Protein AF-A0A927W2A0-F1 (afdb_monomer)

Sequence (436 aa):
MITTASMEITTKIGCKIDCKYCPQDLLLKNYHKEKEDRASIMTMELYKKCINKIPLDVKIVFSGMCEPWLNPNCSDMVLYAFEKGYKIDIFTTLVGMTKDDFKKIEHIPFGRFDIHIPDDSDNSNIAINDQYLDLLEYVINVIQTKSKTQKDFCCHGKSANSRLNNIVKDQFYFYNEMFDRAGNLEWKELDHYHIDKSVFCVASKRNFNQNILMPDGTVLLCCMDYGMKNVLGNLQQCNYEDLFTGEAFNNIQKLVSSNNSDVLCKHCHNGRIVNEEQDIYDVIIECYNLKDELGKTQYSCSQYEEKLLQTNKYINLLNKDLEEKNQNIDFLALEIENKEQELLSLTNSFNDRLEYHEKNRVELENNLREIKNNLQNITNSLIETENNLENMENELNRIKSSRSWRYMEYIWQLRDIIIPHNSKRRKLVKKLINRS

Secondary structure (DSSP, 8-state):
-----EEEE--BSS-TT--TT--HHHHHHHHTSS-TT---B--HHHHHHHHTTS-TTSEEEE-SSS-GGGSTTHHHHHHHHHHTT--EEEEE--TT--HHHHHHHTTS--SEEEEEPPBTT--S-----HHHHHHHHHHHHHHHH-TTSEEEEE-SSSSB-GGGTTTS-S----------TTTT---TTSPP----S-EEETTTBTT--EEEE-TTSEEES-TT-TT---EEEETTTS-TTHHHHSHHHHHHHHHHHSTT---GGGG-TTEEE--HHHHHHHHHHHHHHHHHHTTT----HHHHHHHHHHHHHHHHHHHHHHHHHHHHHHHHHHHHHHHHHHHHHHHHHHHHHHHHHHHHHHHHHHHHHHHHHHHHHHHHHHHHHHHHHHHHHHHHHHHHHSHHHHHHHHHHHHHHHHS-TT-HHHHHHHHHHTT-

Foldseek 3Di:
DPQFFAEEEPQFQDEPQPFQLALNVLLLCQVCVVPVPFQGGADPVNLCLQLVLDDQSYAYEHDFRYANLVHVCSLVSQVVNVVVNHAYAYEHCCVNPAPVSCVSCLPPPHQEYEHEAEAPVSSTNDDDDPRSLVSLLVSCVSVVPRPRYDYAYEYQDPGGDPVCCVRDPPPHDYPNARACLLVSNPDPPHDWFADQAQKAFQNCGLQLRAWYQGSNQWIASHSSPSNSPQTQGGSNVDGPVSSCVPPSNVVQSVQNHHGRHDDSLRGDPRIDHDDPVVVVVVVVVVVVVVVVVVVPDDDDDVVVVVVVVVVVVVVVVVVVVVVVVVVVVVVVVVVVVVVVVVVVVVVVVVVVVVVVVVVVVVVVVVVVVVVVVVVVVVVVVVVVVVVVVVVVVVVVVVVCPDPVNVVVVVVVVVVVVVDDPPDPVVVVVVVVVVVD

Structure (mmCIF, N/CA/C/O backbone):
data_AF-A0A927W2A0-F1
#
_entry.id   AF-A0A927W2A0-F1
#
loop_
_atom_site.group_PDB
_atom_site.id
_atom_site.type_symbol
_atom_site.label_atom_id
_atom_site.label_alt_id
_atom_site.label_comp_id
_atom_site.label_asym_id
_atom_site.label_entity_id
_atom_site.label_seq_id
_atom_site.pdbx_PDB_ins_code
_atom_site.Cartn_x
_atom_site.Cartn_y
_atom_site.Cartn_z
_atom_site.occupancy
_atom_site.B_iso_or_equiv
_atom_site.auth_seq_id
_atom_site.auth_comp_id
_atom_site.auth_asym_id
_atom_site.auth_atom_id
_atom_site.pdbx_PDB_model_num
ATOM 1 N N . MET A 1 1 ? -2.326 18.148 -1.037 1.00 31.16 1 MET A N 1
ATOM 2 C CA . MET A 1 1 ? -3.562 17.388 -0.750 1.00 31.16 1 MET A CA 1
ATOM 3 C C . MET A 1 1 ? -3.540 17.025 0.722 1.00 31.16 1 MET A C 1
ATOM 5 O O . MET A 1 1 ? -2.544 16.466 1.162 1.00 31.16 1 MET A O 1
ATOM 9 N N . ILE A 1 2 ? -4.573 17.402 1.476 1.00 38.16 2 ILE A N 1
ATOM 10 C CA . ILE A 1 2 ? -4.740 17.004 2.881 1.00 38.16 2 ILE A CA 1
ATOM 11 C C . ILE A 1 2 ? -4.865 15.478 2.902 1.00 38.16 2 ILE A C 1
ATOM 13 O O . ILE A 1 2 ? -5.759 14.928 2.257 1.00 38.16 2 ILE A O 1
ATOM 17 N N . THR A 1 3 ? -3.955 14.787 3.584 1.00 51.94 3 THR A N 1
ATOM 18 C CA . THR A 1 3 ? -4.058 13.338 3.784 1.00 51.94 3 THR A CA 1
ATOM 19 C C . THR A 1 3 ? -5.251 13.083 4.697 1.00 51.94 3 THR A C 1
ATOM 21 O O . THR A 1 3 ? -5.214 13.412 5.881 1.00 51.94 3 THR A O 1
ATOM 24 N N . THR A 1 4 ? -6.344 12.576 4.128 1.00 75.44 4 THR A N 1
ATOM 25 C CA . THR A 1 4 ? -7.557 12.237 4.882 1.00 75.44 4 THR A CA 1
ATOM 26 C C . THR A 1 4 ? -7.272 10.997 5.727 1.00 75.44 4 THR A C 1
ATOM 28 O O . THR A 1 4 ? -6.686 10.045 5.209 1.00 75.44 4 THR A O 1
ATOM 31 N N . ALA A 1 5 ? -7.664 11.007 7.003 1.00 91.25 5 ALA A N 1
ATOM 32 C CA . ALA A 1 5 ? -7.569 9.824 7.856 1.00 91.25 5 ALA A CA 1
ATOM 33 C C . ALA A 1 5 ? -8.367 8.663 7.244 1.00 91.25 5 ALA A C 1
ATOM 35 O O . ALA A 1 5 ? -9.424 8.880 6.636 1.00 91.25 5 ALA A O 1
ATOM 36 N N . SER A 1 6 ? -7.889 7.437 7.421 1.00 95.62 6 SER A N 1
ATOM 37 C CA . SER A 1 6 ? -8.585 6.246 6.948 1.00 95.62 6 SER A CA 1
ATOM 38 C C . SER A 1 6 ? -8.395 5.051 7.871 1.00 95.62 6 SER A C 1
ATOM 40 O O . SER A 1 6 ? -7.324 4.845 8.439 1.00 95.62 6 SER A O 1
ATOM 42 N N . MET A 1 7 ? -9.432 4.224 7.955 1.00 98.00 7 MET A N 1
ATOM 43 C CA . MET A 1 7 ? -9.382 2.904 8.566 1.00 98.00 7 MET A CA 1
ATOM 44 C C . MET A 1 7 ? -9.597 1.854 7.478 1.00 98.00 7 MET A C 1
ATOM 46 O O . MET A 1 7 ? -10.696 1.732 6.929 1.00 98.00 7 MET A O 1
ATOM 50 N N . GLU A 1 8 ? -8.552 1.098 7.163 1.00 98.31 8 GLU A N 1
ATOM 51 C CA . GLU A 1 8 ? -8.661 -0.069 6.299 1.00 98.31 8 GLU A CA 1
ATOM 52 C C . GLU A 1 8 ? -9.200 -1.260 7.092 1.00 98.31 8 GLU A C 1
ATOM 54 O O . GLU A 1 8 ? -8.770 -1.534 8.212 1.00 98.31 8 GLU A O 1
ATOM 59 N N . ILE A 1 9 ? -10.143 -1.990 6.512 1.00 98.56 9 ILE A N 1
ATOM 60 C CA . ILE A 1 9 ? -10.817 -3.107 7.168 1.00 98.56 9 ILE A CA 1
ATOM 61 C C . ILE A 1 9 ? -10.275 -4.415 6.605 1.00 98.56 9 ILE A C 1
ATOM 63 O O . ILE A 1 9 ? -10.637 -4.809 5.499 1.00 98.56 9 ILE A O 1
ATOM 67 N N . THR A 1 10 ? -9.460 -5.120 7.391 1.00 98.31 10 THR A N 1
ATOM 68 C CA . THR A 1 10 ? -9.093 -6.509 7.097 1.00 98.31 10 THR A CA 1
ATOM 69 C C . THR A 1 10 ? -10.240 -7.401 7.560 1.00 98.31 10 THR A C 1
ATOM 71 O O . THR A 1 10 ? -10.416 -7.637 8.753 1.00 98.31 10 THR A O 1
ATOM 74 N N . THR A 1 11 ? -11.066 -7.880 6.630 1.00 98.12 11 THR A N 1
ATOM 75 C CA . THR A 1 11 ? -12.284 -8.646 6.959 1.00 98.12 11 THR A CA 1
ATOM 76 C C . THR A 1 11 ? -11.990 -10.099 7.342 1.00 98.12 11 THR A C 1
ATOM 78 O O . THR A 1 11 ? -12.846 -10.766 7.938 1.00 98.12 11 THR A O 1
ATOM 81 N N . LYS A 1 12 ? -10.795 -10.599 7.008 1.00 97.06 12 LYS A N 1
ATOM 82 C CA . LYS A 1 12 ? -10.350 -11.970 7.255 1.00 97.06 12 LYS A CA 1
ATOM 83 C C . LYS A 1 12 ? -8.828 -12.050 7.420 1.00 97.06 12 LYS A C 1
ATOM 85 O O . LYS A 1 12 ? -8.088 -11.356 6.737 1.00 97.06 12 LYS A O 1
ATOM 90 N N . ILE A 1 13 ? -8.363 -12.942 8.288 1.00 96.75 13 ILE A N 1
ATOM 91 C CA . ILE A 1 13 ? -6.959 -13.342 8.392 1.00 96.75 13 ILE A CA 1
ATOM 92 C C . ILE A 1 13 ? -6.680 -14.515 7.455 1.00 96.75 13 ILE A C 1
ATOM 94 O O . ILE A 1 13 ? -7.411 -15.510 7.447 1.00 96.75 13 ILE A O 1
ATOM 98 N N . GLY A 1 14 ? -5.605 -14.381 6.677 1.00 94.50 14 GLY A N 1
ATOM 99 C CA . GLY A 1 14 ? -5.251 -15.296 5.601 1.00 94.50 14 GLY A CA 1
ATOM 100 C C . GLY A 1 14 ? -6.018 -14.995 4.313 1.00 94.50 14 GLY A C 1
ATOM 101 O O . GLY A 1 14 ? -7.235 -14.785 4.308 1.00 94.50 14 GLY A O 1
ATOM 102 N N . CYS A 1 15 ? -5.303 -15.014 3.191 1.00 96.12 15 CYS A N 1
ATOM 103 C CA . CYS A 1 15 ? -5.856 -14.715 1.876 1.00 96.12 15 CYS A CA 1
ATOM 104 C C . CYS A 1 15 ? -5.557 -15.844 0.886 1.00 96.12 15 CYS A C 1
ATOM 106 O O . CYS A 1 15 ? -4.401 -16.127 0.598 1.00 96.12 15 CYS A O 1
ATOM 108 N N . LYS A 1 16 ? -6.603 -16.460 0.315 1.00 94.44 16 LYS A N 1
ATOM 109 C CA . LYS A 1 16 ? -6.448 -17.601 -0.609 1.00 94.44 16 LYS A CA 1
ATOM 110 C C . LYS A 1 16 ? -5.863 -17.236 -1.978 1.00 94.44 16 LYS A C 1
ATOM 112 O O . LYS A 1 16 ? -5.619 -18.130 -2.774 1.00 94.44 16 LYS A O 1
ATOM 117 N N . ILE A 1 17 ? -5.739 -15.942 -2.277 1.00 94.62 17 ILE A N 1
ATOM 118 C CA . ILE A 1 17 ? -5.119 -15.473 -3.523 1.00 94.62 17 ILE A CA 1
ATOM 119 C C . ILE A 1 17 ? -3.618 -15.746 -3.500 1.00 94.62 17 ILE A C 1
ATOM 121 O O . ILE A 1 17 ? -3.018 -15.881 -4.560 1.00 94.62 17 ILE A O 1
ATOM 125 N N . ASP A 1 18 ? -3.034 -15.843 -2.299 1.00 92.50 18 ASP A N 1
ATOM 126 C CA . ASP A 1 18 ? -1.642 -16.242 -2.098 1.00 92.50 18 ASP A CA 1
ATOM 127 C C . ASP A 1 18 ? -0.682 -15.451 -2.999 1.00 92.50 18 ASP A C 1
ATOM 129 O O . ASP A 1 18 ? 0.132 -16.001 -3.738 1.00 92.50 18 ASP A O 1
ATOM 133 N N . CYS A 1 19 ? -0.879 -14.128 -3.040 1.00 92.25 19 CYS A N 1
ATOM 134 C CA . CYS A 1 19 ? -0.078 -13.277 -3.902 1.00 92.25 19 CYS A CA 1
ATOM 135 C C . CYS A 1 19 ? 1.381 -13.330 -3.469 1.00 92.25 19 CYS A C 1
ATOM 137 O O . CYS A 1 19 ? 1.692 -13.192 -2.285 1.00 92.25 19 CYS A O 1
ATOM 139 N N . LYS A 1 20 ? 2.263 -13.379 -4.461 1.00 89.56 20 LYS A N 1
ATOM 140 C CA . LYS A 1 20 ? 3.709 -13.410 -4.300 1.00 89.56 20 LYS A CA 1
ATOM 141 C C . LYS A 1 20 ? 4.171 -12.277 -3.344 1.00 89.56 20 LYS A C 1
ATOM 143 O O . LYS A 1 20 ? 4.770 -12.516 -2.305 1.00 89.56 20 LYS A O 1
ATOM 148 N N . TYR A 1 21 ? 3.777 -11.035 -3.593 1.00 88.69 21 TYR A N 1
ATOM 149 C CA . TYR A 1 21 ? 4.183 -9.845 -2.817 1.00 88.69 21 TYR A CA 1
ATOM 150 C C . TYR A 1 21 ? 3.394 -9.595 -1.504 1.00 88.69 21 TYR A C 1
ATOM 152 O O . TYR A 1 21 ? 3.402 -8.474 -0.976 1.00 88.69 21 TYR A O 1
ATOM 160 N N . CYS A 1 22 ? 2.664 -10.586 -0.983 1.00 92.75 22 CYS A N 1
ATOM 161 C CA . CYS A 1 22 ? 1.891 -10.461 0.255 1.00 92.75 22 CYS A CA 1
ATOM 162 C C . CYS A 1 22 ? 2.537 -11.296 1.382 1.00 92.75 22 CYS A C 1
ATOM 164 O O . CYS A 1 22 ? 2.521 -12.519 1.287 1.00 92.75 22 CYS A O 1
ATOM 166 N N . PRO A 1 23 ? 3.032 -10.688 2.484 1.00 95.69 23 PRO A N 1
ATOM 167 C CA . PRO A 1 23 ? 3.651 -11.394 3.618 1.00 95.69 23 PRO A CA 1
ATOM 168 C C . PRO A 1 23 ? 2.644 -12.168 4.501 1.00 95.69 23 PRO A C 1
ATOM 170 O O . PRO A 1 23 ? 2.597 -12.001 5.722 1.00 95.69 23 PRO A O 1
ATOM 173 N N . GLN A 1 24 ? 1.794 -13.001 3.895 1.00 95.69 24 GLN A N 1
ATOM 174 C CA . GLN A 1 24 ? 0.703 -13.704 4.580 1.00 95.69 24 GLN A CA 1
ATOM 175 C C . GLN A 1 24 ? 1.213 -14.658 5.661 1.00 95.69 24 GLN A C 1
ATOM 177 O O . GLN A 1 24 ? 0.659 -14.659 6.756 1.00 95.69 24 GLN A O 1
ATOM 182 N N . ASP A 1 25 ? 2.287 -15.407 5.405 1.00 95.06 25 ASP A N 1
ATOM 183 C CA . ASP A 1 25 ? 2.861 -16.338 6.386 1.00 95.06 25 ASP A CA 1
ATOM 184 C C . ASP A 1 25 ? 3.333 -15.625 7.656 1.00 95.06 25 ASP A C 1
ATOM 186 O O . ASP A 1 25 ? 3.078 -16.081 8.774 1.00 95.06 25 ASP A O 1
ATOM 190 N N . LEU A 1 26 ? 3.993 -14.474 7.491 1.00 96.56 26 LEU A N 1
ATOM 191 C CA . LEU A 1 26 ? 4.456 -13.656 8.606 1.00 96.56 26 LEU A CA 1
ATOM 192 C C . LEU A 1 26 ? 3.275 -13.122 9.422 1.00 96.56 26 LEU A C 1
ATOM 194 O O . LEU A 1 26 ? 3.284 -13.223 10.652 1.00 96.56 26 LEU A O 1
ATOM 198 N N . LEU A 1 27 ? 2.250 -12.606 8.737 1.00 96.88 27 LEU A N 1
ATOM 199 C CA . LEU A 1 27 ? 1.032 -12.123 9.378 1.00 96.88 27 LEU A CA 1
ATOM 200 C C . LEU A 1 27 ? 0.311 -13.240 10.129 1.00 96.88 27 LEU A C 1
ATOM 202 O O . LEU A 1 27 ? -0.011 -13.062 11.297 1.00 96.88 27 LEU A O 1
ATOM 206 N N . LEU A 1 28 ? 0.085 -14.394 9.498 1.00 95.69 28 LEU A N 1
ATOM 207 C CA . LEU A 1 28 ? -0.578 -15.546 10.113 1.00 95.69 28 LEU A CA 1
ATOM 208 C C . LEU A 1 28 ? 0.160 -15.996 11.375 1.00 95.69 28 LEU A C 1
ATOM 210 O O . LEU A 1 28 ? -0.453 -16.152 12.434 1.00 95.69 28 LEU A O 1
ATOM 214 N N . LYS A 1 29 ? 1.486 -16.134 11.280 1.00 95.19 29 LYS A N 1
ATOM 215 C CA . LYS A 1 29 ? 2.342 -16.512 12.405 1.00 95.19 29 LYS A CA 1
ATOM 216 C C . LYS A 1 29 ? 2.229 -15.522 13.562 1.00 95.19 29 LYS A C 1
ATOM 218 O O . LYS A 1 29 ? 2.069 -15.947 14.703 1.00 95.19 29 LYS A O 1
ATOM 223 N N . ASN A 1 30 ? 2.324 -14.220 13.291 1.00 96.38 30 ASN A N 1
ATOM 224 C CA . ASN A 1 30 ? 2.309 -13.205 14.346 1.00 96.38 30 ASN A CA 1
ATOM 225 C C . ASN A 1 30 ? 0.904 -12.955 14.904 1.00 96.38 30 ASN A C 1
ATOM 227 O O . ASN A 1 30 ? 0.759 -12.764 16.110 1.00 96.38 30 ASN A O 1
ATOM 231 N N . TYR A 1 31 ? -0.133 -13.042 14.071 1.00 96.44 31 TYR A N 1
ATOM 232 C CA . TYR A 1 31 ? -1.520 -12.864 14.489 1.00 96.44 31 TYR A CA 1
ATOM 233 C C . TYR A 1 31 ? -1.957 -13.924 15.502 1.00 96.44 31 TYR A C 1
ATOM 235 O O . TYR A 1 31 ? -2.570 -13.582 16.515 1.00 96.44 31 TYR A O 1
ATOM 243 N N . HIS A 1 32 ? -1.589 -15.186 15.270 1.00 94.50 32 HIS A N 1
ATOM 244 C CA . HIS A 1 32 ? -1.934 -16.312 16.142 1.00 94.50 32 HIS A CA 1
ATOM 245 C C . HIS A 1 32 ? -0.886 -16.601 17.231 1.00 94.50 32 HIS A C 1
ATOM 247 O O . HIS A 1 32 ? -1.062 -17.528 18.018 1.00 94.50 32 HIS A O 1
ATOM 253 N N . LYS A 1 33 ? 0.190 -15.803 17.319 1.00 93.31 33 LYS A N 1
ATOM 254 C CA . LYS A 1 33 ? 1.311 -16.033 18.247 1.00 93.31 33 LYS A CA 1
ATOM 255 C C . LYS A 1 33 ? 0.894 -16.032 19.717 1.00 93.31 33 LYS A C 1
ATOM 257 O O . LYS A 1 33 ? 1.363 -16.864 20.484 1.00 93.31 33 LYS A O 1
ATOM 262 N N . GLU A 1 34 ? 0.073 -15.065 20.118 1.00 88.00 34 GLU A N 1
ATOM 263 C CA . GLU A 1 34 ? -0.360 -14.914 21.517 1.00 88.00 34 GLU A CA 1
ATOM 264 C C . GLU A 1 34 ? -1.593 -15.757 21.841 1.00 88.00 34 GLU A C 1
ATOM 266 O O . GLU A 1 34 ? -1.788 -16.172 22.982 1.00 88.00 34 GLU A O 1
ATOM 271 N N . LYS A 1 35 ? -2.437 -15.996 20.834 1.00 88.44 35 LYS A N 1
ATOM 272 C CA . LYS A 1 35 ? -3.705 -16.697 20.977 1.00 88.44 35 LYS A CA 1
ATOM 273 C C . LYS A 1 35 ? -4.024 -17.454 19.691 1.00 88.44 35 LYS A C 1
ATOM 275 O O . LYS A 1 35 ? -4.311 -16.842 18.665 1.00 88.44 35 LYS A O 1
ATOM 280 N N . GLU A 1 36 ? -4.000 -18.781 19.758 1.00 83.88 36 GLU A N 1
ATOM 281 C CA . GLU A 1 36 ? -4.228 -19.638 18.591 1.00 83.88 36 GLU A CA 1
ATOM 282 C C . GLU A 1 36 ? -5.681 -19.540 18.090 1.00 83.88 36 GLU A C 1
ATOM 284 O O . GLU A 1 36 ? -5.913 -19.354 16.898 1.00 83.88 36 GLU A O 1
ATOM 289 N N . ASP A 1 37 ? -6.663 -19.513 18.996 1.00 85.69 37 ASP A N 1
ATOM 290 C CA . ASP A 1 37 ? -8.106 -19.385 18.722 1.00 85.69 37 ASP A CA 1
ATOM 291 C C . ASP A 1 37 ? -8.567 -17.929 18.491 1.00 85.69 37 ASP A C 1
ATOM 293 O O . ASP A 1 37 ? -9.727 -17.570 18.715 1.00 85.69 37 ASP A O 1
ATOM 297 N N . ARG A 1 38 ? -7.657 -17.046 18.070 1.00 92.88 38 ARG A N 1
ATOM 298 C CA . ARG A 1 38 ? -7.987 -15.658 17.729 1.00 92.88 38 ARG A CA 1
ATOM 299 C C . ARG A 1 38 ? -8.916 -15.620 16.512 1.00 92.88 38 ARG A C 1
ATOM 301 O O . ARG A 1 38 ? -8.745 -16.379 15.562 1.00 92.88 38 ARG A O 1
ATOM 308 N N . ALA A 1 39 ? -9.912 -14.736 16.540 1.00 94.31 39 ALA A N 1
ATOM 309 C CA . ALA A 1 39 ? -10.933 -14.669 15.499 1.00 94.31 39 ALA A CA 1
ATOM 310 C C . ALA A 1 39 ? -10.314 -14.336 14.132 1.00 94.31 39 ALA A C 1
ATOM 312 O O . ALA A 1 39 ? -9.813 -13.239 13.933 1.00 94.31 39 ALA A O 1
ATOM 313 N N . SER A 1 40 ? -10.376 -15.264 13.175 1.00 95.62 40 SER A N 1
ATOM 314 C CA . SER A 1 40 ? -9.817 -15.059 11.829 1.00 95.62 40 SER A CA 1
ATOM 315 C C . SER A 1 40 ? -10.816 -14.477 10.828 1.00 95.62 40 SER A C 1
ATOM 317 O O . SER A 1 40 ? -10.430 -14.144 9.715 1.00 95.62 40 SER A O 1
ATOM 319 N N . ILE A 1 41 ? -12.102 -14.372 11.171 1.00 97.44 41 ILE A N 1
ATOM 320 C CA . ILE A 1 41 ? -13.144 -13.805 10.303 1.00 97.44 41 ILE A CA 1
ATOM 321 C C . ILE A 1 41 ? -13.892 -12.741 11.092 1.00 97.44 41 ILE A C 1
ATOM 323 O O . ILE A 1 41 ? -14.407 -13.010 12.177 1.00 97.44 41 ILE A O 1
ATOM 327 N N . MET A 1 42 ? -13.972 -11.538 10.530 1.00 98.12 42 MET A N 1
ATOM 328 C CA . MET A 1 42 ? -14.662 -10.427 11.166 1.00 98.12 42 MET A CA 1
ATOM 329 C C . MET A 1 42 ? -16.173 -10.683 11.147 1.00 98.12 42 MET A C 1
ATOM 331 O O . MET A 1 42 ? -16.771 -10.885 10.088 1.00 98.12 42 MET A O 1
ATOM 335 N N . THR A 1 43 ? -16.813 -10.676 12.312 1.00 98.50 43 THR A N 1
ATOM 336 C CA . THR A 1 43 ? -18.274 -10.798 12.400 1.00 98.50 43 THR A CA 1
ATOM 337 C C . THR A 1 43 ? -18.937 -9.438 12.199 1.00 98.50 43 THR A C 1
ATOM 339 O O . THR A 1 43 ? -18.347 -8.399 12.494 1.00 98.50 43 THR A O 1
ATOM 342 N N . MET A 1 44 ? -20.196 -9.423 11.746 1.00 98.50 44 MET A N 1
ATOM 343 C CA . MET A 1 44 ? -20.971 -8.177 11.670 1.00 98.50 44 MET A CA 1
ATOM 344 C C . MET A 1 44 ? -21.123 -7.501 13.036 1.00 98.50 44 MET A C 1
ATOM 346 O O . MET A 1 44 ? -21.123 -6.278 13.113 1.00 98.50 44 MET A O 1
ATOM 350 N N . GLU A 1 45 ? -21.252 -8.276 14.114 1.00 98.44 45 GLU A N 1
ATOM 351 C CA . GLU A 1 45 ? -21.361 -7.736 15.472 1.00 98.44 45 GLU A CA 1
ATOM 352 C C . GLU A 1 45 ? -20.092 -6.979 15.874 1.00 98.44 45 GLU A C 1
ATOM 354 O O . GLU A 1 45 ? -20.164 -5.813 16.269 1.00 98.44 45 GLU A O 1
ATOM 359 N N . LEU A 1 46 ? -18.928 -7.615 15.706 1.00 98.31 46 LEU A N 1
ATOM 360 C CA . LEU A 1 46 ? -17.645 -6.991 15.996 1.00 98.31 46 LEU A CA 1
ATOM 361 C C . LEU A 1 46 ? -17.414 -5.768 15.107 1.00 98.31 46 LEU A C 1
ATOM 363 O O . LEU A 1 46 ? -17.039 -4.710 15.608 1.00 98.31 46 LEU A O 1
ATOM 367 N N . TYR A 1 47 ? -17.681 -5.898 13.807 1.00 98.62 47 TYR A N 1
ATOM 368 C CA . TYR A 1 47 ? -17.541 -4.804 12.854 1.00 98.62 47 TYR A CA 1
ATOM 369 C C . TYR A 1 47 ? -18.353 -3.580 13.287 1.00 98.62 47 TYR A C 1
ATOM 371 O O . TYR A 1 47 ? -17.800 -2.493 13.430 1.00 98.62 47 TYR A O 1
ATOM 379 N N . LYS A 1 48 ? -19.644 -3.760 13.598 1.00 98.56 48 LYS A N 1
ATOM 380 C CA . LYS A 1 48 ? -20.506 -2.677 14.095 1.00 98.56 48 LYS A CA 1
ATOM 381 C C . LYS A 1 48 ? -19.969 -2.077 15.394 1.00 98.56 48 LYS A C 1
ATOM 383 O O . LYS A 1 48 ? -19.968 -0.856 15.538 1.00 98.56 48 LYS A O 1
ATOM 388 N N . LYS A 1 49 ? -19.498 -2.915 16.326 1.00 98.19 49 LYS A N 1
ATOM 389 C CA . LYS A 1 49 ? -18.917 -2.473 17.603 1.00 98.19 49 LYS A CA 1
ATOM 390 C C . LYS A 1 49 ? -17.690 -1.580 17.397 1.00 98.19 49 LYS A C 1
ATOM 392 O O . LYS A 1 49 ? -17.560 -0.584 18.102 1.00 98.19 49 LYS A O 1
ATOM 397 N N . CYS A 1 50 ? -16.820 -1.917 16.448 1.00 98.50 50 CYS A N 1
ATOM 398 C CA . CYS A 1 50 ? -15.621 -1.139 16.147 1.00 98.50 50 CYS A CA 1
ATOM 399 C C . CYS A 1 50 ? -15.937 0.119 15.327 1.00 98.50 50 CYS A C 1
ATOM 401 O O . CYS A 1 50 ? -15.545 1.208 15.730 1.00 98.50 50 CYS A O 1
ATOM 403 N N . ILE A 1 51 ? -16.684 -0.006 14.224 1.00 97.88 51 ILE A N 1
ATOM 404 C CA . ILE A 1 51 ? -16.991 1.114 13.321 1.00 97.88 51 ILE A CA 1
ATOM 405 C C . ILE A 1 51 ? -17.733 2.234 14.037 1.00 97.88 51 ILE A C 1
ATOM 407 O O . ILE A 1 51 ? -17.398 3.392 13.842 1.00 97.88 51 ILE A O 1
ATOM 411 N N . ASN A 1 52 ? -18.674 1.917 14.929 1.00 97.31 52 ASN A N 1
ATOM 412 C CA . ASN A 1 52 ? -19.440 2.941 15.647 1.00 97.31 52 ASN A CA 1
ATOM 413 C C . ASN A 1 52 ? -18.593 3.830 16.578 1.00 97.31 52 ASN A C 1
ATOM 415 O O . ASN A 1 52 ? -19.118 4.812 17.097 1.00 97.31 52 ASN A O 1
ATOM 419 N N . LYS A 1 53 ? -17.322 3.486 16.822 1.00 97.94 53 LYS A N 1
ATOM 420 C CA . LYS A 1 53 ? -16.378 4.305 17.595 1.00 97.94 53 LYS A CA 1
ATOM 421 C C . LYS A 1 53 ? -15.543 5.246 16.725 1.00 97.94 53 LYS A C 1
ATOM 423 O O . LYS A 1 53 ? -14.861 6.101 17.269 1.00 97.94 53 LYS A O 1
ATOM 428 N N . ILE A 1 54 ? -15.547 5.063 15.406 1.00 97.69 54 ILE A N 1
ATOM 429 C CA . ILE A 1 54 ? -14.688 5.804 14.480 1.00 97.69 54 ILE A CA 1
ATOM 430 C C . ILE A 1 54 ? -15.389 7.114 14.068 1.00 97.69 54 ILE A C 1
ATOM 432 O O . ILE A 1 54 ? -16.550 7.066 13.662 1.00 97.69 54 ILE A O 1
ATOM 436 N N . PRO A 1 55 ? -14.729 8.282 14.120 1.00 96.38 55 PRO A N 1
ATOM 437 C CA . PRO A 1 55 ? -15.294 9.547 13.642 1.00 96.38 55 PRO A CA 1
ATOM 438 C C . PRO A 1 55 ? -15.671 9.533 12.147 1.00 96.38 55 PRO A C 1
ATOM 440 O O . PRO A 1 55 ? -14.993 8.912 11.334 1.00 96.38 55 PRO A O 1
ATOM 443 N N . LEU A 1 56 ? -16.752 10.226 11.765 1.00 94.88 56 LEU A N 1
ATOM 444 C CA . LEU A 1 56 ? -17.307 10.200 10.394 1.00 94.88 56 LEU A CA 1
ATOM 445 C C . LEU A 1 56 ? -16.416 10.855 9.323 1.00 94.88 56 LEU A C 1
ATOM 447 O O . LEU A 1 56 ? -16.623 10.642 8.127 1.00 94.88 56 LEU A O 1
ATOM 451 N N . ASP A 1 57 ? -15.451 11.675 9.728 1.00 92.44 57 ASP A N 1
ATOM 452 C CA . ASP A 1 57 ? -14.447 12.275 8.849 1.00 92.44 57 ASP A CA 1
ATOM 453 C C . ASP A 1 57 ? -13.299 11.310 8.502 1.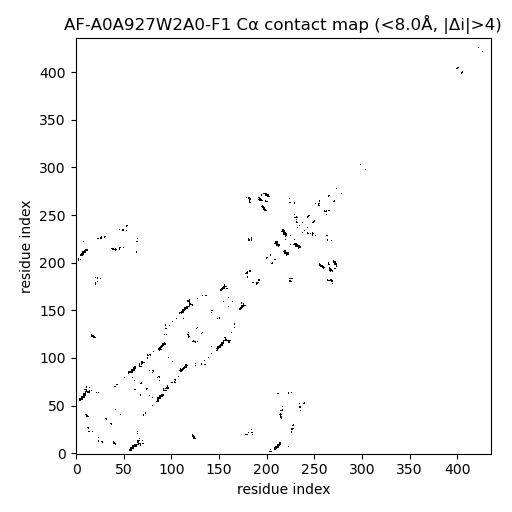00 92.44 57 ASP A C 1
ATOM 455 O O . ASP A 1 57 ? -12.561 11.559 7.543 1.00 92.44 57 ASP A O 1
ATOM 459 N N . VAL A 1 58 ? -13.197 10.176 9.204 1.00 95.06 58 VAL A N 1
ATOM 460 C CA . VAL A 1 58 ? -12.316 9.059 8.851 1.00 95.06 58 VAL A CA 1
ATOM 461 C C . VAL A 1 58 ? -12.956 8.248 7.731 1.00 95.06 58 VAL A C 1
ATOM 463 O O . VAL A 1 58 ? -14.098 7.796 7.818 1.00 95.06 58 VAL A O 1
ATOM 466 N N . LYS A 1 59 ? -12.209 8.022 6.654 1.00 95.94 59 LYS A N 1
ATOM 467 C CA . LYS A 1 59 ? -12.672 7.190 5.544 1.00 95.94 59 LYS A CA 1
ATOM 468 C C . LYS A 1 59 ? -12.614 5.704 5.909 1.00 95.94 59 LYS A C 1
ATOM 470 O O . LYS A 1 59 ? -11.608 5.252 6.448 1.00 95.94 59 LYS A O 1
ATOM 475 N N . ILE A 1 60 ? -13.635 4.929 5.551 1.00 98.12 60 ILE A N 1
ATOM 476 C CA . ILE A 1 60 ? -13.602 3.467 5.686 1.00 98.12 60 ILE A CA 1
ATOM 477 C C . ILE A 1 60 ? -13.174 2.854 4.358 1.00 98.12 60 ILE A C 1
ATOM 479 O O . ILE A 1 60 ? -13.766 3.131 3.314 1.00 98.12 60 ILE A O 1
ATOM 483 N N . VAL A 1 61 ? -12.134 2.027 4.400 1.00 97.81 61 VAL A N 1
ATOM 484 C CA . VAL A 1 61 ? -11.532 1.439 3.204 1.00 97.81 61 VAL A CA 1
ATOM 485 C C . VAL A 1 61 ? -11.619 -0.079 3.293 1.00 97.81 61 VAL A C 1
ATOM 487 O O . VAL A 1 61 ? -10.980 -0.700 4.138 1.00 97.81 61 VAL A O 1
ATOM 490 N N . PHE A 1 62 ? -12.389 -0.710 2.414 1.00 98.06 62 PHE A N 1
ATOM 491 C CA . PHE A 1 62 ? -12.418 -2.170 2.326 1.00 98.06 62 PHE A CA 1
ATOM 492 C C . PHE A 1 62 ? -11.215 -2.632 1.520 1.00 98.06 62 PHE A C 1
ATOM 494 O O . PHE A 1 62 ? -11.196 -2.525 0.298 1.00 98.06 62 PHE A O 1
ATOM 501 N N . SER A 1 63 ? -10.184 -3.048 2.247 1.00 92.75 63 SER A N 1
ATOM 502 C CA . SER A 1 63 ? -8.874 -3.428 1.726 1.00 92.75 63 SER A CA 1
ATOM 503 C C . SER A 1 63 ? -8.141 -4.240 2.804 1.00 92.75 63 SER A C 1
ATOM 505 O O . SER A 1 63 ? -8.630 -5.289 3.224 1.00 92.75 63 SER A O 1
ATOM 507 N N . GLY A 1 64 ? -7.018 -3.731 3.309 1.00 84.50 64 GLY A N 1
ATOM 508 C CA . GLY A 1 64 ? -6.245 -4.326 4.377 1.00 84.50 64 GLY A CA 1
ATOM 509 C C . GLY A 1 64 ? -5.327 -5.431 3.877 1.00 84.50 64 GLY A C 1
ATOM 510 O O . GLY A 1 64 ? -4.773 -5.386 2.779 1.00 84.50 64 GLY A O 1
ATOM 511 N N . MET A 1 65 ? -5.144 -6.439 4.723 1.00 95.12 65 MET A N 1
ATOM 512 C CA . MET A 1 65 ? -4.185 -7.520 4.494 1.00 95.12 65 MET A CA 1
ATOM 513 C C . MET A 1 65 ? -4.847 -8.785 3.920 1.00 95.12 65 MET A C 1
ATOM 515 O O . MET A 1 65 ? -4.324 -9.887 4.077 1.00 95.12 65 MET A O 1
ATOM 519 N N . CYS A 1 66 ? -6.007 -8.650 3.265 1.00 96.50 66 CYS A N 1
ATOM 520 C CA . CYS A 1 66 ? -6.741 -9.750 2.633 1.00 96.50 66 CYS A CA 1
ATOM 521 C C . CYS A 1 66 ? -7.620 -9.273 1.467 1.00 96.50 66 CYS A C 1
ATOM 523 O O . CYS A 1 66 ? -7.890 -8.085 1.345 1.00 96.50 66 CYS A O 1
ATOM 525 N N . GLU A 1 67 ? -8.137 -10.209 0.664 1.00 97.81 67 GLU A N 1
ATOM 526 C CA . GLU A 1 67 ? -9.276 -9.942 -0.224 1.00 97.81 67 GLU A CA 1
ATOM 527 C C . GLU A 1 67 ? -10.563 -9.792 0.615 1.00 97.81 67 GLU A C 1
ATOM 529 O O . GLU A 1 67 ? -10.979 -10.779 1.242 1.00 97.81 67 GLU A O 1
ATOM 534 N N . PRO A 1 68 ? -11.220 -8.611 0.626 1.00 98.25 68 PRO A N 1
ATOM 535 C CA . PRO A 1 68 ? -12.344 -8.357 1.523 1.00 98.25 68 PRO A CA 1
ATOM 536 C C . PRO A 1 68 ? -13.519 -9.333 1.360 1.00 98.25 68 PRO A C 1
ATOM 538 O O . PRO A 1 68 ? -14.092 -9.768 2.366 1.00 98.25 68 PRO A O 1
ATOM 541 N N . TRP A 1 69 ? -13.840 -9.748 0.126 1.00 98.25 69 TRP A N 1
ATOM 542 C CA . TRP A 1 69 ? -14.964 -10.656 -0.163 1.00 98.25 69 TRP A CA 1
ATOM 543 C C . TRP A 1 69 ? -14.682 -12.136 0.126 1.00 98.25 69 TRP A C 1
ATOM 545 O O . TRP A 1 69 ? -15.550 -12.986 -0.070 1.00 98.25 69 TRP A O 1
ATOM 555 N N . LEU A 1 70 ? -13.523 -12.475 0.702 1.00 97.62 70 LEU A N 1
ATOM 556 C CA . LEU A 1 70 ? -13.358 -13.774 1.366 1.00 97.62 70 LEU A CA 1
ATOM 557 C C . LEU A 1 70 ? -14.134 -13.864 2.687 1.00 97.62 70 LEU A C 1
ATOM 559 O O . LEU A 1 70 ? -14.252 -14.959 3.247 1.00 97.62 70 LEU A O 1
ATOM 563 N N . ASN A 1 71 ? -14.650 -12.737 3.185 1.00 98.25 71 ASN A N 1
ATOM 564 C CA . ASN A 1 71 ? -15.662 -12.695 4.227 1.00 98.25 71 ASN A CA 1
ATOM 565 C C . ASN A 1 71 ? -17.060 -12.569 3.585 1.00 98.25 71 ASN A C 1
ATOM 567 O O . ASN A 1 71 ? -17.328 -11.561 2.928 1.00 98.25 71 ASN A O 1
ATOM 571 N N . PRO A 1 72 ? -17.980 -13.530 3.806 1.00 97.19 72 PRO A N 1
ATOM 572 C CA . PRO A 1 72 ? -19.305 -13.517 3.176 1.00 97.19 72 PRO A CA 1
ATOM 573 C C . PRO A 1 72 ? -20.180 -12.326 3.596 1.00 97.19 72 PRO A C 1
ATOM 575 O O . PRO A 1 72 ? -21.146 -12.008 2.914 1.00 97.19 72 PRO A O 1
ATOM 578 N N . ASN A 1 73 ? -19.847 -11.647 4.697 1.00 98.00 73 ASN A N 1
ATOM 579 C CA . ASN A 1 73 ? -20.585 -10.477 5.170 1.00 98.00 73 ASN A CA 1
ATOM 580 C C . ASN A 1 73 ? -20.048 -9.151 4.594 1.00 98.00 73 ASN A C 1
ATOM 582 O O . ASN A 1 73 ? -20.536 -8.092 4.980 1.00 98.00 73 ASN A O 1
ATOM 586 N N . CYS A 1 74 ? -19.040 -9.168 3.710 1.00 98.62 74 CYS A N 1
ATOM 587 C CA . CYS A 1 74 ? -18.339 -7.952 3.279 1.00 98.62 74 CYS A CA 1
ATOM 588 C C . CYS A 1 74 ? -19.275 -6.906 2.650 1.00 98.62 74 CYS A C 1
ATOM 590 O O . CYS A 1 74 ? -19.232 -5.744 3.045 1.00 98.62 74 CYS A O 1
ATOM 592 N N . SER A 1 75 ? -20.180 -7.294 1.744 1.00 98.62 75 SER A N 1
ATOM 593 C CA . SER A 1 75 ? -21.140 -6.339 1.157 1.00 98.62 75 SER A CA 1
ATOM 594 C C . SER A 1 75 ? -22.070 -5.713 2.200 1.00 98.62 75 SER A C 1
ATOM 596 O O . SER A 1 75 ? -22.387 -4.529 2.102 1.00 98.62 75 SER A O 1
ATOM 598 N N . ASP A 1 76 ? -22.466 -6.467 3.227 1.00 98.75 76 ASP A N 1
ATOM 599 C CA . ASP A 1 76 ? -23.323 -5.954 4.300 1.00 98.75 76 ASP A CA 1
ATOM 600 C C . ASP A 1 76 ? -22.532 -5.031 5.250 1.00 98.75 76 ASP A C 1
ATOM 602 O O . ASP A 1 76 ? -23.079 -4.055 5.765 1.00 98.75 76 ASP A O 1
ATOM 606 N N . MET A 1 77 ? -21.229 -5.281 5.441 1.00 98.81 77 MET A N 1
ATOM 607 C CA . MET A 1 77 ? -20.320 -4.358 6.135 1.00 98.81 77 MET A CA 1
ATOM 608 C C . MET A 1 77 ? -20.182 -3.037 5.372 1.00 98.81 77 MET A C 1
ATOM 610 O O . MET A 1 77 ? -20.302 -1.968 5.971 1.00 98.81 77 MET A O 1
ATOM 614 N N . VAL A 1 78 ? -19.967 -3.105 4.053 1.00 98.75 78 VAL A N 1
ATOM 615 C CA . VAL A 1 78 ? -19.853 -1.933 3.169 1.00 98.75 78 VAL A CA 1
ATOM 616 C C . VAL A 1 78 ? -21.117 -1.086 3.244 1.00 98.75 78 VAL A C 1
ATOM 618 O O . VAL A 1 78 ? -21.039 0.120 3.487 1.00 98.75 78 VAL A O 1
ATOM 621 N N . LEU A 1 79 ? -22.279 -1.726 3.086 1.00 98.56 79 LEU A N 1
ATOM 622 C CA . LEU A 1 79 ? -23.569 -1.052 3.149 1.00 98.56 79 LEU A CA 1
ATOM 623 C C . LEU A 1 79 ? -23.783 -0.395 4.517 1.00 98.56 79 LEU A C 1
ATOM 625 O O . LEU A 1 79 ? -24.139 0.778 4.577 1.00 98.56 79 LEU A O 1
ATOM 629 N N . TYR A 1 80 ? -23.470 -1.100 5.608 1.00 98.81 80 TYR A N 1
ATOM 630 C CA . TYR A 1 80 ? -23.598 -0.556 6.959 1.00 98.81 80 TYR A CA 1
ATOM 631 C C . TYR A 1 80 ? -22.747 0.705 7.176 1.00 98.81 80 TYR A C 1
ATOM 633 O O . TYR A 1 80 ? -23.237 1.687 7.733 1.00 98.81 80 TYR A O 1
ATOM 641 N N . ALA A 1 81 ? -21.480 0.709 6.748 1.00 98.56 81 ALA A N 1
ATOM 642 C CA . ALA A 1 81 ? -20.637 1.899 6.874 1.00 98.56 81 ALA A CA 1
ATOM 643 C C . ALA A 1 81 ? -21.154 3.062 6.017 1.00 98.56 81 ALA A C 1
ATOM 645 O O . ALA A 1 81 ? -21.195 4.203 6.480 1.00 98.56 81 ALA A O 1
ATOM 646 N N . PHE A 1 82 ? -21.611 2.789 4.797 1.00 98.31 82 PHE A N 1
ATOM 647 C CA . PHE A 1 82 ? -22.205 3.825 3.957 1.00 98.31 82 PHE A CA 1
ATOM 648 C C . PHE A 1 82 ? -23.472 4.427 4.585 1.00 98.31 82 PHE A C 1
ATOM 650 O O . PHE A 1 82 ? -23.592 5.648 4.671 1.00 98.31 82 PHE A O 1
ATOM 657 N N . GLU A 1 83 ? -24.378 3.595 5.106 1.00 98.19 83 GLU A N 1
ATOM 658 C CA . GLU A 1 83 ? -25.603 4.032 5.794 1.00 98.19 83 GLU A CA 1
ATOM 659 C C . GLU A 1 83 ? -25.318 4.852 7.063 1.00 98.19 83 GLU A C 1
ATOM 661 O O . GLU A 1 83 ? -26.122 5.701 7.452 1.00 98.19 83 GLU A O 1
ATOM 666 N N . LYS A 1 84 ? -24.161 4.641 7.703 1.00 98.06 84 LYS A N 1
ATOM 667 C CA . LYS A 1 84 ? -23.684 5.465 8.824 1.00 98.06 84 LYS A CA 1
ATOM 668 C C . LYS A 1 84 ? -23.132 6.827 8.407 1.00 98.06 84 LYS A C 1
ATOM 670 O O . LYS A 1 84 ? -22.954 7.680 9.272 1.00 98.06 84 LYS A O 1
ATOM 675 N N . GLY A 1 85 ? -22.904 7.048 7.115 1.00 97.50 85 GLY A N 1
ATOM 676 C CA . GLY A 1 85 ? -22.412 8.309 6.566 1.00 97.50 85 GLY A CA 1
ATOM 677 C C . GLY A 1 85 ? -20.907 8.345 6.304 1.00 97.50 85 GLY A C 1
ATOM 678 O O . GLY A 1 85 ? -20.386 9.412 5.980 1.00 97.50 85 GLY A O 1
ATOM 679 N N . TYR A 1 86 ? -20.200 7.215 6.414 1.00 97.69 86 TYR A N 1
ATOM 680 C CA . TYR A 1 86 ? -18.782 7.166 6.066 1.00 97.69 86 TYR A CA 1
ATOM 681 C C . TYR A 1 86 ? -18.577 7.280 4.555 1.00 97.69 86 TYR A C 1
ATOM 683 O O . TYR A 1 86 ? -19.339 6.747 3.744 1.00 97.69 86 TYR A O 1
ATOM 691 N N . LYS A 1 87 ? -17.472 7.922 4.170 1.00 95.88 87 LYS A N 1
ATOM 692 C CA . LYS A 1 87 ? -16.931 7.799 2.814 1.00 95.88 87 LYS A CA 1
ATOM 693 C C . LYS A 1 87 ? -16.303 6.418 2.659 1.00 95.88 87 LYS A C 1
ATOM 695 O O . LYS A 1 87 ? -15.569 5.986 3.547 1.00 95.88 87 LYS A O 1
ATOM 700 N N . ILE A 1 88 ? -16.571 5.774 1.526 1.00 95.88 88 ILE A N 1
ATOM 701 C CA . ILE A 1 88 ? -16.146 4.402 1.251 1.00 95.88 88 ILE A CA 1
ATOM 702 C C . ILE A 1 88 ? -15.178 4.374 0.074 1.00 95.88 88 ILE A C 1
ATOM 704 O O . ILE A 1 88 ? -15.511 4.872 -1.006 1.00 95.88 88 ILE A O 1
ATOM 708 N N . ASP A 1 89 ? -14.035 3.726 0.287 1.00 95.19 89 ASP A N 1
ATOM 709 C CA . ASP A 1 89 ? -13.150 3.258 -0.780 1.00 95.19 89 ASP A CA 1
ATOM 710 C C . ASP A 1 89 ? -13.070 1.721 -0.750 1.00 95.19 89 ASP A C 1
ATOM 712 O O . ASP A 1 89 ? -13.202 1.099 0.309 1.00 95.19 89 ASP A O 1
ATOM 716 N N . ILE A 1 90 ? -12.863 1.101 -1.910 1.00 95.56 90 ILE A N 1
ATOM 717 C CA . ILE A 1 90 ? -12.762 -0.356 -2.066 1.00 95.56 90 ILE A CA 1
ATOM 718 C C . ILE A 1 90 ? -11.502 -0.693 -2.857 1.00 95.56 90 ILE A C 1
ATOM 720 O O . ILE A 1 90 ? -11.247 -0.078 -3.887 1.00 95.56 90 ILE A O 1
ATOM 724 N N . PHE A 1 91 ? -10.768 -1.705 -2.397 1.00 94.88 91 PHE A N 1
ATOM 725 C CA . PHE A 1 91 ? -9.690 -2.370 -3.122 1.00 94.88 91 PHE A CA 1
ATOM 726 C C . PHE A 1 91 ? -9.981 -3.869 -3.117 1.00 94.88 91 PHE A C 1
ATOM 728 O O . PHE A 1 91 ? -10.085 -4.483 -2.053 1.00 94.88 91 PHE A O 1
ATOM 735 N N . THR A 1 92 ? -10.155 -4.465 -4.292 1.00 96.06 92 THR A N 1
ATOM 736 C CA . THR A 1 92 ? -10.598 -5.860 -4.402 1.00 96.06 92 THR A CA 1
ATOM 737 C C . THR A 1 92 ? -10.044 -6.531 -5.649 1.00 96.06 92 THR A C 1
ATOM 739 O O . THR A 1 92 ? -9.847 -5.912 -6.686 1.00 96.06 92 THR A O 1
ATOM 742 N N . THR A 1 93 ? -9.827 -7.832 -5.554 1.00 95.75 93 THR A N 1
ATOM 743 C CA . THR A 1 93 ? -9.583 -8.757 -6.663 1.00 95.75 93 THR A CA 1
ATOM 744 C C . THR A 1 93 ? -10.878 -9.297 -7.268 1.00 95.75 93 THR A C 1
ATOM 746 O O . THR A 1 93 ? -10.821 -10.021 -8.253 1.00 95.75 93 THR A O 1
ATOM 749 N N . LEU A 1 94 ? -12.039 -8.990 -6.672 1.00 96.62 94 LEU A N 1
ATOM 750 C CA . LEU A 1 94 ? -13.370 -9.567 -6.923 1.00 96.62 94 LEU A CA 1
ATOM 751 C C . LEU A 1 94 ? -13.517 -11.048 -6.543 1.00 96.62 94 LEU A C 1
ATOM 753 O O . LEU A 1 94 ? -14.601 -11.621 -6.671 1.00 96.62 94 LEU A O 1
ATOM 757 N N . VAL A 1 95 ? -12.466 -11.703 -6.051 1.00 97.00 95 VAL A N 1
ATOM 758 C CA . VAL A 1 95 ? -12.542 -13.123 -5.711 1.00 97.00 95 VAL A CA 1
ATOM 759 C C . VAL A 1 95 ? -13.390 -13.339 -4.458 1.00 97.00 95 VAL A C 1
ATOM 761 O O . VAL A 1 95 ? -13.065 -12.883 -3.368 1.00 97.00 95 VAL A O 1
ATOM 764 N N . GLY A 1 96 ? -14.454 -14.129 -4.607 1.00 96.69 96 GLY A N 1
ATOM 765 C CA . GLY A 1 96 ? -15.439 -14.375 -3.548 1.00 96.69 96 GLY A CA 1
ATOM 766 C C . GLY A 1 96 ? -16.657 -13.453 -3.624 1.00 96.69 96 GLY A C 1
ATOM 767 O O . GLY A 1 96 ? -17.667 -13.762 -3.003 1.00 96.69 96 GLY A O 1
ATOM 768 N N . MET A 1 97 ? -16.601 -12.390 -4.430 1.00 97.94 97 MET A N 1
ATOM 769 C CA . MET A 1 97 ? -17.747 -11.529 -4.707 1.00 97.94 97 MET A CA 1
ATOM 770 C C . MET A 1 97 ? -18.670 -12.193 -5.738 1.00 97.94 97 MET A C 1
ATOM 772 O O . MET A 1 97 ? -18.213 -12.783 -6.717 1.00 97.94 97 MET A O 1
ATOM 776 N N . THR A 1 98 ? -19.981 -12.085 -5.541 1.00 97.75 98 THR A N 1
ATOM 777 C CA . THR A 1 98 ? -20.990 -12.455 -6.543 1.00 97.75 98 THR A CA 1
ATOM 778 C C . THR A 1 98 ? -21.603 -11.218 -7.210 1.00 97.75 98 THR A C 1
ATOM 780 O O . THR A 1 98 ? -21.474 -10.093 -6.725 1.00 97.75 98 THR A O 1
ATOM 783 N N . LYS A 1 99 ? -22.335 -11.401 -8.320 1.00 97.38 99 LYS A N 1
ATOM 784 C CA . LYS A 1 99 ? -23.085 -10.294 -8.946 1.00 97.38 99 LYS A CA 1
ATOM 785 C C . LYS A 1 99 ? -24.113 -9.687 -7.988 1.00 97.38 99 LYS A C 1
ATOM 787 O O . LYS A 1 99 ? -24.317 -8.478 -8.012 1.00 97.38 99 LYS A O 1
ATOM 792 N N . ASP A 1 100 ? -24.738 -10.502 -7.141 1.00 97.88 100 ASP A N 1
ATOM 793 C CA . ASP A 1 100 ? -25.717 -10.015 -6.168 1.00 97.88 100 ASP A CA 1
ATOM 794 C C . ASP A 1 100 ? -25.043 -9.257 -5.017 1.00 97.88 100 ASP A C 1
ATOM 796 O O . ASP A 1 100 ? -25.570 -8.237 -4.574 1.00 97.88 100 ASP A O 1
ATOM 800 N N . ASP A 1 101 ? -23.836 -9.664 -4.611 1.00 98.25 101 ASP A N 1
ATOM 801 C CA . ASP A 1 101 ? -23.018 -8.904 -3.659 1.00 98.25 101 ASP A CA 1
ATOM 802 C C . ASP A 1 101 ? -22.671 -7.511 -4.174 1.00 98.25 101 ASP A C 1
ATOM 804 O O . ASP A 1 101 ? -22.728 -6.555 -3.398 1.00 98.25 101 ASP A O 1
ATOM 808 N N . PHE A 1 102 ? -22.331 -7.382 -5.461 1.00 96.94 102 PHE A N 1
ATOM 809 C CA . PHE A 1 102 ? -22.051 -6.080 -6.058 1.00 96.94 102 PHE A CA 1
ATOM 810 C C . PHE A 1 102 ? -23.324 -5.246 -6.218 1.00 96.94 102 PHE A C 1
ATOM 812 O O . PHE A 1 102 ? -23.327 -4.089 -5.811 1.00 96.94 102 PHE A O 1
ATOM 819 N N . LYS A 1 103 ? -24.436 -5.824 -6.697 1.00 97.06 103 LYS A N 1
ATOM 820 C CA . LYS A 1 103 ? -25.731 -5.118 -6.803 1.00 97.06 103 LYS A CA 1
ATOM 821 C C . LYS A 1 103 ? -26.171 -4.479 -5.487 1.00 97.06 103 LYS A C 1
ATOM 823 O O . LYS A 1 103 ? -26.725 -3.382 -5.493 1.00 97.06 103 LYS A O 1
ATOM 828 N N . LYS A 1 104 ? -25.903 -5.130 -4.347 1.00 97.69 104 LYS A N 1
ATOM 829 C CA . LYS A 1 104 ? -26.189 -4.554 -3.020 1.00 97.69 104 LYS A CA 1
ATOM 830 C C . LYS A 1 104 ? -2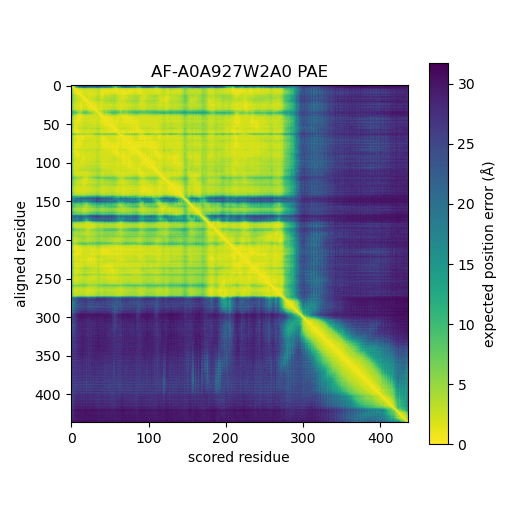5.509 -3.201 -2.807 1.00 97.69 104 LYS A C 1
ATOM 832 O O . LYS A 1 104 ? -26.086 -2.338 -2.158 1.00 97.69 104 LYS A O 1
ATOM 837 N N . ILE A 1 105 ? -24.303 -3.012 -3.339 1.00 96.38 105 ILE A N 1
ATOM 838 C CA . ILE A 1 105 ? -23.454 -1.842 -3.074 1.00 96.38 105 ILE A CA 1
ATOM 839 C C . ILE A 1 105 ? -23.246 -0.951 -4.301 1.00 96.38 105 ILE A C 1
ATOM 841 O O . ILE A 1 105 ? -22.686 0.135 -4.187 1.00 96.38 105 ILE A O 1
ATOM 845 N N . GLU A 1 106 ? -23.723 -1.363 -5.476 1.00 94.06 106 GLU A N 1
ATOM 846 C CA . GLU A 1 106 ? -23.436 -0.694 -6.745 1.00 94.06 106 GLU A CA 1
ATOM 847 C C . GLU A 1 106 ? -23.983 0.730 -6.811 1.00 94.06 106 GLU A C 1
ATOM 849 O O . GLU A 1 106 ? -23.546 1.502 -7.653 1.00 94.06 106 GLU A O 1
ATOM 854 N N . HIS A 1 107 ? -24.928 1.103 -5.943 1.00 92.94 107 HIS A N 1
ATOM 855 C CA . HIS A 1 107 ? -25.504 2.443 -5.854 1.00 92.94 107 HIS A CA 1
ATOM 856 C C . HIS A 1 107 ? -24.606 3.432 -5.088 1.00 92.94 107 HIS A C 1
ATOM 858 O O . HIS A 1 107 ? -24.719 4.641 -5.307 1.00 92.94 107 HIS A O 1
ATOM 864 N N . ILE A 1 108 ? -23.664 2.944 -4.273 1.00 92.81 108 ILE A N 1
ATOM 865 C CA . ILE A 1 108 ? -22.795 3.765 -3.422 1.00 92.81 108 ILE A CA 1
ATOM 866 C C . ILE A 1 108 ? -21.889 4.671 -4.285 1.00 92.81 108 ILE A C 1
ATOM 868 O O . ILE A 1 108 ? -21.369 4.239 -5.325 1.00 92.81 108 ILE A O 1
ATOM 872 N N . PRO A 1 109 ? -21.706 5.951 -3.906 1.00 91.00 109 PRO A N 1
ATOM 873 C CA . PRO A 1 109 ? -20.771 6.861 -4.555 1.00 91.00 109 PRO A CA 1
ATOM 874 C C . PRO A 1 109 ? -19.358 6.679 -3.978 1.00 91.00 109 PRO A C 1
ATOM 876 O O . PRO A 1 109 ? -18.904 7.487 -3.168 1.00 91.00 109 PRO A O 1
ATOM 879 N N . PHE A 1 110 ? -18.672 5.606 -4.376 1.00 90.12 110 PHE A N 1
ATOM 880 C CA . PHE A 1 110 ? -17.309 5.321 -3.913 1.00 90.12 110 PHE A CA 1
ATOM 881 C C . PHE A 1 110 ? -16.353 6.473 -4.232 1.00 90.12 110 PHE A C 1
ATOM 883 O O . PHE A 1 110 ? -16.392 7.019 -5.342 1.00 90.12 110 PHE A O 1
ATOM 890 N N . GLY A 1 111 ? -15.484 6.813 -3.274 1.00 87.19 111 GLY A N 1
ATOM 891 C CA . GLY A 1 111 ? -14.393 7.756 -3.515 1.00 87.19 111 GLY A CA 1
ATOM 892 C C . GLY A 1 111 ? -13.387 7.150 -4.491 1.00 87.19 111 GLY A C 1
ATOM 893 O O . GLY A 1 111 ? -13.124 7.713 -5.556 1.00 87.19 111 GLY A O 1
ATOM 894 N N . ARG A 1 112 ? -12.917 5.952 -4.150 1.00 87.38 112 ARG A N 1
ATOM 895 C CA . ARG A 1 112 ? -12.034 5.113 -4.956 1.00 87.38 112 ARG A CA 1
ATOM 896 C C . ARG A 1 112 ? -12.562 3.682 -5.025 1.00 87.38 112 ARG A C 1
ATOM 898 O O . ARG A 1 112 ? -13.024 3.142 -4.020 1.00 87.38 112 ARG A O 1
ATOM 905 N N . PHE A 1 113 ? -12.512 3.086 -6.211 1.00 90.50 113 PHE A N 1
ATOM 906 C CA . PHE A 1 113 ? -12.858 1.683 -6.421 1.00 90.50 113 PHE A CA 1
ATOM 907 C C . PHE A 1 113 ? -11.780 1.055 -7.295 1.00 90.50 113 PHE A C 1
ATOM 909 O O . PHE A 1 113 ? -11.789 1.223 -8.515 1.00 90.50 113 PHE A O 1
ATOM 916 N N . ASP A 1 114 ? -10.865 0.351 -6.642 1.00 89.06 114 ASP A N 1
ATOM 917 C CA . ASP A 1 114 ? -9.690 -0.226 -7.267 1.00 89.06 114 ASP A CA 1
ATOM 918 C C . ASP A 1 114 ? -9.858 -1.723 -7.462 1.00 89.06 114 ASP A C 1
ATOM 920 O O . ASP A 1 114 ? -10.115 -2.470 -6.510 1.00 89.06 114 ASP A O 1
ATOM 924 N N . ILE A 1 115 ? -9.679 -2.159 -8.708 1.00 90.62 115 ILE A N 1
ATOM 925 C CA . ILE A 1 115 ? -9.741 -3.574 -9.060 1.00 90.62 115 ILE A CA 1
ATOM 926 C C . ILE A 1 115 ? -8.336 -4.081 -9.334 1.00 90.62 115 ILE A C 1
ATOM 928 O O . ILE A 1 115 ? -7.681 -3.671 -10.294 1.00 90.62 115 ILE A O 1
ATOM 932 N N . HIS A 1 116 ? -7.902 -5.018 -8.502 1.00 90.88 116 HIS A N 1
ATOM 933 C CA . HIS A 1 116 ? -6.678 -5.759 -8.706 1.00 90.88 116 HIS A CA 1
ATOM 934 C C . HIS A 1 116 ? -6.935 -6.948 -9.627 1.00 90.88 116 HIS A C 1
ATOM 936 O O . HIS A 1 116 ? -7.616 -7.906 -9.263 1.00 90.88 116 HIS A O 1
ATOM 942 N N . ILE A 1 117 ? -6.380 -6.882 -10.828 1.00 90.25 117 ILE A N 1
ATOM 943 C CA . ILE A 1 117 ? -6.536 -7.902 -11.862 1.00 90.25 117 ILE A CA 1
ATOM 944 C C . ILE A 1 117 ? -5.277 -8.779 -11.973 1.00 90.25 117 ILE A C 1
ATOM 946 O O . ILE A 1 117 ? -4.182 -8.322 -11.636 1.00 90.25 117 ILE A O 1
ATOM 950 N N . PRO A 1 118 ? -5.400 -10.037 -12.435 1.00 91.12 118 PRO A N 1
ATOM 951 C CA . PRO A 1 118 ? -4.241 -10.888 -12.684 1.00 91.12 118 PRO A CA 1
ATOM 952 C C . PRO A 1 118 ? -3.317 -10.288 -13.750 1.00 91.12 118 PRO A C 1
ATOM 954 O O . PRO A 1 118 ? -3.783 -9.684 -14.720 1.00 91.12 118 PRO A O 1
ATOM 957 N N . ASP A 1 119 ? -2.013 -10.494 -13.579 1.00 88.00 119 ASP A N 1
ATOM 958 C CA . ASP A 1 119 ? -0.967 -10.126 -14.538 1.00 88.00 119 ASP A CA 1
ATOM 959 C C . ASP A 1 119 ? -0.438 -11.344 -15.317 1.00 88.00 119 ASP A C 1
ATOM 961 O O . ASP A 1 119 ? -0.771 -12.489 -15.015 1.00 88.00 119 ASP A O 1
ATOM 965 N N . ASP A 1 120 ? 0.364 -11.098 -16.356 1.00 86.88 120 ASP A N 1
ATOM 966 C CA . ASP A 1 120 ? 1.024 -12.157 -17.144 1.00 86.88 120 ASP A CA 1
ATOM 967 C C . ASP A 1 120 ? 2.207 -12.829 -16.407 1.00 86.88 120 ASP A C 1
ATOM 969 O O . ASP A 1 120 ? 2.805 -13.768 -16.931 1.00 86.88 120 ASP A O 1
ATOM 973 N N . SER A 1 121 ? 2.578 -12.342 -15.219 1.00 85.88 121 SER A N 1
ATOM 974 C CA . SER A 1 121 ? 3.697 -12.855 -14.417 1.00 85.88 121 SER A CA 1
ATOM 975 C C . SER A 1 121 ? 3.242 -13.762 -13.264 1.00 85.88 121 SER A C 1
ATOM 977 O O . SER A 1 121 ? 4.074 -14.144 -12.439 1.00 85.88 121 SER A O 1
ATOM 979 N N . ASP A 1 122 ? 1.946 -14.085 -13.189 1.00 85.50 122 ASP A N 1
ATOM 980 C CA . ASP A 1 122 ? 1.327 -14.898 -12.137 1.00 85.50 122 ASP A CA 1
ATOM 981 C C . ASP A 1 122 ? 1.665 -14.410 -10.711 1.00 85.50 122 ASP A C 1
ATOM 983 O O . ASP A 1 122 ? 1.814 -15.201 -9.778 1.00 85.50 122 ASP A O 1
ATOM 987 N N . ASN A 1 123 ? 1.796 -13.091 -10.495 1.00 89.19 123 ASN A N 1
ATOM 988 C CA . ASN A 1 123 ? 2.095 -12.589 -9.146 1.00 89.19 123 ASN A CA 1
ATOM 989 C C . ASN A 1 123 ? 0.900 -12.697 -8.180 1.00 89.19 123 ASN A C 1
ATOM 991 O O . ASN A 1 123 ? 1.078 -12.589 -6.963 1.00 89.19 123 ASN A O 1
ATOM 995 N N . SER A 1 124 ? -0.315 -12.879 -8.700 1.00 91.00 124 SER A N 1
ATOM 996 C CA . SER A 1 124 ? -1.530 -13.170 -7.938 1.00 91.00 124 SER A CA 1
ATOM 997 C C . SER A 1 124 ? -2.206 -14.423 -8.494 1.00 91.00 124 SER A C 1
ATOM 999 O O . SER A 1 124 ? -2.415 -14.540 -9.699 1.00 91.00 124 SER A O 1
ATOM 1001 N N . ASN A 1 125 ? -2.603 -15.359 -7.625 1.00 92.94 125 ASN A N 1
ATOM 1002 C CA . ASN A 1 125 ? -3.231 -16.613 -8.061 1.00 92.94 125 ASN A CA 1
ATOM 1003 C C . ASN A 1 125 ? -4.749 -16.449 -8.260 1.00 92.94 125 ASN A C 1
ATOM 1005 O O . ASN A 1 125 ? -5.566 -17.169 -7.679 1.00 92.94 125 ASN A O 1
ATOM 1009 N N . ILE A 1 126 ? -5.150 -15.460 -9.064 1.00 95.00 126 ILE A N 1
ATOM 1010 C CA . ILE A 1 126 ? -6.558 -15.212 -9.398 1.00 95.00 126 ILE A CA 1
ATOM 1011 C C . ILE A 1 126 ? -6.963 -16.129 -10.556 1.00 95.00 126 ILE A C 1
ATOM 1013 O O . ILE A 1 126 ? -6.463 -16.018 -11.673 1.00 95.00 126 ILE A O 1
ATOM 1017 N N . ALA A 1 127 ? -7.915 -17.030 -10.307 1.00 94.00 127 ALA A N 1
ATOM 1018 C CA . ALA A 1 127 ? -8.421 -17.930 -11.337 1.00 94.00 127 ALA A CA 1
ATOM 1019 C C . ALA A 1 127 ? -9.279 -17.179 -12.371 1.00 94.00 127 ALA A C 1
ATOM 1021 O O . ALA A 1 127 ? -10.386 -16.732 -12.072 1.00 94.00 127 ALA A O 1
ATOM 1022 N N . ILE A 1 128 ? -8.798 -17.108 -13.614 1.00 94.31 128 ILE A N 1
ATOM 1023 C CA . ILE A 1 128 ? -9.524 -16.502 -14.737 1.00 94.31 128 ILE A CA 1
ATOM 1024 C C . ILE A 1 128 ? -10.480 -17.546 -15.336 1.00 94.31 128 ILE A C 1
ATOM 1026 O O . ILE A 1 128 ? -10.105 -18.330 -16.213 1.00 94.31 128 ILE A O 1
ATOM 1030 N N . ASN A 1 129 ? -11.716 -17.584 -14.844 1.00 94.69 129 ASN A N 1
ATOM 1031 C CA . ASN A 1 129 ? -12.808 -18.404 -15.380 1.00 94.69 129 ASN A CA 1
ATOM 1032 C C . ASN A 1 129 ? -13.958 -17.517 -15.889 1.00 94.69 129 ASN A C 1
ATOM 1034 O O . ASN A 1 129 ? -13.960 -16.311 -15.647 1.00 94.69 129 ASN A O 1
ATOM 1038 N N . ASP A 1 130 ? -14.930 -18.105 -16.584 1.00 95.00 130 ASP A N 1
ATOM 1039 C CA . ASP A 1 130 ? -16.030 -17.347 -17.198 1.00 95.00 130 ASP A CA 1
ATOM 1040 C C . ASP A 1 130 ? -16.841 -16.564 -16.157 1.00 95.00 130 ASP A C 1
ATOM 1042 O O . ASP A 1 130 ? -17.182 -15.410 -16.379 1.00 95.00 130 ASP A O 1
ATOM 1046 N N . GLN A 1 131 ? -17.054 -17.135 -14.966 1.00 95.19 131 GLN A N 1
ATOM 1047 C CA . GLN A 1 131 ? -17.742 -16.446 -13.872 1.00 95.19 131 GLN A CA 1
ATOM 1048 C C . GLN A 1 131 ? -16.989 -15.188 -13.407 1.00 95.19 131 GLN A C 1
ATOM 1050 O O . GLN A 1 131 ? -17.614 -14.167 -13.119 1.00 95.19 131 GLN A O 1
ATOM 1055 N N . TYR A 1 132 ? -15.659 -15.258 -13.319 1.00 96.19 132 TYR A N 1
ATOM 1056 C CA . TYR A 1 132 ? -14.811 -14.123 -12.967 1.00 96.19 132 TYR A CA 1
ATOM 1057 C C . TYR A 1 132 ? -14.861 -13.039 -14.044 1.00 96.19 132 TYR A C 1
ATOM 1059 O O . TYR A 1 132 ? -15.069 -11.873 -13.718 1.00 96.19 132 TYR A O 1
ATOM 1067 N N . LEU A 1 133 ? -14.722 -13.422 -15.317 1.00 95.25 133 LEU A N 1
ATOM 1068 C CA . LEU A 1 133 ? -14.775 -12.497 -16.453 1.00 95.25 133 LEU A CA 1
ATOM 1069 C C . LEU A 1 133 ? -16.137 -11.792 -16.537 1.00 95.25 133 LEU A C 1
ATOM 1071 O O . LEU A 1 133 ? -16.187 -10.568 -16.640 1.00 95.25 133 LEU A O 1
ATOM 1075 N N . ASP A 1 134 ? -17.225 -12.547 -16.380 1.00 95.81 134 ASP A N 1
ATOM 1076 C CA . ASP A 1 134 ? -18.599 -12.043 -16.369 1.00 95.81 134 ASP A CA 1
ATOM 1077 C C . ASP A 1 134 ? -18.868 -11.051 -15.229 1.00 95.81 134 ASP A C 1
ATOM 1079 O O . ASP A 1 134 ? -19.670 -10.122 -15.375 1.00 95.81 134 ASP A O 1
ATOM 1083 N N . LEU A 1 135 ? -18.281 -11.285 -14.051 1.00 96.62 135 LEU A N 1
ATOM 1084 C CA . LEU A 1 135 ? -18.391 -10.373 -12.915 1.00 96.62 135 LEU A CA 1
ATOM 1085 C C . LEU A 1 135 ? -17.535 -9.128 -13.135 1.00 96.62 135 LEU A C 1
ATOM 1087 O O . LEU A 1 135 ? -18.022 -8.022 -12.919 1.00 96.62 135 LEU A O 1
ATOM 1091 N N . LEU A 1 136 ? -16.289 -9.308 -13.572 1.00 94.06 136 LEU A N 1
ATOM 1092 C CA . LEU A 1 136 ? -15.363 -8.222 -13.856 1.00 94.06 136 LEU A CA 1
ATOM 1093 C C . LEU A 1 136 ? -15.971 -7.259 -14.878 1.00 94.06 136 LEU A C 1
ATOM 1095 O O . LEU A 1 136 ? -16.093 -6.074 -14.591 1.00 94.06 136 LEU A O 1
ATOM 1099 N N . GLU A 1 137 ? -16.440 -7.758 -16.022 1.00 92.19 137 GLU A N 1
ATOM 1100 C CA . GLU A 1 137 ? -17.087 -6.933 -17.046 1.00 92.19 137 GLU A CA 1
ATOM 1101 C C . GLU A 1 137 ? -18.318 -6.193 -16.497 1.00 92.19 137 GLU A C 1
ATOM 1103 O O . GLU A 1 137 ? -18.488 -4.996 -16.744 1.00 92.19 137 GLU A O 1
ATOM 1108 N N . TYR A 1 138 ? -19.153 -6.865 -15.697 1.00 93.50 138 TYR A N 1
ATOM 1109 C CA . TYR A 1 138 ? -20.309 -6.234 -15.057 1.00 93.50 138 TYR A CA 1
ATOM 1110 C C . TYR A 1 138 ? -19.904 -5.075 -14.136 1.00 93.50 138 TYR A C 1
ATOM 1112 O O . TYR A 1 138 ? -20.420 -3.964 -14.282 1.00 93.50 138 TYR A O 1
ATOM 1120 N N . VAL A 1 139 ? -18.959 -5.313 -13.221 1.00 92.06 139 VAL A N 1
ATOM 1121 C CA . VAL A 1 139 ? -18.477 -4.306 -12.267 1.00 92.06 139 VAL A CA 1
ATOM 1122 C C . VAL A 1 139 ? -17.872 -3.122 -13.014 1.00 92.06 139 VAL A C 1
ATOM 1124 O O . VAL A 1 139 ? -18.246 -1.983 -12.736 1.00 92.06 139 VAL A O 1
ATOM 1127 N N . ILE A 1 140 ? -17.003 -3.382 -13.998 1.00 87.12 140 ILE A N 1
ATOM 1128 C CA . ILE A 1 140 ? -16.354 -2.357 -14.823 1.00 87.12 140 ILE A CA 1
ATOM 1129 C C . ILE A 1 140 ? -17.391 -1.467 -15.502 1.00 87.12 140 ILE A C 1
ATOM 1131 O O . ILE A 1 140 ? -17.313 -0.244 -15.385 1.00 87.12 140 ILE A O 1
ATOM 1135 N N . ASN A 1 141 ? -18.382 -2.061 -16.167 1.00 87.00 141 ASN A N 1
ATOM 1136 C CA . ASN A 1 141 ? -19.420 -1.305 -16.861 1.00 87.00 141 ASN A CA 1
ATOM 1137 C C . ASN A 1 141 ? -20.188 -0.387 -15.897 1.00 87.00 141 ASN A C 1
ATOM 1139 O O . ASN A 1 141 ? -20.427 0.784 -16.201 1.00 87.00 141 ASN A O 1
ATOM 1143 N N . VAL A 1 142 ? -20.520 -0.872 -14.698 1.00 87.00 142 VAL A N 1
ATOM 1144 C CA . VAL A 1 142 ? -21.236 -0.066 -13.703 1.00 87.00 142 VAL A CA 1
ATOM 1145 C C . VAL A 1 142 ? -20.360 1.061 -13.148 1.00 87.00 142 VAL A C 1
ATOM 1147 O O . VAL A 1 142 ? -20.793 2.215 -13.142 1.00 87.00 142 VAL A O 1
ATOM 1150 N N . ILE A 1 143 ? -19.120 0.788 -12.730 1.00 82.69 143 ILE A N 1
ATOM 1151 C CA . ILE A 1 143 ? -18.241 1.827 -12.161 1.00 82.69 143 ILE A CA 1
ATOM 1152 C C . ILE A 1 143 ? -17.791 2.852 -13.214 1.00 82.69 143 ILE A C 1
ATOM 1154 O O . ILE A 1 143 ? -17.646 4.036 -12.901 1.00 82.69 143 ILE A O 1
ATOM 1158 N N . GLN A 1 144 ? -17.624 2.449 -14.481 1.00 76.00 144 GLN A N 1
ATOM 1159 C CA . GLN A 1 144 ? -17.232 3.352 -15.566 1.00 76.00 144 GLN A CA 1
ATOM 1160 C C . GLN A 1 144 ? -18.291 4.421 -15.840 1.00 76.00 144 GLN A C 1
ATOM 1162 O O . GLN A 1 144 ? -17.927 5.575 -16.087 1.00 76.00 144 GLN A O 1
ATOM 1167 N N . THR A 1 145 ? -19.577 4.076 -15.746 1.00 71.12 145 THR A N 1
ATOM 1168 C CA . THR A 1 145 ? -20.679 5.030 -15.969 1.00 71.12 145 THR A CA 1
ATOM 1169 C C . THR A 1 145 ? -20.796 6.099 -14.878 1.00 71.12 145 THR A C 1
ATOM 1171 O O . THR A 1 145 ? -21.418 7.140 -15.096 1.00 71.12 145 T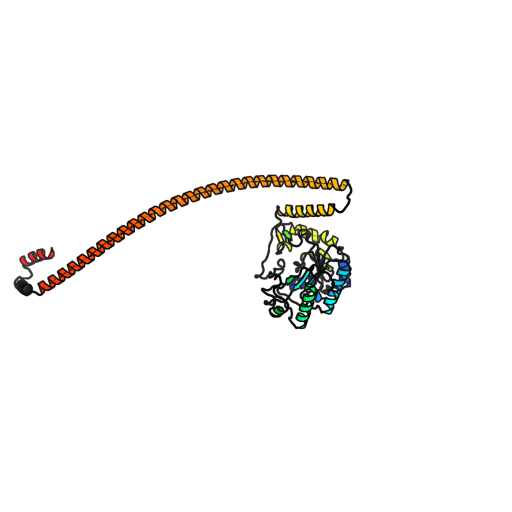HR A O 1
ATOM 1174 N N . LYS A 1 146 ? -20.149 5.917 -13.719 1.00 69.06 146 LYS A N 1
ATOM 1175 C CA . LYS A 1 146 ? -20.158 6.898 -12.628 1.00 69.06 146 LYS A CA 1
ATOM 1176 C C . LYS A 1 146 ? -19.001 7.892 -12.775 1.00 69.06 146 LYS A C 1
ATOM 1178 O O . LYS A 1 146 ? -17.827 7.541 -12.693 1.00 69.06 146 LYS A O 1
ATOM 1183 N N . SER A 1 147 ? -19.323 9.170 -12.997 1.00 51.78 147 SER A N 1
ATOM 1184 C CA . SER A 1 147 ? -18.349 10.200 -13.410 1.00 51.78 147 SER A CA 1
ATOM 1185 C C . SER A 1 147 ? -17.426 10.738 -12.302 1.00 51.78 147 SER A C 1
ATOM 1187 O O . SER A 1 147 ? -16.620 11.620 -12.587 1.00 51.78 147 SER A O 1
ATOM 1189 N N . LYS A 1 148 ? -17.571 10.295 -11.044 1.00 55.53 148 LYS A N 1
ATOM 1190 C CA . LYS A 1 148 ? -16.886 10.895 -9.877 1.00 55.53 148 LYS A CA 1
ATOM 1191 C C . LYS A 1 148 ? -15.970 9.951 -9.092 1.00 55.53 148 LYS A C 1
ATOM 1193 O O . LYS A 1 148 ? -15.266 10.430 -8.212 1.00 55.53 148 LYS A O 1
ATOM 1198 N N . THR A 1 149 ? -15.980 8.652 -9.379 1.00 59.25 149 THR A N 1
ATOM 1199 C CA . THR A 1 149 ? -15.088 7.691 -8.713 1.00 59.25 149 THR A CA 1
ATOM 1200 C C . THR A 1 149 ? -13.724 7.748 -9.390 1.00 59.25 149 THR A C 1
ATOM 1202 O O . THR A 1 149 ? -13.668 7.705 -10.619 1.00 59.25 149 THR A O 1
ATOM 1205 N N . GLN A 1 150 ? -12.644 7.882 -8.615 1.00 56.62 150 GLN A N 1
ATOM 1206 C CA . GLN A 1 150 ? -11.290 7.686 -9.135 1.00 56.62 150 GLN A CA 1
ATOM 1207 C C . GLN A 1 150 ? -11.139 6.203 -9.501 1.00 56.62 150 GLN A C 1
ATOM 1209 O O . GLN A 1 150 ? -11.454 5.337 -8.683 1.00 56.62 150 GLN A O 1
ATOM 1214 N N . LYS A 1 151 ? -10.774 5.934 -10.759 1.00 61.19 151 LYS A N 1
ATOM 1215 C CA . LYS A 1 151 ? -10.856 4.609 -11.388 1.00 61.19 151 LYS A CA 1
ATOM 1216 C C . LYS A 1 151 ? -9.447 4.095 -11.621 1.00 61.19 151 LYS A C 1
ATOM 1218 O O . LYS A 1 151 ? -8.849 4.461 -12.629 1.00 61.19 151 LYS A O 1
ATOM 1223 N N . ASP A 1 152 ? -8.952 3.240 -10.738 1.00 65.56 152 ASP A N 1
ATOM 1224 C CA . ASP A 1 152 ? -7.648 2.623 -10.938 1.00 65.56 152 ASP A CA 1
ATOM 1225 C C . ASP A 1 152 ? -7.810 1.101 -11.032 1.00 65.56 152 ASP A C 1
ATOM 1227 O O . ASP A 1 152 ? -8.514 0.460 -10.255 1.00 65.56 152 ASP A O 1
ATOM 1231 N N . PHE A 1 153 ? -7.176 0.509 -12.035 1.00 73.88 153 PHE A N 1
ATOM 1232 C CA . PHE A 1 153 ? -6.976 -0.933 -12.107 1.00 73.88 153 PHE A CA 1
ATOM 1233 C C . PHE A 1 153 ? -5.518 -1.158 -11.768 1.00 73.88 153 PHE A C 1
ATOM 1235 O O . PHE A 1 153 ? -4.666 -0.432 -12.276 1.00 73.88 153 PHE A O 1
ATOM 1242 N N . CYS A 1 154 ? -5.220 -2.138 -10.926 1.00 75.38 154 CYS A N 1
ATOM 1243 C CA . CYS A 1 154 ? -3.845 -2.459 -10.577 1.00 75.38 154 CYS A CA 1
ATOM 1244 C C . CYS A 1 154 ? -3.522 -3.913 -10.910 1.00 75.38 154 CYS A C 1
ATOM 1246 O O . CYS A 1 154 ? -4.365 -4.803 -10.830 1.00 75.38 154 CYS A O 1
ATOM 1248 N N . CYS A 1 155 ? -2.280 -4.146 -11.307 1.00 77.75 155 CYS A N 1
ATOM 1249 C CA . CYS A 1 155 ? -1.672 -5.463 -11.391 1.00 77.75 155 CYS A CA 1
ATOM 1250 C C . CYS A 1 155 ? -0.174 -5.285 -11.148 1.00 77.75 155 CYS A C 1
ATOM 1252 O O . CYS A 1 155 ? 0.370 -4.240 -11.501 1.00 77.75 155 CYS A O 1
ATOM 1254 N N . HIS A 1 156 ? 0.500 -6.276 -10.571 1.00 77.62 156 HIS A N 1
ATOM 1255 C CA . HIS A 1 156 ? 1.912 -6.152 -10.185 1.00 77.62 156 HIS A CA 1
ATOM 1256 C C . HIS A 1 156 ? 2.860 -6.880 -11.150 1.00 77.62 156 HIS A C 1
ATOM 1258 O O . HIS A 1 156 ? 3.933 -7.340 -10.759 1.00 77.62 156 HIS A O 1
ATOM 1264 N N . GLY A 1 157 ? 2.479 -6.969 -12.425 1.00 75.31 157 GLY A N 1
ATOM 1265 C CA . GLY A 1 157 ? 3.318 -7.437 -13.529 1.00 75.31 157 GLY A CA 1
ATOM 1266 C C . GLY A 1 157 ? 3.508 -6.351 -14.586 1.00 75.31 157 GLY A C 1
ATOM 1267 O O . GLY A 1 157 ? 3.027 -5.237 -14.438 1.00 75.31 157 GLY A O 1
ATOM 1268 N N . LYS A 1 158 ? 4.219 -6.660 -15.677 1.00 75.38 158 LYS A N 1
ATOM 1269 C CA . LYS A 1 158 ? 4.455 -5.680 -16.760 1.00 75.38 158 LYS A CA 1
ATOM 1270 C C . LYS A 1 158 ? 3.178 -5.303 -17.515 1.00 75.38 158 LYS A C 1
ATOM 1272 O O . LYS A 1 158 ? 3.106 -4.216 -18.083 1.00 75.38 158 LYS A O 1
ATOM 1277 N N . SER A 1 159 ? 2.221 -6.221 -17.542 1.00 79.25 159 SER A N 1
ATOM 1278 C CA . SER A 1 159 ? 0.939 -6.125 -18.226 1.00 79.25 159 SER A CA 1
ATOM 1279 C C . SER A 1 159 ? -0.105 -6.933 -17.465 1.00 79.25 159 SER A C 1
ATOM 1281 O O . SER A 1 159 ? 0.219 -7.923 -16.801 1.00 79.25 159 SER A O 1
ATOM 1283 N N . ALA A 1 160 ? -1.366 -6.520 -17.592 1.00 85.19 160 ALA A N 1
ATOM 1284 C CA . ALA A 1 160 ? -2.495 -7.358 -17.216 1.00 85.19 160 ALA A CA 1
ATOM 1285 C C . ALA A 1 160 ? -2.493 -8.654 -18.034 1.00 85.19 160 ALA A C 1
ATOM 1287 O O . ALA A 1 160 ? -2.017 -8.672 -19.168 1.00 85.19 160 ALA A O 1
ATOM 1288 N N . ASN A 1 161 ? -3.073 -9.713 -17.473 1.00 89.06 161 ASN A N 1
ATOM 1289 C CA . ASN A 1 161 ? -3.143 -11.000 -18.142 1.00 89.06 161 ASN A CA 1
ATOM 1290 C C . ASN A 1 161 ? -3.850 -10.872 -19.500 1.00 89.06 161 ASN A C 1
ATOM 1292 O O . ASN A 1 161 ? -4.972 -10.363 -19.571 1.00 89.06 161 ASN A O 1
ATOM 1296 N N . SER A 1 162 ? -3.237 -11.392 -20.565 1.00 88.50 162 SER A N 1
ATOM 1297 C CA . SER A 1 162 ? -3.754 -11.277 -21.942 1.00 88.50 162 SER A CA 1
ATOM 1298 C C . SER A 1 162 ? -5.204 -11.751 -22.142 1.00 88.50 162 SER A C 1
ATOM 1300 O O . SER A 1 162 ? -5.901 -11.281 -23.046 1.00 88.50 162 SER A O 1
ATOM 1302 N N . ARG A 1 163 ? -5.714 -12.639 -21.276 1.00 89.31 163 ARG A N 1
ATOM 1303 C CA . ARG A 1 163 ? -7.120 -13.082 -21.294 1.00 89.31 163 ARG A CA 1
ATOM 1304 C C . ARG A 1 163 ? -8.115 -11.968 -20.954 1.00 89.31 163 ARG A C 1
ATOM 1306 O O . ARG A 1 163 ? -9.301 -12.118 -21.239 1.00 89.31 163 ARG A O 1
ATOM 1313 N N . LEU A 1 164 ? -7.654 -10.866 -20.367 1.00 88.25 164 LEU A N 1
ATOM 1314 C CA . LEU A 1 164 ? -8.471 -9.714 -19.991 1.00 88.25 164 LEU A CA 1
ATOM 1315 C C . LEU A 1 164 ? -8.551 -8.645 -21.085 1.00 88.25 164 LEU A C 1
ATOM 1317 O O . LEU A 1 164 ? -9.375 -7.743 -20.962 1.00 88.25 164 LEU A O 1
ATOM 1321 N N . ASN A 1 165 ? -7.767 -8.752 -22.165 1.00 84.19 165 ASN A N 1
ATOM 1322 C CA . ASN A 1 165 ? -7.628 -7.712 -23.198 1.00 84.19 165 ASN A CA 1
ATOM 1323 C C . ASN A 1 165 ? -8.961 -7.247 -23.814 1.00 84.19 165 ASN A C 1
ATOM 1325 O O . ASN A 1 165 ? -9.094 -6.096 -24.223 1.00 84.19 165 ASN A O 1
ATOM 1329 N N . ASN A 1 166 ? -9.967 -8.126 -23.877 1.00 83.12 166 ASN A N 1
ATOM 1330 C CA . ASN A 1 166 ? -11.286 -7.785 -24.426 1.00 83.12 166 ASN A CA 1
ATOM 1331 C C . ASN A 1 166 ? -12.148 -6.943 -23.470 1.00 83.12 166 ASN A C 1
ATOM 1333 O O . ASN A 1 166 ? -13.038 -6.225 -23.923 1.00 83.12 166 ASN A O 1
ATOM 1337 N N . ILE A 1 167 ? -11.883 -7.032 -22.167 1.00 83.88 167 ILE A N 1
ATOM 1338 C CA . ILE A 1 167 ? -12.630 -6.363 -21.095 1.00 83.88 167 ILE A CA 1
ATOM 1339 C C . ILE A 1 167 ? -11.890 -5.090 -20.662 1.00 83.88 167 ILE A C 1
ATOM 1341 O O . ILE A 1 167 ? -12.476 -4.021 -20.497 1.00 83.88 167 ILE A O 1
ATOM 1345 N N . VAL A 1 168 ? -10.574 -5.208 -20.514 1.00 77.50 168 VAL A N 1
ATOM 1346 C CA . VAL A 1 168 ? -9.661 -4.199 -19.989 1.00 77.50 168 VAL A CA 1
ATOM 1347 C C . VAL A 1 168 ? -8.903 -3.591 -21.187 1.00 77.50 168 VAL A C 1
ATOM 1349 O O . VAL A 1 168 ? -7.793 -3.997 -21.504 1.00 77.50 168 VAL A O 1
ATOM 1352 N N . LYS A 1 169 ? -9.510 -2.606 -21.875 1.00 66.44 169 LYS A N 1
ATOM 1353 C CA . LYS A 1 169 ? -8.879 -1.804 -22.956 1.00 66.44 169 LYS A CA 1
ATOM 1354 C C . LYS A 1 169 ? -8.011 -0.659 -22.414 1.00 66.44 169 LYS A C 1
ATOM 1356 O O . LYS A 1 169 ? -8.550 0.066 -21.595 1.00 66.44 169 LYS A O 1
ATOM 1361 N N . ASP A 1 170 ? -6.785 -0.460 -22.928 1.00 56.34 170 ASP A N 1
ATOM 1362 C CA . ASP A 1 170 ? -5.767 0.641 -22.851 1.00 56.34 170 ASP A CA 1
ATOM 1363 C C . ASP A 1 170 ? -5.986 1.944 -22.015 1.00 56.34 170 ASP A C 1
ATOM 1365 O O . ASP A 1 170 ? -5.306 2.945 -22.225 1.00 56.34 170 ASP A O 1
ATOM 1369 N N . GLN A 1 171 ? -6.895 1.989 -21.045 1.00 53.72 171 GLN A N 1
ATOM 1370 C CA . GLN A 1 171 ? -7.274 3.164 -20.253 1.00 53.72 171 GLN A CA 1
A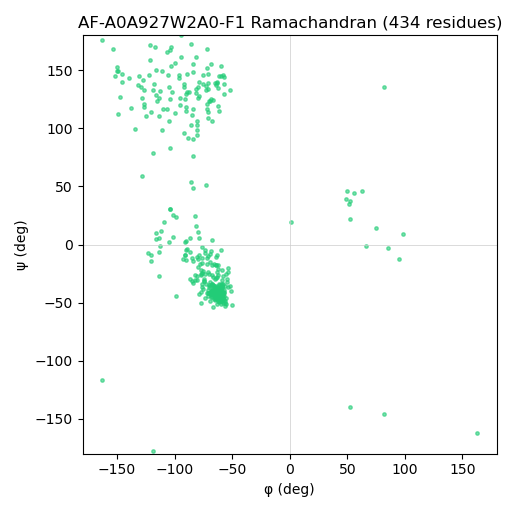TOM 1371 C C . GLN A 1 171 ? -6.788 3.066 -18.799 1.00 53.72 171 GLN A C 1
ATOM 1373 O O . GLN A 1 171 ? -7.324 3.749 -17.928 1.00 53.72 171 GLN A O 1
ATOM 1378 N N . PHE A 1 172 ? -5.799 2.215 -18.512 1.00 57.94 172 PHE A N 1
ATOM 1379 C CA . PHE A 1 172 ? -5.459 1.838 -17.140 1.00 57.94 172 PHE A CA 1
ATOM 1380 C C . PHE A 1 172 ? -4.053 2.245 -16.732 1.00 57.94 172 PHE A C 1
ATOM 1382 O O . PHE A 1 172 ? -3.093 2.117 -17.489 1.00 57.94 172 PHE A O 1
ATOM 1389 N N . TYR A 1 173 ? -3.956 2.744 -15.502 1.00 52.16 173 TYR A N 1
ATOM 1390 C CA . TYR A 1 173 ? -2.700 3.107 -14.873 1.00 52.16 173 TYR A CA 1
ATOM 1391 C C . TYR A 1 173 ? -2.091 1.866 -14.217 1.00 52.16 173 TYR A C 1
ATOM 1393 O O . TYR A 1 173 ? -2.537 1.433 -13.160 1.00 52.16 173 TYR A O 1
ATOM 1401 N N . PHE A 1 174 ? -1.081 1.274 -14.848 1.00 57.56 174 PHE A N 1
ATOM 1402 C CA . PHE A 1 174 ? -0.407 0.096 -14.309 1.00 57.56 174 PHE A CA 1
ATOM 1403 C C . PHE A 1 174 ? 0.618 0.505 -13.241 1.00 57.56 174 PHE A C 1
ATOM 1405 O O . PHE A 1 174 ? 1.675 1.054 -13.556 1.00 57.56 174 PHE A O 1
ATOM 1412 N N . TYR A 1 175 ? 0.307 0.249 -11.967 1.00 55.28 175 TYR A N 1
ATOM 1413 C CA . TYR A 1 175 ? 1.288 0.341 -10.881 1.00 55.28 175 TYR A CA 1
ATOM 1414 C C . TYR A 1 175 ? 2.146 -0.930 -10.853 1.00 55.28 175 TYR A C 1
ATOM 1416 O O . TYR A 1 175 ? 1.790 -1.924 -10.227 1.00 55.28 175 TYR A O 1
ATOM 1424 N N . ASN A 1 176 ? 3.298 -0.883 -11.521 1.00 58.88 176 ASN A N 1
ATOM 1425 C CA . ASN A 1 176 ? 4.188 -2.041 -11.682 1.00 58.88 176 ASN A CA 1
ATOM 1426 C C . ASN A 1 176 ? 5.185 -2.231 -10.526 1.00 58.88 176 ASN A C 1
ATOM 1428 O O . ASN A 1 176 ? 6.069 -3.083 -10.609 1.00 58.88 176 ASN A O 1
ATOM 1432 N N . GLU A 1 177 ? 5.084 -1.436 -9.462 1.00 68.25 177 GLU A N 1
ATOM 1433 C CA . GLU A 1 177 ? 6.028 -1.493 -8.347 1.00 68.25 177 GLU A CA 1
ATOM 1434 C C . GLU A 1 177 ? 5.552 -2.489 -7.286 1.00 68.25 177 GLU A C 1
ATOM 1436 O O . GLU A 1 177 ? 4.476 -2.356 -6.696 1.00 68.25 177 GLU A O 1
ATOM 1441 N N . MET A 1 178 ? 6.369 -3.517 -7.059 1.00 83.00 178 MET A N 1
ATOM 1442 C CA . MET A 1 178 ? 6.282 -4.369 -5.880 1.00 83.00 178 MET A CA 1
ATOM 1443 C C . MET A 1 178 ? 7.192 -3.793 -4.802 1.00 83.00 178 MET A C 1
ATOM 1445 O O . MET A 1 178 ? 8.341 -3.453 -5.067 1.00 83.00 178 MET A O 1
ATOM 1449 N N . PHE A 1 179 ? 6.689 -3.731 -3.575 1.00 88.00 179 PHE A N 1
ATOM 1450 C CA . PHE A 1 179 ? 7.449 -3.253 -2.426 1.00 88.00 179 PHE A CA 1
ATOM 1451 C C . PHE A 1 179 ? 7.747 -4.407 -1.478 1.00 88.00 179 PHE A C 1
ATOM 1453 O O . PHE A 1 179 ? 6.910 -5.290 -1.294 1.00 88.00 179 PHE A O 1
ATOM 1460 N N . ASP A 1 180 ? 8.873 -4.332 -0.773 1.00 93.12 180 ASP A N 1
ATOM 1461 C CA . ASP A 1 180 ? 9.280 -5.284 0.270 1.00 93.12 180 ASP A CA 1
ATOM 1462 C C . ASP A 1 180 ? 8.398 -5.267 1.537 1.00 93.12 180 ASP A C 1
ATOM 1464 O O . ASP A 1 180 ? 8.675 -5.946 2.527 1.00 93.12 180 ASP A O 1
ATOM 1468 N N . ARG A 1 181 ? 7.322 -4.468 1.520 1.00 93.56 181 ARG A N 1
ATOM 1469 C CA . ARG A 1 181 ? 6.387 -4.266 2.631 1.00 93.56 181 ARG A CA 1
ATOM 1470 C C . ARG A 1 181 ? 7.088 -3.807 3.907 1.00 93.56 181 ARG A C 1
ATOM 1472 O O . ARG A 1 181 ? 6.763 -4.277 4.990 1.00 93.56 181 ARG A O 1
ATOM 1479 N N . ALA A 1 182 ? 8.004 -2.851 3.773 1.00 94.44 182 ALA A N 1
ATOM 1480 C CA . ALA A 1 182 ? 8.764 -2.280 4.877 1.00 94.44 182 ALA A CA 1
ATOM 1481 C C . ALA A 1 182 ? 9.650 -3.318 5.585 1.00 94.44 182 ALA A C 1
ATOM 1483 O O . ALA A 1 182 ? 9.645 -3.427 6.814 1.00 94.44 182 ALA A O 1
ATOM 1484 N N . GLY A 1 183 ? 10.365 -4.110 4.782 1.00 93.38 183 GLY A N 1
ATOM 1485 C CA . GLY A 1 183 ? 11.233 -5.196 5.236 1.00 93.38 183 GLY A CA 1
ATOM 1486 C C . GLY A 1 183 ? 10.512 -6.463 5.709 1.00 93.38 183 GLY A C 1
ATOM 1487 O O . GLY A 1 183 ? 11.132 -7.294 6.365 1.00 93.38 183 GLY A O 1
ATOM 1488 N N . ASN A 1 184 ? 9.213 -6.630 5.428 1.00 94.62 184 ASN A N 1
ATOM 1489 C CA . ASN A 1 184 ? 8.486 -7.869 5.752 1.00 94.62 184 ASN A CA 1
ATOM 1490 C C . ASN A 1 184 ? 8.638 -8.957 4.667 1.00 94.62 184 ASN A C 1
ATOM 1492 O O . ASN A 1 184 ? 8.269 -10.106 4.907 1.00 94.62 184 ASN A O 1
ATOM 1496 N N . LEU A 1 185 ? 9.172 -8.614 3.492 1.00 93.00 185 LEU A N 1
ATOM 1497 C CA . LEU A 1 185 ? 9.641 -9.551 2.468 1.00 93.00 185 LEU A CA 1
ATOM 1498 C C . LEU A 1 185 ? 11.161 -9.429 2.351 1.00 93.00 185 LEU A C 1
ATOM 1500 O O . LEU A 1 185 ? 11.671 -8.324 2.220 1.00 93.00 185 LEU A O 1
ATOM 1504 N N . GLU A 1 186 ? 11.877 -10.554 2.345 1.00 87.50 186 GLU A N 1
ATOM 1505 C CA . GLU A 1 186 ? 13.354 -10.600 2.288 1.00 87.50 186 GLU A CA 1
ATOM 1506 C C . GLU A 1 186 ? 13.890 -10.930 0.881 1.00 87.50 186 GLU A C 1
ATOM 1508 O O . GLU A 1 186 ? 14.957 -11.525 0.708 1.00 87.50 186 GLU A O 1
ATOM 1513 N N . TRP A 1 187 ? 13.110 -10.631 -0.154 1.00 87.75 187 TRP A N 1
ATOM 1514 C CA . TRP A 1 187 ? 13.459 -10.996 -1.523 1.00 87.75 187 TRP A CA 1
ATOM 1515 C C . TRP A 1 187 ? 14.467 -10.039 -2.123 1.00 87.75 187 TRP A C 1
ATOM 1517 O O . TRP A 1 187 ? 14.213 -8.844 -2.212 1.00 87.75 187 TRP A O 1
ATOM 1527 N N . LYS A 1 188 ? 15.571 -10.596 -2.622 1.00 84.44 188 LYS A N 1
ATOM 1528 C CA . LYS A 1 188 ? 16.701 -9.833 -3.165 1.00 84.44 188 LYS A CA 1
ATOM 1529 C C . LYS A 1 188 ? 16.338 -8.984 -4.383 1.00 84.44 188 LYS A C 1
ATOM 1531 O O . LYS A 1 188 ? 17.084 -8.075 -4.723 1.00 84.44 188 LYS A O 1
ATOM 1536 N N . GLU A 1 189 ? 15.254 -9.324 -5.072 1.00 86.31 189 GLU A N 1
ATOM 1537 C CA . GLU A 1 189 ? 14.745 -8.616 -6.243 1.00 86.31 189 GLU A CA 1
ATOM 1538 C C . GLU A 1 189 ? 13.928 -7.365 -5.889 1.00 86.31 189 GLU A C 1
ATOM 1540 O O . GLU A 1 189 ? 13.590 -6.601 -6.791 1.00 86.31 189 GLU A O 1
ATOM 1545 N N . LEU A 1 190 ? 13.577 -7.172 -4.613 1.00 87.12 190 LEU A N 1
ATOM 1546 C CA . LEU A 1 190 ? 12.845 -6.002 -4.139 1.00 87.12 190 LEU A CA 1
ATOM 1547 C C . LEU A 1 190 ? 13.812 -4.959 -3.580 1.00 87.12 190 LEU A C 1
ATOM 1549 O O . LEU A 1 190 ? 14.817 -5.289 -2.950 1.00 87.12 190 LEU A O 1
ATOM 1553 N N . ASP A 1 191 ? 13.468 -3.688 -3.768 1.00 88.19 191 ASP A N 1
ATOM 1554 C CA . ASP A 1 191 ? 14.183 -2.606 -3.107 1.00 88.19 191 ASP A CA 1
ATOM 1555 C C . ASP A 1 191 ? 13.915 -2.654 -1.601 1.00 88.19 191 ASP A C 1
ATOM 1557 O O . ASP A 1 191 ? 12.765 -2.619 -1.147 1.00 88.19 191 ASP A O 1
ATOM 1561 N N . HIS A 1 192 ? 15.001 -2.707 -0.834 1.00 91.88 192 HIS A N 1
ATOM 1562 C CA . HIS A 1 192 ? 14.981 -2.631 0.619 1.00 91.88 192 HIS A CA 1
ATOM 1563 C C . HIS A 1 192 ? 15.400 -1.241 1.072 1.00 91.88 192 HIS A C 1
ATOM 1565 O O . HIS A 1 192 ? 16.429 -0.710 0.647 1.00 91.88 192 HIS A O 1
ATOM 1571 N N . TYR A 1 193 ? 14.613 -0.660 1.971 1.00 90.44 193 TYR A N 1
ATOM 1572 C CA . TYR A 1 193 ? 14.845 0.689 2.469 1.00 90.44 193 TYR A CA 1
ATOM 1573 C C . TYR A 1 193 ? 15.387 0.638 3.892 1.00 90.44 193 TYR A C 1
ATOM 1575 O O . TYR A 1 193 ? 15.009 -0.217 4.691 1.00 90.44 193 TYR A O 1
ATOM 1583 N N . HIS A 1 194 ? 16.266 1.580 4.221 1.00 93.69 194 HIS A N 1
ATOM 1584 C CA . HIS A 1 194 ? 16.745 1.775 5.581 1.00 93.69 194 HIS A CA 1
ATOM 1585 C C . HIS A 1 194 ? 17.029 3.256 5.826 1.00 93.69 194 HIS A C 1
ATOM 1587 O O . HIS A 1 194 ? 17.735 3.900 5.048 1.00 93.69 194 HIS A O 1
ATOM 1593 N N . ILE A 1 195 ? 16.446 3.804 6.891 1.00 92.38 195 ILE A N 1
ATOM 1594 C CA . ILE A 1 1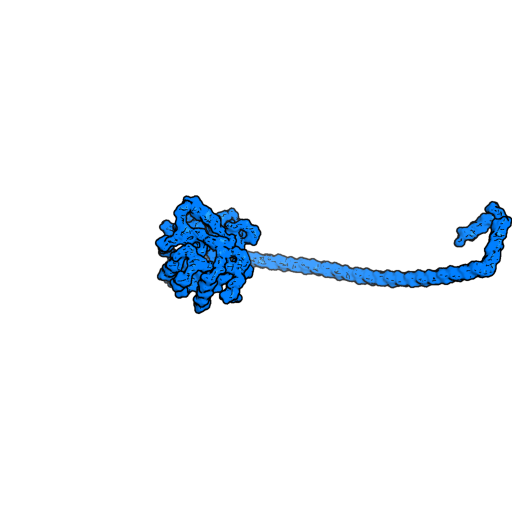95 ? 16.597 5.202 7.292 1.00 92.38 195 ILE A CA 1
ATOM 1595 C C . ILE A 1 195 ? 17.092 5.259 8.735 1.00 92.38 195 ILE A C 1
ATOM 1597 O O . ILE A 1 195 ? 16.346 5.011 9.681 1.00 92.38 195 ILE A O 1
ATOM 1601 N N . ASP A 1 196 ? 18.337 5.690 8.905 1.00 92.94 196 ASP A N 1
ATOM 1602 C CA . ASP A 1 196 ? 18.968 5.821 10.222 1.00 92.94 196 ASP A CA 1
ATOM 1603 C C . ASP A 1 196 ? 18.474 7.033 11.014 1.00 92.94 196 ASP A C 1
ATOM 1605 O O . ASP A 1 196 ? 18.541 7.052 12.241 1.00 92.94 196 ASP A O 1
ATOM 1609 N N . LYS A 1 197 ? 17.949 8.053 10.335 1.00 91.19 197 LYS A N 1
ATOM 1610 C CA . LYS A 1 197 ? 17.553 9.338 10.930 1.00 91.19 197 LYS A CA 1
ATOM 1611 C C . LYS A 1 197 ? 16.070 9.385 11.313 1.00 91.19 197 LYS A C 1
ATOM 1613 O O . LYS A 1 197 ? 15.332 8.426 11.098 1.00 91.19 197 LYS A O 1
ATOM 1618 N N . SER A 1 198 ? 15.642 10.523 11.860 1.00 89.62 198 SER A N 1
ATOM 1619 C CA . SER A 1 198 ? 14.222 10.852 12.021 1.00 89.62 198 SER A CA 1
ATOM 1620 C C . SER A 1 198 ? 13.466 10.695 10.695 1.00 89.62 198 SER A C 1
ATOM 1622 O O . SER A 1 198 ? 13.939 11.152 9.648 1.00 89.62 198 SER A O 1
ATOM 1624 N N . VAL A 1 199 ? 12.308 10.034 10.737 1.00 89.62 199 VAL A N 1
ATOM 1625 C CA . VAL A 1 199 ? 11.520 9.650 9.560 1.00 89.62 199 VAL A CA 1
ATOM 1626 C C . VAL A 1 199 ? 10.072 10.123 9.679 1.00 89.62 199 VAL A C 1
ATOM 1628 O O . VAL A 1 199 ? 9.459 10.042 10.742 1.00 89.62 199 VAL A O 1
ATOM 1631 N N . PHE A 1 200 ? 9.491 10.563 8.564 1.00 87.12 200 PHE A N 1
ATOM 1632 C CA . PHE A 1 200 ? 8.049 10.767 8.427 1.00 87.12 200 PHE A CA 1
ATOM 1633 C C . PHE A 1 200 ? 7.486 9.924 7.280 1.00 87.12 200 PHE A C 1
ATOM 1635 O O . PHE A 1 200 ? 8.211 9.492 6.381 1.00 87.12 200 PHE A O 1
ATOM 1642 N N . CYS A 1 201 ? 6.177 9.677 7.313 1.00 88.19 201 CYS A N 1
ATOM 1643 C CA . CYS A 1 201 ? 5.485 8.946 6.260 1.00 88.19 201 CYS A CA 1
ATOM 1644 C C . CYS A 1 201 ? 4.979 9.913 5.184 1.00 88.19 201 CYS A C 1
ATOM 1646 O O . CYS A 1 201 ? 4.272 10.871 5.488 1.00 88.19 201 CYS A O 1
ATOM 1648 N N . VAL A 1 202 ? 5.256 9.653 3.908 1.00 83.25 202 VAL A N 1
ATOM 1649 C CA . VAL A 1 202 ? 4.705 10.475 2.816 1.00 83.25 202 VAL A CA 1
ATOM 1650 C C . VAL A 1 202 ? 3.180 10.337 2.716 1.00 83.25 202 VAL A C 1
ATOM 1652 O O . VAL A 1 202 ? 2.508 11.334 2.441 1.00 83.25 202 VAL A O 1
ATOM 1655 N N . ALA A 1 203 ? 2.643 9.140 2.985 1.00 81.94 203 ALA A N 1
ATOM 1656 C CA . ALA A 1 203 ? 1.224 8.811 2.832 1.00 81.94 203 ALA A CA 1
ATOM 1657 C C . ALA A 1 203 ? 0.334 9.354 3.965 1.00 81.94 203 ALA A C 1
ATOM 1659 O O . ALA A 1 203 ? -0.741 9.880 3.694 1.00 81.94 203 ALA A O 1
ATOM 1660 N N . SER A 1 204 ? 0.795 9.275 5.218 1.00 83.31 204 SER A N 1
ATOM 1661 C CA . SER A 1 204 ? 0.031 9.667 6.418 1.00 83.31 204 SER A CA 1
ATOM 1662 C C . SER A 1 204 ? 0.642 10.842 7.191 1.00 83.31 204 SER A C 1
ATOM 1664 O O . SER A 1 204 ? 0.183 11.170 8.288 1.00 83.31 204 SER A O 1
ATOM 1666 N N . LYS A 1 205 ? 1.714 11.447 6.661 1.00 80.62 205 LYS A N 1
ATOM 1667 C CA . LYS A 1 205 ? 2.481 12.523 7.309 1.00 80.62 205 LYS A CA 1
ATOM 1668 C C . LYS A 1 205 ? 2.907 12.121 8.724 1.00 80.62 205 LYS A C 1
ATOM 1670 O O . LYS A 1 205 ? 3.314 10.978 8.940 1.00 80.62 205 LYS A O 1
ATOM 1675 N N . ARG A 1 206 ? 2.831 13.051 9.676 1.00 77.31 206 ARG A N 1
ATOM 1676 C CA . ARG A 1 206 ? 3.139 12.826 11.097 1.00 77.31 206 ARG A CA 1
ATOM 1677 C C . ARG A 1 206 ? 1.939 12.358 11.924 1.00 77.31 206 ARG A C 1
ATOM 1679 O O . ARG A 1 206 ? 2.106 12.026 13.092 1.00 77.31 206 ARG A O 1
ATOM 1686 N N . ASN A 1 207 ? 0.757 12.287 11.312 1.00 80.00 207 ASN A N 1
ATOM 1687 C CA . ASN A 1 207 ? -0.473 11.892 11.998 1.00 80.00 207 ASN A CA 1
ATOM 1688 C C . ASN A 1 207 ? -0.616 10.373 12.109 1.00 80.00 207 ASN A C 1
ATOM 1690 O O . ASN A 1 207 ? -1.290 9.899 13.014 1.00 80.00 207 ASN A O 1
ATOM 1694 N N . PHE A 1 208 ? 0.002 9.613 11.192 1.00 88.88 208 PHE A N 1
ATOM 1695 C CA . PHE A 1 208 ? -0.041 8.142 11.179 1.00 88.88 208 PHE A CA 1
ATOM 1696 C C . PHE A 1 208 ? -1.469 7.573 11.313 1.00 88.88 208 PHE A C 1
ATOM 1698 O O . PHE A 1 208 ? -1.704 6.576 11.989 1.00 88.88 208 PHE A O 1
ATOM 1705 N N . ASN A 1 209 ? -2.426 8.223 10.648 1.00 89.75 209 ASN A N 1
ATOM 1706 C CA . ASN A 1 209 ? -3.869 7.996 10.756 1.00 89.75 209 ASN A CA 1
ATOM 1707 C C . ASN A 1 209 ? -4.452 7.216 9.559 1.00 89.75 209 ASN A C 1
ATOM 1709 O O . ASN A 1 209 ? -5.590 7.450 9.152 1.00 89.75 209 ASN A O 1
ATOM 1713 N N . GLN A 1 210 ? -3.647 6.335 8.961 1.00 94.19 210 GLN A N 1
ATOM 1714 C CA . GLN A 1 210 ? -4.047 5.400 7.903 1.00 94.19 210 GLN A CA 1
ATOM 1715 C C . GLN A 1 210 ? -3.828 3.980 8.425 1.00 94.19 210 GLN A C 1
ATOM 1717 O O . GLN A 1 210 ? -2.794 3.361 8.175 1.00 94.19 210 GLN A O 1
ATOM 1722 N N . ASN A 1 211 ? -4.765 3.528 9.255 1.00 97.25 211 ASN A N 1
ATOM 1723 C CA . ASN A 1 211 ? -4.599 2.370 10.131 1.00 97.25 211 ASN A CA 1
ATOM 1724 C C . ASN A 1 211 ? -5.382 1.157 9.627 1.00 97.25 211 ASN A C 1
ATOM 1726 O O . ASN A 1 211 ? -6.264 1.293 8.781 1.00 97.25 211 ASN A O 1
ATOM 1730 N N . ILE A 1 212 ? -5.080 -0.025 10.170 1.00 98.12 212 ILE A N 1
ATOM 1731 C CA . ILE A 1 212 ? -5.733 -1.284 9.781 1.00 98.12 212 ILE A CA 1
ATOM 1732 C C . ILE A 1 212 ? -6.520 -1.852 10.955 1.00 98.12 212 ILE A C 1
ATOM 1734 O O . ILE A 1 212 ? -5.927 -2.136 11.992 1.00 98.12 212 ILE A O 1
ATOM 1738 N N . LEU A 1 213 ? -7.818 -2.089 10.780 1.00 98.56 213 LEU A N 1
ATOM 1739 C CA . LEU A 1 213 ? -8.656 -2.832 11.717 1.00 98.56 213 LEU A CA 1
ATOM 1740 C C . LEU A 1 213 ? -8.675 -4.321 11.357 1.00 98.56 213 LEU A C 1
ATOM 1742 O O . LEU A 1 213 ? -9.053 -4.702 10.247 1.00 98.56 213 LEU A O 1
ATOM 1746 N N . MET A 1 214 ? -8.321 -5.158 12.327 1.00 97.94 214 MET A N 1
ATOM 1747 C CA . MET A 1 214 ? -8.229 -6.610 12.188 1.00 97.94 214 MET A CA 1
ATOM 1748 C C . MET A 1 214 ? -9.519 -7.326 12.636 1.00 97.94 214 MET A C 1
ATOM 1750 O O . MET A 1 214 ? -10.302 -6.757 13.404 1.00 97.94 214 MET A O 1
ATOM 1754 N N . PRO A 1 215 ? -9.740 -8.594 12.230 1.00 97.44 215 PRO A N 1
ATOM 1755 C CA . PRO A 1 215 ? -10.930 -9.392 12.565 1.00 97.44 215 PRO A CA 1
ATOM 1756 C C . PRO A 1 215 ? -11.233 -9.662 14.042 1.00 97.44 215 PRO A C 1
ATOM 1758 O O . PRO A 1 215 ? -12.278 -10.234 14.335 1.00 97.44 215 PRO A O 1
ATOM 1761 N N . ASP A 1 216 ? -10.368 -9.254 14.965 1.00 97.00 216 ASP A N 1
ATOM 1762 C CA . ASP A 1 216 ? -10.565 -9.307 16.417 1.00 97.00 216 ASP A CA 1
ATOM 1763 C C . ASP A 1 216 ? -10.607 -7.909 17.064 1.00 97.00 216 ASP A C 1
ATOM 1765 O O . ASP A 1 216 ? -10.556 -7.776 18.288 1.00 97.00 216 ASP A O 1
ATOM 1769 N N . GLY A 1 217 ? -10.674 -6.850 16.259 1.00 97.56 217 GLY A N 1
ATOM 1770 C CA . GLY A 1 217 ? -10.722 -5.466 16.717 1.00 97.56 217 GLY A CA 1
ATOM 1771 C C . GLY A 1 217 ? -9.358 -4.831 16.985 1.00 97.56 217 GLY A C 1
ATOM 1772 O O . GLY A 1 217 ? -9.315 -3.646 17.315 1.00 97.56 217 GLY A O 1
ATOM 1773 N N . THR A 1 218 ? -8.254 -5.574 16.848 1.00 97.94 218 THR A N 1
ATOM 1774 C CA . THR A 1 218 ? -6.904 -5.005 16.935 1.00 97.94 218 THR A CA 1
ATOM 1775 C C . THR A 1 218 ? -6.678 -3.992 15.821 1.00 97.94 218 THR A C 1
ATOM 1777 O O . THR A 1 218 ? -7.094 -4.220 14.688 1.00 97.94 218 THR A O 1
ATOM 1780 N N . VAL A 1 219 ? -6.005 -2.888 16.146 1.00 98.31 219 VAL A N 1
ATOM 1781 C CA . VAL A 1 219 ? -5.635 -1.848 15.187 1.00 98.31 219 VAL A CA 1
ATOM 1782 C C . VAL A 1 219 ? -4.121 -1.801 15.017 1.00 98.31 219 VAL A C 1
ATOM 1784 O O . VAL A 1 219 ? -3.390 -1.675 16.000 1.00 98.31 219 VAL A O 1
ATOM 1787 N N . LEU A 1 220 ? -3.657 -1.903 13.771 1.00 98.00 220 LEU A N 1
ATOM 1788 C CA . LEU A 1 220 ? -2.248 -1.765 13.389 1.00 98.00 220 LEU A CA 1
ATOM 1789 C C . LEU A 1 220 ? -1.958 -0.372 12.833 1.00 98.00 220 LEU A C 1
ATOM 1791 O O . LEU A 1 220 ? -2.848 0.284 12.289 1.00 98.00 220 LEU A O 1
ATOM 1795 N N . LEU A 1 221 ? -0.690 0.040 12.913 1.00 96.69 221 LEU A N 1
ATOM 1796 C CA . LEU A 1 221 ? -0.230 1.347 12.449 1.00 96.69 221 LEU A CA 1
ATOM 1797 C C . LEU A 1 221 ? -0.558 1.616 10.974 1.00 96.69 221 LEU A C 1
ATOM 1799 O O . LEU A 1 221 ? -1.071 2.690 10.680 1.00 96.69 221 LEU A O 1
ATOM 1803 N N . CYS A 1 222 ? -0.266 0.686 10.056 1.00 95.94 222 CYS A N 1
ATOM 1804 C CA . CYS A 1 222 ? -0.558 0.851 8.625 1.00 95.94 222 CYS A CA 1
ATOM 1805 C C . CYS A 1 222 ? -0.512 -0.472 7.839 1.00 95.94 222 CYS A C 1
ATOM 1807 O O . CYS A 1 222 ? -0.116 -1.515 8.365 1.00 95.94 222 CYS A O 1
ATOM 1809 N N . CYS A 1 223 ? -0.855 -0.414 6.548 1.00 94.31 223 CYS A N 1
ATOM 1810 C CA . CYS A 1 223 ? -0.914 -1.558 5.624 1.00 94.31 223 CYS A CA 1
ATOM 1811 C C . CYS A 1 223 ? 0.434 -2.254 5.369 1.00 94.31 223 CYS A C 1
ATOM 1813 O O . CYS A 1 223 ? 0.472 -3.317 4.752 1.00 94.31 223 CYS A O 1
ATOM 1815 N N . MET A 1 224 ? 1.542 -1.681 5.842 1.00 95.81 224 MET A N 1
ATOM 1816 C CA . MET A 1 224 ? 2.873 -2.282 5.744 1.00 95.81 224 MET A CA 1
ATOM 1817 C C . MET A 1 224 ? 3.204 -3.171 6.951 1.00 95.81 224 MET A C 1
ATOM 1819 O O . MET A 1 224 ? 4.150 -3.945 6.879 1.00 95.81 224 MET A O 1
ATOM 1823 N N . ASP A 1 225 ? 2.443 -3.104 8.050 1.00 96.38 225 ASP A N 1
ATOM 1824 C CA . ASP A 1 225 ? 2.772 -3.764 9.324 1.00 96.38 225 ASP A CA 1
ATOM 1825 C C . ASP A 1 225 ? 2.337 -5.240 9.389 1.00 96.38 225 ASP A C 1
ATOM 1827 O O . ASP A 1 225 ? 1.714 -5.675 10.356 1.00 96.38 225 ASP A O 1
ATOM 1831 N N . TYR A 1 226 ? 2.654 -6.038 8.364 1.00 96.75 226 TYR A N 1
ATOM 1832 C CA . TYR A 1 226 ? 2.334 -7.478 8.340 1.00 96.75 226 TYR A CA 1
ATOM 1833 C C . TYR A 1 226 ? 2.976 -8.231 9.512 1.00 96.75 226 TYR A C 1
ATOM 1835 O O . TYR A 1 226 ? 2.416 -9.196 10.026 1.00 96.75 226 TYR A O 1
ATOM 1843 N N . GLY A 1 227 ? 4.134 -7.756 9.975 1.00 96.00 227 GLY A N 1
ATOM 1844 C CA . GLY A 1 227 ? 4.798 -8.258 11.169 1.00 96.00 227 GLY A CA 1
ATOM 1845 C C . GLY A 1 227 ? 4.076 -7.942 12.484 1.00 96.00 227 GLY A C 1
ATOM 1846 O O . GLY A 1 227 ? 4.492 -8.476 13.508 1.00 96.00 227 GLY A O 1
ATOM 1847 N N . MET A 1 228 ? 3.022 -7.117 12.481 1.00 95.62 228 MET A N 1
ATOM 1848 C CA . MET A 1 228 ? 2.306 -6.650 13.677 1.00 95.62 228 MET A CA 1
ATOM 1849 C C . MET A 1 228 ? 3.239 -6.041 14.738 1.00 95.62 228 MET A C 1
ATOM 1851 O O . MET A 1 228 ? 3.057 -6.252 15.937 1.00 95.62 228 MET A O 1
ATOM 1855 N N . LYS A 1 229 ? 4.273 -5.307 14.307 1.00 94.62 229 LYS A N 1
ATOM 1856 C CA . LYS A 1 229 ? 5.269 -4.704 15.206 1.00 94.62 229 LYS A CA 1
ATOM 1857 C C . LYS A 1 229 ? 4.741 -3.442 15.897 1.00 94.62 229 LYS A C 1
ATOM 1859 O O . LYS A 1 229 ? 5.276 -3.052 16.929 1.00 94.62 229 LYS A O 1
ATOM 1864 N N . ASN A 1 230 ? 3.721 -2.793 15.333 1.00 95.56 230 ASN A N 1
ATOM 1865 C CA . ASN A 1 230 ? 3.236 -1.475 15.744 1.00 95.56 230 ASN A CA 1
ATOM 1866 C C . ASN A 1 230 ? 1.718 -1.516 15.977 1.00 95.56 230 ASN A C 1
ATOM 1868 O O . ASN A 1 230 ? 0.939 -0.810 15.332 1.00 95.56 230 ASN A O 1
ATOM 1872 N N . VAL A 1 231 ? 1.291 -2.375 16.906 1.00 96.81 231 VAL A N 1
ATOM 1873 C CA . VAL A 1 231 ? -0.103 -2.451 17.362 1.00 96.81 231 VAL A CA 1
ATOM 1874 C C . VAL A 1 231 ? -0.451 -1.188 18.153 1.00 96.81 231 VAL A C 1
ATOM 1876 O O . VAL A 1 231 ? 0.198 -0.889 19.151 1.00 96.81 231 VAL A O 1
ATOM 1879 N N . LEU A 1 232 ? -1.492 -0.466 17.734 1.00 97.50 232 LEU A N 1
ATOM 1880 C CA . LEU A 1 232 ? -1.954 0.758 18.400 1.00 97.50 232 LEU A CA 1
ATOM 1881 C C . LEU A 1 232 ? -2.892 0.474 19.575 1.00 97.50 232 LEU A C 1
ATOM 1883 O O . LEU A 1 232 ? -2.903 1.204 20.561 1.00 97.50 232 LEU A O 1
ATOM 1887 N N . GLY A 1 233 ? -3.689 -0.589 19.472 1.00 97.38 233 GLY A N 1
ATOM 1888 C CA . GLY A 1 233 ? -4.667 -0.958 20.489 1.00 97.38 233 GLY A CA 1
ATOM 1889 C C . GLY A 1 233 ? -5.711 -1.933 19.961 1.00 97.38 233 GLY A C 1
ATOM 1890 O O . GLY A 1 233 ? -5.516 -2.581 18.930 1.00 97.38 233 GLY A O 1
ATOM 1891 N N . ASN A 1 234 ? -6.836 -2.043 20.668 1.00 97.62 234 ASN A N 1
ATOM 1892 C CA . ASN A 1 234 ? -7.966 -2.869 20.252 1.00 97.62 234 ASN A CA 1
ATOM 1893 C C . ASN A 1 234 ? -9.291 -2.130 20.493 1.00 97.62 234 ASN A C 1
ATOM 1895 O O . ASN A 1 234 ? -9.673 -1.863 21.633 1.00 97.62 234 ASN A O 1
ATOM 1899 N N . LEU A 1 235 ? -10.035 -1.855 19.417 1.00 98.25 235 LEU A N 1
ATOM 1900 C CA . LEU A 1 235 ? -11.296 -1.105 19.454 1.00 98.25 235 LEU A CA 1
ATOM 1901 C C . LEU A 1 235 ? -12.438 -1.849 20.159 1.00 98.25 235 LEU A C 1
ATOM 1903 O O . LEU A 1 235 ? -13.506 -1.278 20.372 1.00 98.25 235 LEU A O 1
ATOM 1907 N N . GLN A 1 236 ? -12.262 -3.102 20.576 1.00 96.19 236 GLN A N 1
ATOM 1908 C CA . GLN A 1 236 ? -13.193 -3.723 21.517 1.00 96.19 236 GLN A CA 1
ATOM 1909 C C . GLN A 1 236 ? -13.041 -3.185 22.940 1.00 96.19 236 GLN A C 1
ATOM 1911 O O . GLN A 1 236 ? -14.010 -3.243 23.699 1.00 96.19 236 GLN A O 1
ATOM 1916 N N . GLN A 1 237 ? -11.853 -2.684 23.280 1.00 95.50 237 GLN A N 1
ATOM 1917 C CA . GLN A 1 237 ? -11.423 -2.356 24.639 1.00 95.50 237 GLN A CA 1
ATOM 1918 C C . GLN A 1 237 ? -11.206 -0.851 24.847 1.00 95.50 237 GLN A C 1
ATOM 1920 O O . GLN A 1 237 ? -11.395 -0.378 25.961 1.00 95.50 237 GLN A O 1
ATOM 1925 N N . CYS A 1 238 ? -10.877 -0.097 23.793 1.00 95.75 238 CYS A N 1
ATOM 1926 C CA . CYS A 1 238 ? -10.637 1.350 23.855 1.00 95.75 238 CYS A CA 1
ATOM 1927 C C . CYS A 1 238 ? -11.572 2.150 22.930 1.00 95.75 238 CYS A C 1
ATOM 1929 O O . CYS A 1 238 ? -12.335 1.566 22.145 1.00 95.75 238 CYS A O 1
ATOM 1931 N N . ASN A 1 239 ? -11.538 3.480 23.040 1.00 96.25 239 ASN A N 1
ATOM 1932 C CA . ASN A 1 239 ? -12.125 4.400 22.062 1.00 96.25 239 ASN A CA 1
ATOM 1933 C C . ASN A 1 239 ? -11.135 4.682 20.920 1.00 96.25 239 ASN A C 1
ATOM 1935 O O . ASN A 1 239 ? -9.990 4.228 20.954 1.00 96.25 239 ASN A O 1
ATOM 1939 N N . TYR A 1 240 ? -11.585 5.381 19.877 1.00 96.25 240 TYR A N 1
ATOM 1940 C CA . TYR A 1 240 ? -10.751 5.668 18.708 1.00 96.25 240 TYR A CA 1
ATOM 1941 C C . TYR A 1 240 ? -9.609 6.639 19.040 1.00 96.25 240 TYR A C 1
ATOM 1943 O O . TYR A 1 240 ? -8.476 6.423 18.628 1.00 96.25 240 TYR A O 1
ATOM 1951 N N . GLU A 1 241 ? -9.879 7.663 19.845 1.00 93.81 241 GLU A N 1
ATOM 1952 C CA . GLU A 1 241 ? -8.918 8.696 20.245 1.00 93.81 241 GLU A CA 1
ATOM 1953 C C . GLU A 1 241 ? -7.771 8.125 21.096 1.00 93.81 241 GLU A C 1
ATOM 1955 O O . GLU A 1 241 ? -6.631 8.596 21.027 1.00 93.81 241 GLU A O 1
ATOM 1960 N N . ASP A 1 242 ? -8.050 7.062 21.854 1.00 94.50 242 ASP A N 1
ATOM 1961 C CA . ASP A 1 242 ? -7.061 6.364 22.681 1.00 94.50 242 ASP A CA 1
ATOM 1962 C C . ASP A 1 242 ? -5.945 5.740 21.824 1.00 94.50 242 ASP A C 1
ATOM 1964 O O . ASP A 1 242 ? -4.803 5.639 22.274 1.00 94.50 242 ASP A O 1
ATOM 1968 N N . LEU A 1 243 ? -6.238 5.382 20.564 1.00 95.62 243 LEU A N 1
ATOM 1969 C CA . LEU A 1 243 ? -5.251 4.831 19.626 1.00 95.62 243 LEU A CA 1
ATOM 1970 C C . LEU A 1 243 ? -4.123 5.819 19.304 1.00 95.62 243 LEU A C 1
ATOM 1972 O O . LEU A 1 243 ? -3.044 5.381 18.921 1.00 95.62 243 LEU A O 1
ATOM 1976 N N . PHE A 1 244 ? -4.367 7.126 19.455 1.00 93.44 244 PHE A N 1
ATOM 1977 C CA . PHE A 1 244 ? -3.426 8.201 19.107 1.00 93.44 244 PHE A CA 1
ATOM 1978 C C . PHE A 1 244 ? -2.907 8.971 20.324 1.00 93.4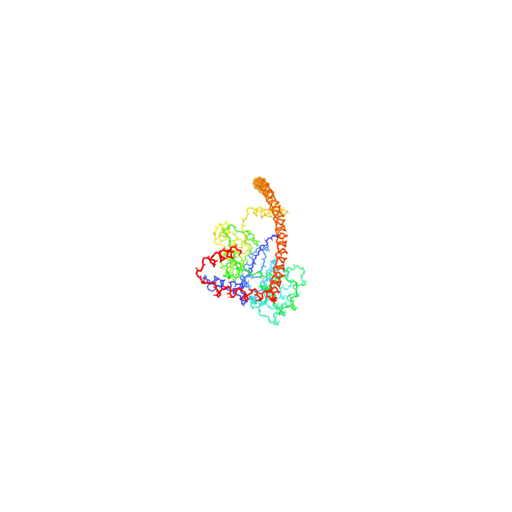4 244 PHE A C 1
ATOM 1980 O O . PHE A 1 244 ? -2.103 9.888 20.185 1.00 93.44 244 PHE A O 1
ATOM 1987 N N . THR A 1 245 ? -3.367 8.618 21.523 1.00 90.44 245 THR A N 1
ATOM 1988 C CA . THR A 1 245 ? -2.938 9.246 22.784 1.00 90.44 245 THR A CA 1
ATOM 1989 C C . THR A 1 245 ? -2.317 8.245 23.760 1.00 90.44 245 THR A C 1
ATOM 1991 O O . THR A 1 245 ? -1.645 8.647 24.712 1.00 90.44 245 THR A O 1
ATOM 1994 N N . GLY A 1 246 ? -2.490 6.943 23.510 1.00 88.00 246 GLY A N 1
ATOM 1995 C CA . GLY A 1 246 ? -1.945 5.860 24.319 1.00 88.00 246 GLY A CA 1
ATOM 1996 C C . GLY A 1 246 ? -0.428 5.670 24.210 1.00 88.00 246 GLY A C 1
ATOM 1997 O O . GLY A 1 246 ? 0.253 6.199 23.328 1.00 88.00 246 GLY A O 1
ATOM 1998 N N . GLU A 1 247 ? 0.109 4.855 25.121 1.00 93.69 247 GLU A N 1
ATOM 1999 C CA . GLU A 1 247 ? 1.545 4.561 25.231 1.00 93.69 247 GLU A CA 1
ATOM 2000 C C . GLU A 1 247 ? 2.138 3.992 23.935 1.00 93.69 247 GLU A C 1
ATOM 2002 O O . GLU A 1 247 ? 3.222 4.406 23.527 1.00 93.69 247 GLU A O 1
ATOM 2007 N N . ALA A 1 248 ? 1.410 3.100 23.255 1.00 95.25 248 ALA A N 1
ATOM 2008 C CA . ALA A 1 248 ? 1.861 2.483 22.011 1.00 95.25 248 ALA A CA 1
ATOM 2009 C C . ALA A 1 248 ? 2.153 3.528 20.922 1.00 95.25 248 ALA A C 1
ATOM 2011 O O . ALA A 1 248 ? 3.229 3.518 20.320 1.00 95.25 248 ALA A O 1
ATOM 2012 N N . PHE A 1 249 ? 1.234 4.474 20.713 1.00 94.50 249 PHE A N 1
ATOM 2013 C CA . PHE A 1 249 ? 1.401 5.533 19.721 1.00 94.50 249 PHE A CA 1
ATOM 2014 C C . PHE A 1 249 ? 2.513 6.512 20.099 1.00 94.50 249 PHE A C 1
ATOM 2016 O O . PHE A 1 249 ? 3.363 6.827 19.267 1.00 94.50 249 PHE A O 1
ATOM 2023 N N . ASN A 1 250 ? 2.576 6.925 21.368 1.00 92.19 250 ASN A N 1
ATOM 2024 C CA . ASN A 1 250 ? 3.650 7.790 21.863 1.00 92.19 250 ASN A CA 1
ATOM 2025 C C . ASN A 1 250 ? 5.031 7.130 21.706 1.00 92.19 250 ASN A C 1
ATOM 2027 O O . ASN A 1 250 ? 6.008 7.792 21.347 1.00 92.19 250 ASN A O 1
ATOM 2031 N N . ASN A 1 251 ? 5.123 5.814 21.921 1.00 95.00 251 ASN A N 1
ATOM 2032 C CA . ASN A 1 251 ? 6.349 5.063 21.683 1.00 95.00 251 ASN A CA 1
ATOM 2033 C C . ASN A 1 251 ? 6.717 5.040 20.192 1.00 95.00 251 ASN A C 1
ATOM 2035 O O . ASN A 1 251 ? 7.871 5.287 19.852 1.00 95.00 251 ASN A O 1
ATOM 2039 N N . ILE A 1 252 ? 5.749 4.829 19.294 1.00 94.38 252 ILE A N 1
ATOM 2040 C CA . ILE A 1 252 ? 5.982 4.911 17.843 1.00 94.38 252 ILE A CA 1
ATOM 2041 C C . ILE A 1 252 ? 6.488 6.306 17.462 1.00 94.38 252 ILE A C 1
ATOM 2043 O O . ILE A 1 252 ? 7.513 6.400 16.790 1.00 94.38 252 ILE A O 1
ATOM 2047 N N . GLN A 1 253 ? 5.852 7.382 17.940 1.00 91.00 253 GLN A N 1
ATOM 2048 C CA . GLN A 1 253 ? 6.291 8.762 17.688 1.00 91.00 253 GLN A CA 1
ATOM 2049 C C . GLN A 1 253 ? 7.724 9.022 18.176 1.00 91.00 253 GLN A C 1
ATOM 2051 O O . GLN A 1 253 ? 8.533 9.648 17.480 1.00 91.00 253 GLN A O 1
ATOM 2056 N N . LYS A 1 254 ? 8.074 8.491 19.351 1.00 92.69 254 LYS A N 1
ATOM 2057 C CA . LYS A 1 254 ? 9.439 8.556 19.878 1.00 92.69 254 LYS A CA 1
ATOM 2058 C C . LYS A 1 254 ? 10.421 7.804 18.982 1.00 92.69 254 LYS A C 1
ATOM 2060 O O . LYS A 1 254 ? 11.486 8.337 18.672 1.00 92.69 254 LYS A O 1
ATOM 2065 N N . LEU A 1 255 ? 10.083 6.586 18.556 1.00 94.25 255 LEU A N 1
ATOM 2066 C CA . LEU A 1 255 ? 10.956 5.764 17.723 1.00 94.25 255 LEU A CA 1
ATOM 2067 C C . LEU A 1 255 ? 11.153 6.377 16.334 1.00 94.25 255 LEU A C 1
ATOM 2069 O O . LEU A 1 255 ? 12.294 6.448 15.890 1.00 94.25 255 LEU A O 1
ATOM 2073 N N . VAL A 1 256 ? 10.105 6.879 15.671 1.00 91.81 256 VAL A N 1
ATOM 2074 C CA . VAL A 1 256 ? 10.254 7.524 14.349 1.00 91.81 256 VAL A CA 1
ATOM 2075 C C . VAL A 1 256 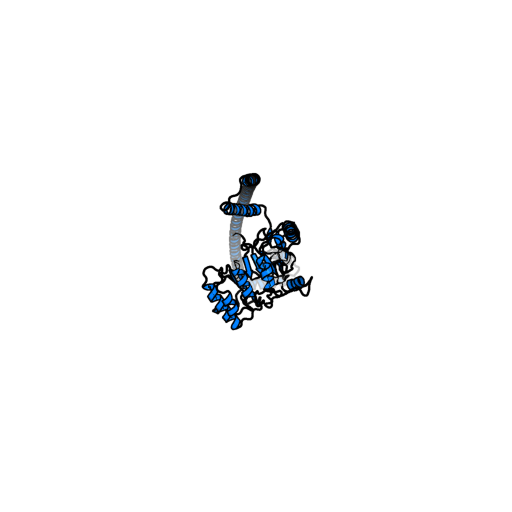? 11.104 8.793 14.414 1.00 91.81 256 VAL A C 1
ATOM 2077 O O . VAL A 1 256 ? 11.803 9.090 13.453 1.00 91.81 256 VAL A O 1
ATOM 2080 N N . SER A 1 257 ? 11.106 9.491 15.554 1.00 89.38 257 SER A N 1
ATOM 2081 C CA . SER A 1 257 ? 11.915 10.701 15.770 1.00 89.38 257 SER A CA 1
ATOM 2082 C C . SER A 1 257 ? 13.354 10.408 16.210 1.00 89.38 257 SER A C 1
ATOM 2084 O O . SER A 1 257 ? 14.203 11.297 16.200 1.00 89.38 257 SER A O 1
ATOM 2086 N N . SER A 1 258 ? 13.641 9.174 16.628 1.00 89.81 258 SER A N 1
ATOM 2087 C CA . SER A 1 258 ? 14.953 8.774 17.144 1.00 89.81 258 SER A CA 1
ATOM 2088 C C . SER A 1 258 ? 15.869 8.297 16.023 1.00 89.81 258 SER A C 1
ATOM 2090 O O . SER A 1 258 ? 15.423 7.640 15.084 1.00 89.81 258 SER A O 1
ATOM 2092 N N . ASN A 1 259 ? 17.174 8.537 16.146 1.00 91.94 259 ASN A N 1
ATOM 2093 C CA . ASN A 1 259 ? 18.161 7.940 15.244 1.00 91.94 259 ASN A CA 1
ATOM 2094 C C . ASN A 1 259 ? 18.386 6.457 15.593 1.00 91.94 259 ASN A C 1
ATOM 2096 O O . ASN A 1 259 ? 18.310 6.083 16.761 1.00 91.94 259 ASN A O 1
ATOM 2100 N N . ASN A 1 260 ? 18.650 5.617 14.590 1.00 90.31 260 ASN A N 1
ATOM 2101 C CA . ASN A 1 260 ? 18.961 4.181 14.700 1.00 90.31 260 ASN A CA 1
ATOM 2102 C C . ASN A 1 260 ? 17.962 3.328 15.515 1.00 90.31 260 ASN A C 1
ATOM 2104 O O . ASN A 1 260 ? 18.308 2.269 16.029 1.00 90.31 260 ASN A O 1
ATOM 2108 N N . SER A 1 261 ? 16.723 3.790 15.670 1.00 92.81 261 SER A N 1
ATOM 2109 C CA . SER A 1 261 ? 15.614 3.028 16.254 1.00 92.81 261 SER A CA 1
ATOM 2110 C C . SER A 1 261 ? 15.098 1.907 15.342 1.00 92.81 261 SER A C 1
ATOM 2112 O O . SER A 1 261 ? 15.129 2.025 14.119 1.00 92.81 261 SER A O 1
ATOM 2114 N N . ASP A 1 262 ? 14.543 0.855 15.949 1.00 91.44 262 ASP A N 1
ATOM 2115 C CA . ASP A 1 262 ? 13.797 -0.192 15.241 1.00 91.44 262 ASP A CA 1
ATOM 2116 C C . ASP A 1 262 ? 12.303 0.162 15.212 1.00 91.44 262 ASP A C 1
ATOM 2118 O O . ASP A 1 262 ? 11.568 -0.057 16.174 1.00 91.44 262 ASP A O 1
ATOM 2122 N N . VAL A 1 263 ? 11.861 0.774 14.112 1.00 94.12 263 VAL A N 1
ATOM 2123 C CA . VAL A 1 263 ? 10.445 1.040 13.826 1.00 94.12 263 VAL A CA 1
ATOM 2124 C C . VAL A 1 263 ? 10.174 0.783 12.351 1.00 94.12 263 VAL A C 1
ATOM 2126 O O . VAL A 1 263 ? 10.999 1.093 11.491 1.00 94.12 263 VAL A O 1
ATOM 2129 N N . LEU A 1 264 ? 8.994 0.244 12.042 1.00 95.12 264 LEU A N 1
ATOM 2130 C CA . LEU A 1 264 ? 8.596 -0.150 10.683 1.00 95.12 264 LEU A CA 1
ATOM 2131 C C . LEU A 1 264 ? 8.811 0.966 9.650 1.00 95.12 264 LEU A C 1
ATOM 2133 O O . LEU A 1 264 ? 9.278 0.713 8.543 1.00 95.12 264 LEU A O 1
ATOM 2137 N N . CYS A 1 265 ? 8.518 2.213 10.026 1.00 94.56 265 CYS A N 1
ATOM 2138 C CA . CYS A 1 265 ? 8.615 3.379 9.149 1.00 94.56 265 CYS A CA 1
ATOM 2139 C C . CYS A 1 265 ? 10.019 3.594 8.563 1.00 94.56 265 CYS A C 1
ATOM 2141 O O . CYS A 1 265 ? 10.133 4.153 7.474 1.00 94.56 265 CYS A O 1
ATOM 2143 N N . LYS A 1 266 ? 11.075 3.139 9.250 1.00 94.44 266 LYS A N 1
ATOM 2144 C CA . LYS A 1 266 ? 12.465 3.277 8.794 1.00 94.44 266 LYS A CA 1
ATOM 2145 C C . LYS A 1 266 ? 12.857 2.310 7.690 1.00 94.44 266 LYS A C 1
ATOM 2147 O O . LYS A 1 266 ? 13.852 2.549 7.017 1.00 94.44 266 LYS A O 1
ATOM 2152 N N . HIS A 1 267 ? 12.063 1.265 7.486 1.00 95.19 267 HIS A N 1
ATOM 2153 C CA . HIS A 1 267 ? 12.274 0.282 6.431 1.00 95.19 267 HIS A CA 1
ATOM 2154 C C . HIS A 1 267 ? 11.294 0.450 5.267 1.00 95.19 267 HIS A C 1
ATOM 2156 O O . HIS A 1 267 ? 11.298 -0.334 4.331 1.00 95.19 267 HIS A O 1
ATOM 2162 N N . CYS A 1 268 ? 10.422 1.460 5.317 1.00 93.44 268 CYS A N 1
ATOM 2163 C CA . CYS A 1 268 ? 9.315 1.615 4.382 1.00 93.44 268 CYS A CA 1
ATOM 2164 C C . CYS A 1 268 ? 9.686 2.485 3.174 1.00 93.44 268 CYS A C 1
ATOM 2166 O O . CYS A 1 268 ? 10.230 3.575 3.342 1.00 93.44 268 CYS A O 1
ATOM 2168 N N . HIS A 1 269 ? 9.253 2.088 1.971 1.00 89.88 269 HIS A N 1
ATOM 2169 C CA . HIS A 1 269 ? 9.387 2.896 0.747 1.00 89.88 269 HIS A CA 1
ATOM 2170 C C . HIS A 1 269 ? 8.699 4.272 0.834 1.00 89.88 269 HIS A C 1
ATOM 2172 O O . HIS A 1 269 ? 9.053 5.185 0.090 1.00 89.88 269 HIS A O 1
ATOM 2178 N N . ASN A 1 270 ? 7.725 4.445 1.738 1.00 89.06 270 ASN A N 1
ATOM 2179 C CA . ASN A 1 270 ? 7.061 5.725 2.020 1.00 89.06 270 ASN A CA 1
ATOM 2180 C C . ASN A 1 270 ? 7.749 6.544 3.124 1.00 89.06 270 ASN A C 1
ATOM 2182 O O . ASN A 1 270 ? 7.322 7.666 3.398 1.00 89.06 270 ASN A O 1
ATOM 2186 N N . GLY A 1 271 ? 8.785 6.005 3.770 1.00 90.06 271 GLY A N 1
ATOM 2187 C CA . GLY A 1 271 ? 9.583 6.719 4.759 1.00 90.06 271 GLY A CA 1
ATOM 2188 C C . GLY A 1 271 ? 10.480 7.755 4.087 1.00 90.06 271 GLY A C 1
ATOM 2189 O O . GLY A 1 271 ? 11.144 7.470 3.089 1.00 90.06 271 GLY A O 1
ATOM 2190 N N . ARG A 1 272 ? 10.507 8.980 4.608 1.00 87.19 272 ARG A N 1
ATOM 2191 C CA . ARG A 1 272 ? 11.442 10.029 4.179 1.00 87.19 272 ARG A CA 1
ATOM 2192 C C . ARG A 1 272 ? 12.101 10.659 5.393 1.00 87.19 272 ARG A C 1
ATOM 2194 O O . ARG A 1 272 ? 11.469 10.794 6.439 1.00 87.19 272 ARG A O 1
ATOM 2201 N N . ILE A 1 273 ? 13.370 11.029 5.242 1.00 86.38 273 ILE A N 1
ATOM 2202 C CA . ILE A 1 273 ? 14.117 11.733 6.284 1.00 86.38 273 ILE A CA 1
ATOM 2203 C C . ILE A 1 273 ? 13.432 13.072 6.544 1.00 86.38 273 ILE A C 1
ATOM 2205 O O . ILE A 1 273 ? 13.064 13.785 5.609 1.00 86.38 273 ILE A O 1
ATOM 2209 N N . VAL A 1 274 ? 13.267 13.408 7.817 1.00 76.00 274 VAL A N 1
ATOM 2210 C CA . VAL A 1 274 ? 12.886 14.761 8.214 1.00 76.00 274 VAL A CA 1
ATOM 2211 C C . VAL A 1 274 ? 14.088 15.678 7.971 1.00 76.00 274 VAL A C 1
ATOM 2213 O O . VAL A 1 274 ? 15.087 15.584 8.681 1.00 76.00 274 VAL A O 1
ATOM 2216 N N . ASN A 1 275 ? 14.000 16.540 6.957 1.00 65.38 275 ASN A N 1
ATOM 2217 C CA . ASN A 1 275 ? 14.947 17.635 6.739 1.00 65.38 275 ASN A CA 1
ATOM 2218 C C . ASN A 1 275 ? 14.362 18.923 7.343 1.00 65.38 275 ASN A C 1
ATOM 2220 O O . ASN A 1 275 ? 13.157 19.150 7.230 1.00 65.38 275 ASN A O 1
ATOM 2224 N N . GLU A 1 276 ? 15.201 19.779 7.931 1.00 49.12 276 GLU A N 1
ATOM 2225 C CA . GLU A 1 276 ? 14.798 21.036 8.599 1.00 49.12 276 GLU A CA 1
ATOM 2226 C C . GLU A 1 276 ? 13.980 21.983 7.690 1.00 49.12 276 GLU A C 1
ATOM 2228 O O . GLU A 1 276 ? 13.152 22.752 8.168 1.00 49.12 276 GLU A O 1
ATOM 2233 N N . GLU A 1 277 ? 14.132 21.891 6.364 1.00 46.91 277 GLU A N 1
ATOM 2234 C CA . GLU A 1 277 ? 13.358 22.668 5.379 1.00 46.91 277 GLU A CA 1
ATOM 2235 C C . GLU A 1 277 ? 11.927 22.143 5.153 1.00 46.91 277 GLU A C 1
ATOM 2237 O O . GLU A 1 277 ? 11.031 22.905 4.787 1.00 46.91 277 GLU A O 1
ATOM 2242 N N . GLN A 1 278 ? 11.682 20.851 5.390 1.00 50.75 278 GLN A N 1
ATOM 2243 C CA . GLN A 1 278 ? 10.372 20.221 5.187 1.00 50.75 278 GLN A CA 1
ATOM 2244 C C . GLN A 1 278 ? 9.429 20.489 6.371 1.00 50.75 278 GLN A C 1
ATOM 2246 O O . GLN A 1 278 ? 8.223 20.623 6.170 1.00 50.75 278 GLN A O 1
ATOM 2251 N N . ASP A 1 279 ? 9.985 20.637 7.580 1.00 50.97 279 ASP A N 1
ATOM 2252 C CA . ASP A 1 279 ? 9.250 21.065 8.777 1.00 50.97 279 ASP A CA 1
ATOM 2253 C C . ASP A 1 279 ? 8.566 22.422 8.557 1.00 50.97 279 ASP A C 1
ATOM 2255 O O . ASP A 1 279 ? 7.408 22.605 8.924 1.00 50.97 279 ASP A O 1
ATOM 2259 N N . ILE A 1 280 ? 9.235 23.344 7.858 1.00 45.94 280 ILE A N 1
ATOM 2260 C CA . ILE A 1 280 ? 8.666 24.645 7.483 1.00 45.94 280 ILE A CA 1
ATOM 2261 C C . ILE A 1 280 ? 7.465 24.456 6.546 1.00 45.94 280 ILE A C 1
ATOM 2263 O O . ILE A 1 280 ? 6.444 25.118 6.711 1.00 45.94 280 ILE A O 1
ATOM 2267 N N . TYR A 1 281 ? 7.547 23.536 5.584 1.00 46.81 281 TYR A N 1
ATOM 2268 C CA . TYR A 1 281 ? 6.478 23.301 4.610 1.00 46.81 281 TYR A CA 1
ATOM 2269 C C . TYR A 1 281 ? 5.239 22.644 5.236 1.00 46.81 281 TYR A C 1
ATOM 2271 O O . TYR A 1 281 ? 4.111 23.044 4.938 1.00 46.81 281 TYR A O 1
ATOM 2279 N N . ASP A 1 282 ? 5.440 21.667 6.124 1.00 52.25 282 ASP A N 1
ATOM 2280 C CA . ASP A 1 282 ? 4.350 21.004 6.843 1.00 52.25 282 ASP A CA 1
ATOM 2281 C C . ASP A 1 282 ? 3.684 21.970 7.841 1.00 52.25 282 ASP A C 1
ATOM 2283 O O . ASP A 1 282 ? 2.455 22.042 7.873 1.00 52.25 282 ASP A O 1
ATOM 2287 N N . VAL A 1 283 ? 4.462 22.808 8.544 1.00 48.41 283 VAL A N 1
ATOM 2288 C CA . VAL A 1 283 ? 3.940 23.890 9.403 1.00 48.41 283 VAL A CA 1
ATOM 2289 C C . VAL A 1 283 ? 3.180 24.939 8.592 1.00 48.41 283 VAL A C 1
ATOM 2291 O O . VAL A 1 283 ? 2.106 25.370 9.006 1.00 48.41 283 VAL A O 1
ATOM 2294 N N . ILE A 1 284 ? 3.672 25.335 7.412 1.00 48.91 284 ILE A N 1
ATOM 2295 C CA . ILE A 1 284 ? 2.956 26.256 6.517 1.00 48.91 284 ILE A CA 1
ATOM 2296 C C . ILE A 1 284 ? 1.595 25.666 6.133 1.00 48.91 284 ILE A C 1
ATOM 2298 O O . ILE A 1 284 ? 0.589 26.370 6.219 1.00 48.91 284 ILE A O 1
ATOM 2302 N N . ILE A 1 285 ? 1.532 24.386 5.751 1.00 51.97 285 ILE A N 1
ATOM 2303 C CA . ILE A 1 285 ? 0.266 23.718 5.411 1.00 51.97 285 ILE A CA 1
ATOM 2304 C C . ILE A 1 285 ? -0.672 23.658 6.624 1.00 51.97 285 ILE A C 1
ATOM 2306 O O . ILE A 1 285 ? -1.861 23.942 6.485 1.00 51.97 285 ILE A O 1
ATOM 2310 N N . GLU A 1 286 ? -0.157 23.348 7.813 1.00 51.75 286 GLU A N 1
ATOM 2311 C CA . GLU A 1 286 ? -0.936 23.338 9.056 1.00 51.75 286 GLU A CA 1
ATOM 2312 C C . GLU A 1 286 ? -1.492 24.732 9.398 1.00 51.75 286 GLU A C 1
ATOM 2314 O O . GLU A 1 286 ? -2.674 24.875 9.716 1.00 51.75 286 GLU A O 1
ATOM 2319 N N . CYS A 1 287 ? -0.687 25.787 9.231 1.00 47.97 287 CYS A N 1
ATOM 2320 C CA . CYS A 1 287 ? -1.111 27.179 9.382 1.00 47.97 287 CYS A CA 1
ATOM 2321 C C . CYS A 1 287 ? -2.152 27.606 8.334 1.00 47.97 287 CYS A C 1
ATOM 2323 O O . CYS A 1 287 ? -3.076 28.354 8.663 1.00 47.97 287 CYS A O 1
ATOM 2325 N N . TYR A 1 288 ? -2.036 27.139 7.086 1.00 46.12 288 TYR A N 1
ATOM 2326 C CA . TYR A 1 288 ? -3.043 27.375 6.046 1.00 46.12 288 TYR A CA 1
ATOM 2327 C C . TYR A 1 288 ? -4.377 26.705 6.397 1.00 46.12 288 TYR A C 1
ATOM 2329 O O . TYR A 1 288 ? -5.422 27.343 6.287 1.00 46.12 288 TYR A O 1
ATOM 2337 N N . ASN A 1 289 ? -4.345 25.469 6.897 1.00 51.03 289 ASN A N 1
ATOM 2338 C CA . ASN A 1 289 ? -5.549 24.736 7.299 1.00 51.03 289 ASN A CA 1
ATOM 2339 C C . ASN A 1 289 ? -6.231 25.372 8.524 1.00 51.03 289 ASN A C 1
ATOM 2341 O O . ASN A 1 289 ? -7.452 25.513 8.545 1.00 51.03 289 ASN A O 1
ATOM 2345 N N . LEU A 1 290 ? -5.450 25.849 9.502 1.00 49.28 290 LEU A N 1
ATOM 2346 C CA . LEU A 1 290 ? -5.963 26.629 10.635 1.00 49.28 290 LEU A CA 1
ATOM 2347 C C . LEU A 1 290 ? -6.692 27.900 10.177 1.00 49.28 290 LEU A C 1
ATOM 2349 O O . LEU A 1 290 ? -7.673 28.305 10.797 1.00 49.28 290 LEU A O 1
ATOM 2353 N N . LYS A 1 291 ? -6.242 28.530 9.086 1.00 45.53 291 LYS A N 1
ATOM 2354 C CA . LYS A 1 291 ? -6.875 29.725 8.507 1.00 45.53 291 LYS A CA 1
ATOM 2355 C C . LYS A 1 291 ? -8.257 29.420 7.910 1.00 45.53 291 LYS A C 1
ATOM 2357 O O . LYS A 1 291 ? -9.160 30.244 8.043 1.00 45.53 291 LYS A O 1
ATOM 2362 N N . ASP A 1 292 ? -8.432 28.234 7.326 1.00 45.78 292 ASP A N 1
ATOM 2363 C CA . ASP A 1 292 ? -9.716 27.752 6.796 1.00 45.78 292 ASP A CA 1
ATOM 2364 C C . ASP A 1 292 ? -10.694 27.316 7.906 1.00 45.78 292 ASP A C 1
ATOM 2366 O O . ASP A 1 292 ? -11.910 27.484 7.765 1.00 45.78 292 ASP A O 1
ATOM 2370 N N . GLU A 1 293 ? -10.188 26.808 9.034 1.00 44.69 293 GLU A N 1
ATOM 2371 C CA . GLU A 1 293 ? -10.993 26.508 10.230 1.00 44.69 293 GLU A CA 1
ATOM 2372 C C . GLU A 1 293 ? -11.394 27.772 11.006 1.00 44.69 293 GLU A C 1
ATOM 2374 O O . GLU A 1 293 ? -12.539 27.897 11.447 1.00 44.69 293 GLU A O 1
ATOM 2379 N N . LEU A 1 294 ? -10.502 28.765 11.100 1.00 44.81 294 LEU A N 1
ATOM 2380 C CA . LEU A 1 294 ? -10.771 30.074 11.715 1.00 44.81 294 LEU A CA 1
ATOM 2381 C C . LEU A 1 294 ? -11.866 30.873 10.989 1.00 44.81 294 LEU A C 1
ATOM 2383 O O . LEU A 1 294 ? -12.454 31.775 11.582 1.00 44.81 294 LEU A O 1
ATOM 2387 N N . GLY A 1 295 ? -12.190 30.526 9.740 1.00 48.88 295 GLY A N 1
ATOM 2388 C CA . GLY A 1 295 ? -13.345 31.070 9.025 1.00 48.88 295 GLY A CA 1
ATOM 2389 C C . GLY A 1 295 ? -14.701 30.530 9.500 1.00 48.88 295 GLY A C 1
ATOM 2390 O O . GLY A 1 295 ? -15.730 31.010 9.025 1.00 48.88 295 GLY A O 1
ATOM 2391 N N . LYS A 1 296 ? -14.733 29.529 10.398 1.00 47.75 296 LYS A N 1
ATOM 2392 C CA . LYS A 1 296 ? -15.948 28.754 10.712 1.00 47.75 296 LYS A CA 1
ATOM 2393 C C . LYS A 1 296 ? -16.394 28.746 12.179 1.00 47.75 296 LYS A C 1
ATOM 2395 O O . LYS A 1 296 ? -17.505 28.284 12.429 1.00 47.75 296 LYS A O 1
ATOM 2400 N N . THR A 1 297 ? -15.635 29.279 13.143 1.00 45.78 297 THR A N 1
ATOM 2401 C CA . THR A 1 297 ? -16.049 29.252 14.568 1.00 45.78 297 THR A CA 1
ATOM 2402 C C . THR A 1 297 ? -15.624 30.476 15.385 1.00 45.78 297 THR A C 1
ATOM 2404 O O . THR A 1 297 ? -14.505 30.966 15.279 1.00 45.78 297 THR A O 1
ATOM 2407 N N . GLN A 1 298 ? -16.536 30.933 16.247 1.00 44.16 298 GLN A N 1
ATOM 2408 C CA . GLN A 1 298 ? -16.443 32.122 17.100 1.00 44.16 298 GLN A CA 1
ATOM 2409 C C . GLN A 1 298 ? -15.776 31.762 18.453 1.00 44.16 298 GLN A C 1
ATOM 2411 O O . GLN A 1 298 ? -16.456 31.320 19.376 1.00 44.16 298 GLN A O 1
ATOM 2416 N N . TYR A 1 299 ? -14.448 31.892 18.575 1.00 45.16 299 TYR A N 1
ATOM 2417 C CA . TYR A 1 299 ? -13.711 31.687 19.844 1.00 45.16 299 TYR A CA 1
ATOM 2418 C C . TYR A 1 299 ? -13.756 32.934 20.762 1.00 45.16 299 TYR A C 1
ATOM 2420 O O . TYR A 1 299 ? -14.026 34.043 20.299 1.00 45.16 299 TYR A O 1
ATOM 2428 N N . SER A 1 300 ? -13.481 32.775 22.068 1.00 48.75 300 SER A N 1
ATOM 2429 C CA . SER A 1 300 ? -13.441 33.876 23.051 1.00 48.75 300 SER A CA 1
ATOM 2430 C C . SER A 1 300 ? -12.081 34.604 23.087 1.00 48.75 300 SER A C 1
ATOM 2432 O O . SER A 1 300 ? -11.028 34.010 22.851 1.00 48.75 300 SER A O 1
ATOM 2434 N N . CYS A 1 301 ? -12.099 35.909 23.397 1.00 45.78 301 CYS A N 1
ATOM 2435 C CA . CYS A 1 301 ? -10.958 36.840 23.291 1.00 45.78 301 CYS A CA 1
ATOM 2436 C C . CYS A 1 301 ? -9.651 36.383 23.973 1.00 45.78 301 CYS A C 1
ATOM 2438 O O . CYS A 1 301 ? -8.577 36.630 23.437 1.00 45.78 301 CYS A O 1
ATOM 2440 N N . SER A 1 302 ? -9.715 35.696 25.118 1.00 46.81 302 SER A N 1
ATOM 2441 C CA . SER A 1 302 ? -8.519 35.312 25.888 1.00 46.81 302 SER A CA 1
ATOM 2442 C C . SER A 1 302 ? -7.725 34.161 25.260 1.00 46.81 302 SER A C 1
ATOM 2444 O O . SER A 1 302 ? -6.508 34.107 25.396 1.00 46.81 302 SER A O 1
ATOM 2446 N N . GLN A 1 303 ? -8.390 33.254 24.536 1.00 45.62 303 GLN A N 1
ATOM 2447 C CA . GLN A 1 303 ? -7.727 32.150 23.827 1.00 45.62 303 GLN A CA 1
ATOM 2448 C C . GLN A 1 303 ? -7.049 32.627 22.533 1.00 45.62 303 GLN A C 1
ATOM 2450 O O . GLN A 1 303 ? -6.078 32.021 22.082 1.00 45.62 303 GLN A O 1
ATOM 2455 N N . TYR A 1 304 ? -7.531 33.730 21.950 1.00 42.84 304 TYR A N 1
ATOM 2456 C CA . TYR A 1 304 ? -6.907 34.364 20.789 1.00 42.84 304 TYR A CA 1
ATOM 2457 C C . TYR A 1 304 ? -5.561 35.001 21.132 1.00 42.84 304 TYR A C 1
ATOM 2459 O O . TYR A 1 304 ? -4.608 34.810 20.384 1.00 42.84 304 TYR A O 1
ATOM 2467 N N . GLU A 1 305 ? -5.466 35.729 22.246 1.00 48.25 305 GLU A N 1
ATOM 2468 C CA . GLU A 1 305 ? -4.252 36.468 22.628 1.00 48.25 305 GLU A CA 1
ATOM 2469 C C . GLU A 1 305 ? -3.072 35.542 22.943 1.00 48.25 305 GLU A C 1
ATOM 2471 O O . GLU A 1 305 ? -1.955 35.786 22.485 1.00 48.25 305 GLU A O 1
ATOM 2476 N N . GLU A 1 306 ? -3.319 34.438 23.652 1.00 52.56 306 GLU A N 1
ATOM 2477 C CA . GLU A 1 306 ? -2.283 33.452 23.976 1.00 52.56 306 GLU A CA 1
ATOM 2478 C C . GLU A 1 306 ? -1.744 32.761 22.712 1.00 52.56 306 GLU A C 1
ATOM 2480 O O . GLU A 1 306 ? -0.532 32.588 22.544 1.00 52.56 306 GLU A O 1
ATOM 2485 N N . LYS A 1 307 ? -2.639 32.452 21.765 1.00 49.47 307 LYS A N 1
ATOM 2486 C CA . LYS A 1 307 ? -2.277 31.831 20.487 1.00 49.47 307 LYS A CA 1
ATOM 2487 C C . LYS A 1 307 ? -1.535 32.813 19.574 1.00 49.47 307 LYS A C 1
ATOM 2489 O O . LYS A 1 307 ? -0.530 32.437 18.981 1.00 49.47 307 LYS A O 1
ATOM 2494 N N . LEU A 1 308 ? -1.944 34.085 19.538 1.00 50.38 308 LEU A N 1
ATOM 2495 C CA . LEU A 1 308 ? -1.247 35.153 18.806 1.00 50.38 308 LEU A CA 1
ATOM 2496 C C . LEU A 1 308 ? 0.170 35.382 19.346 1.00 50.38 308 LEU A C 1
ATOM 2498 O O . LEU A 1 308 ? 1.109 35.568 18.572 1.00 50.38 308 LEU A O 1
ATOM 2502 N N . LEU A 1 309 ? 0.339 35.332 20.669 1.00 57.47 309 LEU A N 1
ATOM 2503 C CA . LEU A 1 309 ? 1.641 35.474 21.315 1.00 57.47 309 LEU A CA 1
ATOM 2504 C C . LEU A 1 309 ? 2.575 34.304 20.963 1.00 57.47 309 LEU A C 1
ATOM 2506 O O . LEU A 1 309 ? 3.750 34.528 20.659 1.00 57.47 309 LEU A O 1
ATOM 2510 N N . GLN A 1 310 ? 2.057 33.071 20.937 1.00 53.22 310 GLN A N 1
ATOM 2511 C CA . GLN A 1 310 ? 2.813 31.899 20.481 1.00 53.22 310 GLN A CA 1
ATOM 2512 C C . GLN A 1 310 ? 3.178 31.990 18.994 1.00 53.22 310 GLN A C 1
ATOM 2514 O O . GLN A 1 310 ? 4.337 31.761 18.641 1.00 53.22 310 GLN A O 1
ATOM 2519 N N . THR A 1 311 ? 2.239 32.387 18.130 1.00 47.81 311 THR A N 1
ATOM 2520 C CA . THR A 1 311 ? 2.495 32.560 16.693 1.00 47.81 311 THR A CA 1
ATOM 2521 C C . THR A 1 311 ? 3.552 33.635 16.434 1.00 47.81 311 THR A C 1
ATOM 2523 O O . THR A 1 311 ? 4.480 33.403 15.664 1.00 47.81 311 THR A O 1
ATOM 2526 N N . ASN A 1 312 ? 3.494 34.775 17.127 1.00 55.75 312 ASN A N 1
ATOM 2527 C CA . ASN A 1 312 ? 4.489 35.844 16.981 1.00 55.75 312 ASN A CA 1
ATOM 2528 C C . ASN A 1 312 ? 5.885 35.417 17.449 1.00 55.75 312 ASN A C 1
ATOM 2530 O O . ASN A 1 312 ? 6.886 35.757 16.817 1.00 55.75 312 ASN A O 1
ATOM 2534 N N . LYS A 1 313 ? 5.973 34.628 18.527 1.00 61.69 313 LYS A N 1
ATOM 2535 C CA . LYS A 1 313 ? 7.248 34.052 18.972 1.00 61.69 313 LYS A CA 1
ATOM 2536 C C . LYS A 1 313 ? 7.844 33.124 17.907 1.00 61.69 313 LYS A C 1
ATOM 2538 O O . LYS A 1 313 ? 9.055 33.146 17.702 1.00 61.69 313 LYS A O 1
ATOM 2543 N N . TYR A 1 314 ? 7.004 32.351 17.221 1.00 53.41 314 TYR A N 1
ATOM 2544 C CA . TYR A 1 314 ? 7.432 31.441 16.160 1.00 53.41 314 TYR A CA 1
ATOM 2545 C C . TYR A 1 314 ? 7.867 32.184 14.888 1.00 53.41 314 TYR A C 1
ATOM 2547 O O . TYR A 1 314 ? 8.923 31.882 14.343 1.00 53.41 314 TYR A O 1
ATOM 2555 N N . ILE A 1 315 ? 7.132 33.224 14.476 1.00 57.59 315 ILE A N 1
ATOM 2556 C CA . ILE A 1 315 ? 7.512 34.096 13.350 1.00 57.59 315 ILE A CA 1
ATOM 2557 C C . ILE A 1 315 ? 8.892 34.725 13.583 1.00 57.59 315 ILE A C 1
ATOM 2559 O O . ILE A 1 315 ? 9.717 34.760 12.676 1.00 57.59 315 ILE A O 1
ATOM 2563 N N . ASN A 1 316 ? 9.179 35.170 14.808 1.00 61.34 316 ASN A N 1
ATOM 2564 C CA . ASN A 1 316 ? 10.480 35.758 15.133 1.00 61.34 316 ASN A CA 1
ATOM 2565 C C . ASN A 1 316 ? 11.632 34.744 15.055 1.00 61.34 316 ASN A C 1
ATOM 2567 O O . ASN A 1 316 ? 12.730 35.107 14.641 1.00 61.34 316 ASN A O 1
ATOM 2571 N N . LEU A 1 317 ? 11.391 33.481 15.420 1.00 60.03 317 LEU A N 1
ATOM 2572 C CA . LEU A 1 317 ? 12.372 32.408 15.231 1.00 60.03 317 LEU A CA 1
ATOM 2573 C C . LEU A 1 317 ? 12.592 32.115 13.742 1.00 60.03 317 LEU A C 1
ATOM 2575 O O . LEU A 1 317 ? 13.736 31.973 13.322 1.00 60.03 317 LEU A O 1
ATOM 2579 N N . LEU A 1 318 ? 11.517 32.101 12.947 1.00 54.06 318 LEU A N 1
ATOM 2580 C CA . LEU A 1 318 ? 11.584 31.869 11.504 1.00 54.06 318 LEU A CA 1
ATOM 2581 C C . LEU A 1 318 ? 12.359 32.978 10.777 1.00 54.06 318 LEU A C 1
ATOM 2583 O O . LEU A 1 318 ? 13.170 32.695 9.903 1.00 54.06 318 LEU A O 1
ATOM 2587 N N . ASN A 1 319 ? 12.144 34.238 11.165 1.00 63.22 319 ASN A N 1
ATOM 2588 C CA . ASN A 1 319 ? 12.873 35.377 10.605 1.00 63.22 319 ASN A CA 1
ATOM 2589 C C . ASN A 1 319 ? 14.370 35.307 10.922 1.00 63.22 319 ASN A C 1
ATOM 2591 O O . ASN A 1 319 ? 15.188 35.626 10.064 1.00 63.22 319 ASN A O 1
ATOM 2595 N N . LYS A 1 320 ? 14.730 34.848 12.125 1.00 66.75 320 LYS A N 1
ATOM 2596 C CA . LYS A 1 320 ? 16.132 34.670 12.505 1.00 66.75 320 LYS A CA 1
ATOM 2597 C C . LYS A 1 320 ? 16.809 33.551 11.698 1.00 66.75 320 LYS A C 1
ATOM 2599 O O . LYS A 1 320 ? 17.925 33.744 11.231 1.00 66.75 320 LYS A O 1
ATOM 2604 N N . ASP A 1 321 ? 16.127 32.421 11.495 1.00 60.09 321 ASP A N 1
ATOM 2605 C CA . ASP A 1 321 ? 16.628 31.327 10.641 1.00 60.09 321 ASP A CA 1
ATOM 2606 C C . ASP A 1 321 ? 16.791 31.784 9.179 1.00 60.09 321 ASP A C 1
ATOM 2608 O O . ASP A 1 321 ? 17.788 31.482 8.527 1.00 60.09 321 ASP A O 1
ATOM 2612 N N . LEU A 1 322 ? 15.849 32.590 8.674 1.00 59.12 322 LEU A N 1
ATOM 2613 C CA . LEU A 1 322 ? 15.936 33.213 7.349 1.00 59.12 322 LEU A CA 1
ATOM 2614 C C . LEU A 1 322 ? 17.147 34.144 7.211 1.00 59.12 322 LEU A C 1
ATOM 2616 O O . LEU A 1 322 ? 17.816 34.116 6.180 1.00 59.12 322 LEU A O 1
ATOM 2620 N N . GLU A 1 323 ? 17.443 34.958 8.224 1.00 73.06 323 GLU A N 1
ATOM 2621 C CA . GLU A 1 323 ? 18.630 35.820 8.223 1.00 73.06 323 GLU A CA 1
ATOM 2622 C C . GLU A 1 323 ? 19.930 35.004 8.200 1.00 73.06 323 GLU A C 1
ATOM 2624 O O . GLU A 1 323 ? 20.812 35.298 7.393 1.00 73.06 323 GLU A O 1
ATOM 2629 N N . GLU A 1 324 ? 20.035 33.953 9.020 1.00 69.19 324 GLU A N 1
ATOM 2630 C CA . GLU A 1 324 ? 21.212 33.070 9.045 1.00 69.19 324 GLU A CA 1
ATOM 2631 C C . GLU A 1 324 ? 21.397 32.330 7.707 1.00 69.19 324 GLU A C 1
ATOM 2633 O O . GLU A 1 324 ? 22.512 32.246 7.184 1.00 69.19 324 GLU A O 1
ATOM 2638 N N . LYS A 1 325 ? 20.307 31.861 7.087 1.00 61.59 325 LYS A N 1
ATOM 2639 C CA . LYS A 1 325 ? 20.358 31.217 5.764 1.00 61.59 325 LYS A CA 1
ATOM 2640 C C . LYS A 1 325 ? 20.737 32.183 4.649 1.00 61.59 325 LYS A C 1
ATOM 2642 O O . LYS A 1 325 ? 21.543 31.813 3.799 1.00 61.59 325 LYS A O 1
ATOM 2647 N N . ASN A 1 326 ? 20.219 33.411 4.659 1.00 71.56 326 ASN A N 1
ATOM 2648 C CA . ASN A 1 326 ? 20.595 34.426 3.670 1.00 71.56 326 ASN A CA 1
ATOM 2649 C C . ASN A 1 326 ? 22.089 34.766 3.755 1.00 71.56 326 ASN A C 1
ATOM 2651 O O . ASN A 1 326 ? 22.760 34.817 2.730 1.00 71.56 326 ASN A O 1
ATOM 2655 N N . GLN A 1 327 ? 22.638 34.887 4.968 1.00 75.62 327 GLN A N 1
ATOM 2656 C CA . GLN A 1 327 ? 24.080 35.087 5.158 1.00 75.62 327 GLN A CA 1
ATOM 2657 C C . GLN A 1 327 ? 24.907 33.913 4.615 1.00 75.62 327 GLN A C 1
ATOM 2659 O O . GLN A 1 327 ? 25.970 34.119 4.029 1.00 75.62 327 GLN A O 1
ATOM 2664 N N . ASN A 1 328 ? 24.422 32.679 4.779 1.00 73.50 328 ASN A N 1
ATOM 2665 C CA . ASN A 1 328 ? 25.093 31.495 4.247 1.00 73.50 328 ASN A CA 1
ATOM 2666 C C . ASN A 1 328 ? 25.025 31.426 2.708 1.00 73.50 328 ASN A C 1
ATOM 2668 O O . ASN A 1 328 ? 25.996 31.042 2.062 1.00 73.50 328 ASN A O 1
ATOM 2672 N N . ILE A 1 329 ? 23.907 31.844 2.104 1.00 71.62 329 ILE A N 1
ATOM 2673 C CA . ILE A 1 329 ? 23.768 31.955 0.643 1.00 71.62 329 ILE A CA 1
ATOM 2674 C C . ILE A 1 329 ? 24.760 32.976 0.083 1.00 71.62 329 ILE A C 1
ATOM 2676 O O . ILE A 1 329 ? 25.452 32.667 -0.885 1.00 71.62 329 ILE A O 1
ATOM 2680 N N . ASP A 1 330 ? 24.874 34.151 0.706 1.00 79.25 330 ASP A N 1
ATOM 2681 C CA . ASP A 1 330 ? 25.829 35.181 0.283 1.00 79.25 330 ASP A CA 1
ATOM 2682 C C . ASP A 1 330 ? 27.277 34.667 0.361 1.00 79.25 330 ASP A C 1
ATOM 2684 O O . ASP A 1 330 ? 28.076 34.889 -0.551 1.00 79.25 330 ASP A O 1
ATOM 2688 N N . PHE A 1 331 ? 27.608 33.913 1.416 1.00 80.50 331 PHE A N 1
ATOM 2689 C CA . PHE A 1 331 ? 28.916 33.271 1.561 1.00 80.50 331 PHE A CA 1
ATOM 2690 C C . PHE A 1 331 ? 29.188 32.233 0.459 1.00 80.50 331 PHE A C 1
ATOM 2692 O O . PHE A 1 331 ? 30.255 32.249 -0.156 1.00 80.50 331 PHE A O 1
ATOM 2699 N N . LEU A 1 332 ? 28.224 31.355 0.173 1.00 75.31 332 LEU A N 1
ATOM 2700 C CA . LEU A 1 332 ? 28.354 30.341 -0.878 1.00 75.31 332 LEU A CA 1
ATOM 2701 C C . LEU A 1 332 ? 28.440 30.965 -2.277 1.00 75.31 332 LEU A C 1
ATOM 2703 O O . LEU A 1 332 ? 29.188 30.468 -3.116 1.00 75.31 332 LEU A O 1
ATOM 2707 N N . ALA A 1 333 ? 27.723 32.063 -2.531 1.00 77.44 333 ALA A N 1
ATOM 2708 C CA . ALA A 1 333 ? 27.805 32.799 -3.791 1.00 77.44 333 ALA A CA 1
ATOM 2709 C C . ALA A 1 333 ? 29.220 33.356 -4.027 1.00 77.44 333 ALA A C 1
ATOM 2711 O O . ALA A 1 333 ? 29.771 33.193 -5.115 1.00 77.44 333 ALA A O 1
ATOM 2712 N N . LEU A 1 334 ? 29.843 33.918 -2.985 1.00 85.12 334 LEU A N 1
ATOM 2713 C CA . LEU A 1 334 ? 31.244 34.351 -3.003 1.00 85.12 334 LEU A CA 1
ATOM 2714 C C . LEU A 1 334 ? 32.218 33.186 -3.246 1.00 85.12 334 LEU A C 1
ATOM 2716 O O . LEU A 1 334 ? 33.206 33.338 -3.966 1.00 85.12 334 LEU A O 1
ATOM 2720 N N . GLU A 1 335 ? 31.970 32.013 -2.659 1.00 82.56 335 GLU A N 1
ATOM 2721 C CA . GLU A 1 335 ? 32.812 30.831 -2.886 1.00 82.56 335 GLU A CA 1
ATOM 2722 C C . GLU A 1 335 ? 32.703 30.320 -4.333 1.00 82.56 335 GLU A C 1
ATOM 2724 O O . GLU A 1 335 ? 33.718 29.972 -4.943 1.00 82.56 335 GLU A O 1
ATOM 2729 N N . ILE A 1 336 ? 31.495 30.321 -4.905 1.00 81.00 336 ILE A N 1
ATOM 2730 C CA . ILE A 1 336 ? 31.256 29.955 -6.307 1.00 81.00 336 ILE A CA 1
ATOM 2731 C C . ILE A 1 336 ? 31.983 30.920 -7.245 1.00 81.00 336 ILE A C 1
ATOM 2733 O O . ILE A 1 336 ? 32.716 30.459 -8.119 1.00 81.00 336 ILE A O 1
ATOM 2737 N N . GLU A 1 337 ? 31.853 32.233 -7.036 1.00 87.88 337 GLU A N 1
ATOM 2738 C CA . GLU A 1 337 ? 32.514 33.245 -7.870 1.00 87.88 337 GLU A CA 1
ATOM 2739 C C . GLU A 1 337 ? 34.044 33.072 -7.859 1.00 87.88 337 GLU A C 1
ATOM 2741 O O . GLU A 1 337 ? 34.693 33.099 -8.907 1.00 87.88 337 GLU A O 1
ATOM 2746 N N . ASN A 1 338 ? 34.630 32.786 -6.691 1.00 86.75 338 ASN A N 1
ATOM 2747 C CA . ASN A 1 338 ? 36.061 32.492 -6.583 1.00 86.75 338 ASN A CA 1
ATOM 2748 C C . ASN A 1 338 ? 36.460 31.228 -7.363 1.00 86.75 338 ASN A C 1
ATOM 2750 O O . ASN A 1 338 ? 37.465 31.239 -8.080 1.00 86.75 338 ASN A O 1
ATOM 2754 N N . LYS A 1 339 ? 35.674 30.146 -7.276 1.00 85.12 339 LYS A N 1
ATOM 2755 C CA . LYS A 1 339 ? 35.955 28.914 -8.030 1.00 85.12 339 LYS A CA 1
ATOM 2756 C C . LYS A 1 339 ? 35.790 29.089 -9.535 1.00 85.12 339 LYS A C 1
ATOM 2758 O O . LYS A 1 339 ? 36.551 28.490 -10.294 1.00 85.12 339 LYS A O 1
ATOM 2763 N N . GLU A 1 340 ? 34.845 29.911 -9.98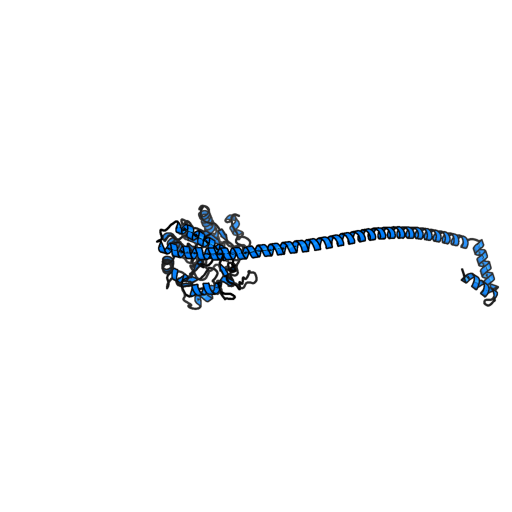5 1.00 86.81 340 GLU A N 1
ATOM 2764 C CA . GLU A 1 340 ? 34.701 30.251 -11.404 1.00 86.81 340 GLU A CA 1
ATOM 2765 C C . GLU A 1 340 ? 35.939 30.984 -11.934 1.00 86.81 340 GLU A C 1
ATOM 2767 O O . GLU A 1 340 ? 36.433 30.650 -13.013 1.00 86.81 340 GLU A O 1
ATOM 2772 N N . GLN A 1 341 ? 36.504 31.915 -11.157 1.00 89.94 341 GLN A N 1
ATOM 2773 C CA . GLN A 1 341 ? 37.752 32.599 -11.517 1.00 89.94 341 GLN A CA 1
ATOM 2774 C C . GLN A 1 341 ? 38.949 31.636 -11.578 1.00 89.94 341 GLN A C 1
ATOM 2776 O O . GLN A 1 341 ? 39.753 31.700 -12.515 1.00 89.94 341 GLN A O 1
ATOM 2781 N N . GLU A 1 342 ? 39.060 30.702 -10.627 1.00 89.62 342 GLU A N 1
ATOM 2782 C CA . GLU A 1 342 ? 40.088 29.653 -10.666 1.00 89.62 342 GLU A CA 1
ATOM 2783 C C . GLU A 1 342 ? 39.944 28.757 -11.905 1.00 89.62 342 GLU A C 1
ATOM 2785 O O . GLU A 1 342 ? 40.930 28.489 -12.600 1.00 89.62 342 GLU A O 1
ATOM 2790 N N . LEU A 1 343 ? 38.717 28.332 -12.225 1.00 86.62 343 LEU A N 1
ATOM 2791 C CA . LEU A 1 343 ? 38.428 27.504 -13.396 1.00 86.62 343 LEU A CA 1
ATOM 2792 C C . LEU A 1 343 ? 38.764 28.239 -14.702 1.00 86.62 343 LEU A C 1
ATOM 2794 O O . LEU A 1 343 ? 39.324 27.639 -15.625 1.00 86.62 343 LEU A O 1
ATOM 2798 N N . LEU A 1 344 ? 38.461 29.538 -14.780 1.00 89.44 344 LEU A N 1
ATOM 2799 C CA . LEU A 1 344 ? 38.766 30.377 -15.937 1.00 89.44 344 LEU A CA 1
ATOM 2800 C C . LEU A 1 344 ? 40.281 30.508 -16.146 1.00 89.44 344 LEU A C 1
ATOM 2802 O O . LEU A 1 344 ? 40.774 30.325 -17.260 1.00 89.44 344 LEU A O 1
ATOM 2806 N N . SER A 1 345 ? 41.032 30.747 -15.067 1.00 88.25 345 SER A N 1
ATOM 2807 C CA . SER A 1 345 ? 42.500 30.782 -15.086 1.00 88.25 345 SER A CA 1
ATOM 2808 C C . SER A 1 345 ? 43.096 29.454 -15.567 1.00 88.25 345 SER A C 1
ATOM 2810 O O . SER A 1 345 ? 43.954 29.424 -16.457 1.00 88.25 345 SER A O 1
ATOM 2812 N N . LEU A 1 346 ? 42.584 28.333 -15.048 1.00 87.94 346 LEU A N 1
ATOM 2813 C CA . LEU A 1 346 ? 43.030 27.001 -15.444 1.00 87.94 346 LEU A CA 1
ATOM 2814 C C . LEU A 1 346 ? 42.729 26.715 -16.923 1.00 87.94 346 LEU A C 1
ATOM 2816 O O . LEU A 1 346 ? 43.586 26.194 -17.638 1.00 87.94 346 LEU A O 1
ATOM 2820 N N . THR A 1 347 ? 41.538 27.093 -17.389 1.00 85.94 347 THR A N 1
ATOM 2821 C CA . THR A 1 347 ? 41.106 26.932 -18.786 1.00 85.94 347 THR A CA 1
ATOM 2822 C C . THR A 1 347 ? 42.011 27.712 -19.737 1.00 85.94 347 THR A C 1
ATOM 2824 O O . THR A 1 347 ? 42.473 27.156 -20.732 1.00 85.94 347 THR A O 1
ATOM 2827 N N . ASN A 1 348 ? 42.349 28.959 -19.398 1.00 89.19 348 ASN A N 1
ATOM 2828 C CA . ASN A 1 348 ? 43.287 29.763 -20.185 1.00 89.19 348 ASN A CA 1
ATOM 2829 C C . ASN A 1 348 ? 44.672 29.100 -20.260 1.00 89.19 348 ASN A C 1
ATOM 2831 O O . ASN A 1 348 ? 45.214 28.931 -21.348 1.00 89.19 348 ASN A O 1
ATOM 2835 N N . SER A 1 349 ? 45.195 28.598 -19.134 1.00 89.06 349 SER A N 1
ATOM 2836 C CA . SER A 1 349 ? 46.469 27.861 -19.110 1.00 89.06 349 SER A CA 1
ATOM 2837 C C . SER A 1 349 ? 46.452 26.574 -19.952 1.00 89.06 349 SER A C 1
ATOM 2839 O O . SER A 1 349 ? 47.480 26.166 -20.506 1.00 89.06 349 SER A O 1
ATOM 2841 N N . PHE A 1 350 ? 45.313 25.882 -20.035 1.00 87.19 350 PHE A N 1
ATOM 2842 C CA . PHE A 1 350 ? 45.166 24.725 -20.920 1.00 87.19 350 PHE A CA 1
ATOM 2843 C C . PHE A 1 350 ? 45.136 25.131 -22.394 1.00 87.19 350 PHE A C 1
ATOM 2845 O O . PHE A 1 350 ? 45.802 24.480 -23.199 1.00 87.19 350 PHE A O 1
ATOM 2852 N N . ASN A 1 351 ? 44.432 26.210 -22.735 1.00 87.25 351 ASN A N 1
ATOM 2853 C CA . ASN A 1 351 ? 44.366 26.722 -24.103 1.00 87.25 351 ASN A CA 1
ATOM 2854 C C . ASN A 1 351 ? 45.741 27.179 -24.612 1.00 87.25 351 ASN A C 1
ATOM 2856 O O . ASN A 1 351 ? 46.128 26.794 -25.713 1.00 87.25 351 ASN A O 1
ATOM 2860 N N . ASP A 1 352 ? 46.525 27.880 -23.788 1.00 89.44 352 ASP A N 1
ATOM 2861 C CA . ASP A 1 352 ? 47.892 28.288 -24.144 1.00 89.44 352 ASP A CA 1
ATOM 2862 C C . ASP A 1 352 ? 48.788 27.073 -24.445 1.00 89.44 352 ASP A C 1
ATOM 2864 O O . ASP A 1 352 ? 49.566 27.059 -25.404 1.00 89.44 352 ASP A O 1
ATOM 2868 N N . ARG A 1 353 ? 48.660 26.008 -23.639 1.00 89.12 353 ARG A N 1
ATOM 2869 C CA . ARG A 1 353 ? 49.391 24.749 -23.856 1.00 89.12 353 ARG A CA 1
ATOM 2870 C C . ARG A 1 353 ? 48.932 24.031 -25.120 1.00 89.12 353 ARG A C 1
ATOM 2872 O O . ARG A 1 353 ? 49.775 23.497 -25.839 1.00 89.12 353 ARG A O 1
ATOM 2879 N N . LEU A 1 354 ? 47.630 24.015 -25.397 1.00 89.31 354 LEU A N 1
ATOM 2880 C CA . LEU A 1 354 ? 47.087 23.452 -26.632 1.00 89.31 354 LEU A CA 1
ATOM 2881 C C . LEU A 1 354 ? 47.644 24.188 -27.853 1.00 89.31 354 LEU A C 1
ATOM 2883 O O . LEU A 1 354 ? 48.181 23.535 -28.744 1.00 89.31 354 LEU A O 1
ATOM 2887 N N . GLU A 1 355 ? 47.618 25.522 -27.856 1.00 90.56 355 GLU A N 1
ATOM 2888 C CA . GLU A 1 355 ? 48.150 26.327 -28.961 1.00 90.56 355 GLU A CA 1
ATOM 2889 C C . GLU A 1 355 ? 49.654 26.076 -29.172 1.00 90.56 355 GLU A C 1
ATOM 2891 O O . GLU A 1 355 ? 50.121 25.920 -30.305 1.00 90.56 355 GLU A O 1
ATOM 2896 N N . TYR A 1 356 ? 50.424 25.967 -28.083 1.00 89.94 356 TYR A N 1
ATOM 2897 C CA . TYR A 1 356 ? 51.841 25.603 -28.143 1.00 89.94 356 TYR A CA 1
ATOM 2898 C C . TYR A 1 356 ? 52.062 24.222 -28.783 1.00 89.94 356 TYR A C 1
ATOM 2900 O O . TYR A 1 356 ? 52.900 24.068 -29.677 1.00 89.94 356 TYR A O 1
ATOM 2908 N N . HIS A 1 357 ? 51.297 23.211 -28.366 1.00 88.12 357 HIS A N 1
ATOM 2909 C CA . HIS A 1 357 ? 51.406 21.864 -28.926 1.00 88.12 357 HIS A CA 1
ATOM 2910 C C . HIS A 1 357 ? 50.949 21.787 -30.387 1.00 88.12 357 HIS A C 1
ATOM 2912 O O . HIS A 1 357 ? 51.551 21.045 -31.165 1.00 88.12 357 HIS A O 1
ATOM 2918 N N . GLU A 1 358 ? 49.944 22.565 -30.792 1.00 91.06 358 GLU A N 1
ATOM 2919 C CA . GLU A 1 358 ? 49.519 22.638 -32.190 1.00 91.06 358 GLU A CA 1
ATOM 2920 C C . GLU A 1 358 ? 50.593 23.248 -33.092 1.00 91.06 358 GLU A C 1
ATOM 2922 O O . GLU A 1 358 ? 50.862 22.696 -34.161 1.00 91.06 358 GLU A O 1
ATOM 2927 N N . LYS A 1 359 ? 51.268 24.319 -32.649 1.00 91.25 359 LYS A N 1
ATOM 2928 C CA . LYS A 1 359 ? 52.407 24.901 -33.382 1.00 91.25 359 LYS A CA 1
ATOM 2929 C C . LYS A 1 359 ? 53.528 23.879 -33.572 1.00 91.25 359 LYS A C 1
ATOM 2931 O O . LYS A 1 359 ? 53.983 23.678 -34.698 1.00 91.25 359 LYS A O 1
ATOM 2936 N N . ASN A 1 360 ? 53.897 23.167 -32.506 1.00 91.12 360 ASN A N 1
ATOM 2937 C CA . ASN A 1 360 ? 54.913 22.113 -32.577 1.00 91.12 360 ASN A CA 1
ATOM 2938 C C . ASN A 1 360 ? 54.501 20.961 -33.508 1.00 91.12 360 ASN A C 1
ATOM 2940 O O . ASN A 1 360 ? 55.337 20.430 -34.238 1.00 91.12 360 ASN A O 1
ATOM 2944 N N . ARG A 1 361 ? 53.218 20.567 -33.510 1.00 92.50 361 ARG A N 1
ATOM 2945 C CA . ARG A 1 361 ? 52.700 19.541 -34.430 1.00 92.50 361 ARG A CA 1
ATOM 2946 C C . ARG A 1 361 ? 52.881 19.972 -35.886 1.00 92.50 361 ARG A C 1
ATOM 2948 O O . ARG A 1 361 ? 53.394 19.187 -36.676 1.00 92.50 361 ARG A O 1
ATOM 2955 N N . VAL A 1 362 ? 52.503 21.207 -36.227 1.00 92.12 362 VAL A N 1
ATOM 2956 C CA . VAL A 1 362 ? 52.638 21.744 -37.594 1.00 92.12 362 VAL A CA 1
ATOM 2957 C C . VAL A 1 362 ? 54.106 21.792 -38.030 1.00 92.12 362 VAL A C 1
ATOM 2959 O O . VAL A 1 362 ? 54.430 21.432 -39.161 1.00 92.12 362 VAL A O 1
ATOM 2962 N N . GLU A 1 363 ? 55.014 22.189 -37.137 1.00 93.00 363 GLU A N 1
ATOM 2963 C CA . GLU A 1 363 ? 56.453 22.181 -37.419 1.00 93.00 363 GLU A CA 1
ATOM 2964 C C . GLU A 1 363 ? 56.977 20.760 -37.691 1.00 93.00 363 GLU A C 1
ATOM 2966 O O . GLU A 1 363 ? 57.657 20.524 -38.691 1.00 93.00 363 GLU A O 1
ATOM 2971 N N . LEU A 1 364 ? 56.596 19.787 -36.857 1.00 91.44 364 LEU A N 1
ATOM 2972 C CA . LEU A 1 364 ? 56.950 18.379 -37.051 1.00 91.44 364 LEU A CA 1
ATOM 2973 C C . LEU A 1 364 ? 56.395 17.809 -38.363 1.00 91.44 364 LEU A C 1
ATOM 2975 O O . LEU A 1 364 ? 57.096 17.062 -39.046 1.00 91.44 364 LEU A O 1
ATOM 2979 N N . GLU A 1 365 ? 55.167 18.164 -38.744 1.00 92.31 365 GLU A N 1
ATOM 2980 C CA . GLU A 1 365 ? 54.564 17.752 -40.016 1.00 92.31 365 GLU A CA 1
ATOM 2981 C C . GLU A 1 365 ? 55.333 18.303 -41.223 1.00 92.31 365 GLU A C 1
ATOM 2983 O O . GLU A 1 365 ? 55.576 17.570 -42.188 1.00 92.31 365 GLU A O 1
ATOM 2988 N N . ASN A 1 366 ? 55.776 19.562 -41.156 1.00 92.56 366 ASN A N 1
ATOM 2989 C CA . ASN A 1 366 ? 56.604 20.171 -42.195 1.00 92.56 366 ASN A CA 1
ATOM 2990 C C . ASN A 1 366 ? 57.969 19.479 -42.308 1.00 92.56 366 ASN A C 1
ATOM 2992 O O . ASN A 1 366 ? 58.363 19.090 -43.410 1.00 92.56 366 ASN A O 1
ATOM 2996 N N . ASN A 1 367 ? 58.637 19.231 -41.179 1.00 93.19 367 ASN A N 1
ATOM 2997 C CA . ASN A 1 367 ? 59.913 18.510 -41.145 1.00 93.19 367 ASN A CA 1
ATOM 2998 C C . ASN A 1 367 ? 59.771 17.090 -41.715 1.00 93.19 367 ASN A C 1
ATOM 3000 O O . ASN A 1 367 ? 60.586 16.638 -42.519 1.00 93.19 367 ASN A O 1
ATOM 3004 N N . LEU A 1 368 ? 58.695 16.383 -41.360 1.00 92.69 368 LEU A N 1
ATOM 3005 C CA . LEU A 1 368 ? 58.411 15.047 -41.882 1.00 92.69 368 LEU A CA 1
ATOM 3006 C C . LEU A 1 368 ? 58.163 15.065 -43.398 1.00 92.69 368 LEU A C 1
ATOM 3008 O O . LEU A 1 368 ? 58.568 14.137 -44.104 1.00 92.69 368 LEU A O 1
ATOM 3012 N N . ARG A 1 369 ? 57.522 16.117 -43.917 1.00 92.81 369 ARG A N 1
ATOM 3013 C CA . ARG A 1 369 ? 57.324 16.311 -45.359 1.00 92.81 369 ARG A CA 1
ATOM 3014 C C . ARG A 1 369 ? 58.648 16.524 -46.088 1.00 92.81 369 ARG A C 1
ATOM 3016 O O . ARG A 1 369 ? 58.853 15.933 -47.146 1.00 92.81 369 ARG A O 1
ATOM 3023 N N . GLU A 1 370 ? 59.551 17.312 -45.514 1.00 93.94 370 GLU A N 1
ATOM 3024 C CA . GLU A 1 370 ? 60.886 17.538 -46.073 1.00 93.94 370 GLU A CA 1
ATOM 3025 C C . GLU A 1 370 ? 61.713 16.247 -46.102 1.00 93.94 370 GLU A C 1
ATOM 3027 O O . GLU A 1 370 ? 62.261 15.883 -47.144 1.00 93.94 370 GLU A O 1
ATOM 3032 N N . ILE A 1 371 ? 61.718 15.488 -45.001 1.00 92.56 371 ILE A N 1
ATOM 3033 C CA . ILE A 1 371 ? 62.397 14.186 -44.925 1.00 92.56 371 ILE A CA 1
ATOM 3034 C C . ILE A 1 371 ? 61.859 13.223 -45.990 1.00 92.56 371 ILE A C 1
ATOM 3036 O O . ILE A 1 371 ? 62.644 12.556 -46.662 1.00 92.56 371 ILE A O 1
ATOM 3040 N N . LYS A 1 372 ? 60.535 13.167 -46.192 1.00 92.50 372 LYS A N 1
ATOM 3041 C CA . LYS A 1 372 ? 59.921 12.338 -47.244 1.00 92.50 372 LYS A CA 1
ATOM 3042 C C . LYS A 1 372 ? 60.380 12.741 -48.645 1.00 92.50 372 LYS A C 1
ATOM 3044 O O . LYS A 1 372 ? 60.696 11.864 -49.445 1.00 92.50 372 LYS A O 1
ATOM 3049 N N . ASN A 1 373 ? 60.454 14.039 -48.933 1.00 92.62 373 ASN A N 1
ATOM 3050 C CA . ASN A 1 373 ? 60.947 14.528 -50.222 1.00 92.62 373 ASN A CA 1
ATOM 3051 C C . ASN A 1 373 ? 62.422 14.154 -50.436 1.00 92.62 373 ASN A C 1
ATOM 3053 O O . ASN A 1 373 ? 62.793 13.685 -51.510 1.00 92.62 373 ASN A O 1
ATOM 3057 N N . ASN A 1 374 ? 63.254 14.301 -49.402 1.00 93.50 374 ASN A N 1
ATOM 3058 C CA . ASN A 1 374 ? 64.665 13.923 -49.459 1.00 93.50 374 ASN A CA 1
ATOM 3059 C C . ASN A 1 374 ? 64.847 12.416 -49.669 1.00 93.50 374 ASN A C 1
ATOM 3061 O O . ASN A 1 374 ? 65.646 12.012 -50.513 1.00 93.50 374 ASN A O 1
ATOM 3065 N N . LEU A 1 375 ? 64.071 11.587 -48.964 1.00 93.00 375 LEU A N 1
ATOM 3066 C CA . LEU A 1 375 ? 64.049 10.140 -49.180 1.00 93.00 375 LEU A CA 1
ATOM 3067 C C . LEU A 1 375 ? 63.680 9.800 -50.624 1.00 93.00 375 LEU A C 1
ATOM 3069 O O . LEU A 1 375 ? 64.389 9.018 -51.248 1.00 93.00 375 LEU A O 1
ATOM 3073 N N . GLN A 1 376 ? 62.645 10.433 -51.183 1.00 92.62 376 GLN A N 1
ATOM 3074 C CA . GLN A 1 376 ? 62.246 10.206 -52.573 1.00 92.62 376 GLN A CA 1
ATOM 3075 C C . GLN A 1 376 ? 63.369 10.552 -53.561 1.00 92.62 376 GLN A C 1
ATOM 3077 O O . GLN A 1 376 ? 63.616 9.801 -54.503 1.00 92.62 376 GLN A O 1
ATOM 3082 N N . ASN A 1 377 ? 64.077 11.661 -53.335 1.00 92.12 377 ASN A N 1
ATOM 3083 C CA . ASN A 1 377 ? 65.212 12.058 -54.169 1.00 92.12 377 ASN A CA 1
ATOM 3084 C C . ASN A 1 377 ? 66.358 11.038 -54.096 1.00 92.12 377 ASN A C 1
ATOM 3086 O O . ASN A 1 377 ? 66.912 10.663 -55.130 1.00 92.12 377 ASN A O 1
ATOM 3090 N N . ILE A 1 378 ? 66.685 10.554 -52.893 1.00 92.69 378 ILE A N 1
ATOM 3091 C CA . ILE A 1 378 ? 67.705 9.515 -52.694 1.00 92.69 378 ILE A CA 1
ATOM 3092 C C . ILE A 1 378 ? 67.288 8.216 -53.389 1.00 92.69 378 ILE A C 1
ATOM 3094 O O . ILE A 1 378 ? 68.100 7.616 -54.088 1.00 92.69 378 ILE A O 1
ATOM 3098 N N . THR A 1 379 ? 66.026 7.800 -53.252 1.00 92.31 379 THR A N 1
ATOM 3099 C CA . THR A 1 379 ? 65.489 6.614 -53.933 1.00 92.31 379 THR A CA 1
ATOM 3100 C C . THR A 1 379 ? 65.618 6.734 -55.450 1.00 92.31 379 THR A C 1
ATOM 3102 O O . THR A 1 379 ? 66.086 5.799 -56.092 1.00 92.31 379 THR A O 1
ATOM 3105 N N . ASN A 1 380 ? 65.280 7.890 -56.028 1.00 91.56 380 ASN A N 1
ATOM 3106 C CA . ASN A 1 380 ? 65.427 8.116 -57.467 1.00 91.56 380 ASN A CA 1
ATOM 3107 C C . ASN A 1 380 ? 66.899 8.029 -57.911 1.00 91.56 380 ASN A C 1
ATOM 3109 O O . ASN A 1 380 ? 67.197 7.412 -58.931 1.00 91.56 380 ASN A O 1
ATOM 3113 N N . SER A 1 381 ? 67.824 8.598 -57.129 1.00 91.94 381 SER A N 1
ATOM 3114 C CA . SER A 1 381 ? 69.262 8.537 -57.417 1.00 91.94 381 SER A CA 1
ATOM 3115 C C . SER A 1 381 ? 69.823 7.114 -57.306 1.00 91.94 381 SER A C 1
ATOM 3117 O O . SER A 1 381 ? 70.639 6.709 -58.134 1.00 91.94 381 SER A O 1
ATOM 3119 N N . LEU A 1 382 ? 69.360 6.324 -56.332 1.00 92.38 382 LEU A N 1
ATOM 3120 C CA . LEU A 1 382 ? 69.702 4.904 -56.213 1.00 92.38 382 LEU A CA 1
ATOM 3121 C C . LEU A 1 382 ? 69.275 4.124 -57.458 1.00 92.38 382 LEU A C 1
ATOM 3123 O O . LEU A 1 382 ? 70.112 3.445 -58.043 1.00 92.38 382 LEU A O 1
ATOM 3127 N N . ILE A 1 383 ? 68.028 4.300 -57.908 1.00 91.62 383 ILE A N 1
ATOM 3128 C CA . ILE A 1 383 ? 67.507 3.655 -59.125 1.00 91.62 383 ILE A CA 1
ATOM 3129 C C . ILE A 1 383 ? 68.370 4.012 -60.345 1.00 91.62 383 ILE A C 1
ATOM 3131 O O . ILE A 1 383 ? 68.722 3.147 -61.144 1.00 91.62 383 ILE A O 1
ATOM 3135 N N . GLU A 1 384 ? 68.753 5.282 -60.496 1.00 91.88 384 GLU A N 1
ATOM 3136 C CA . GLU A 1 384 ? 69.633 5.712 -61.588 1.00 91.88 384 GLU A CA 1
ATOM 3137 C C . GLU A 1 384 ? 71.018 5.049 -61.509 1.00 91.88 384 GLU A C 1
ATOM 3139 O O . GLU A 1 384 ? 71.575 4.620 -62.521 1.00 91.88 384 GLU A O 1
ATOM 3144 N N . THR A 1 385 ? 71.564 4.919 -60.300 1.00 90.69 385 THR A N 1
ATOM 3145 C CA . THR A 1 385 ? 72.865 4.282 -60.072 1.00 90.69 385 THR A CA 1
ATOM 3146 C C . THR A 1 385 ? 72.816 2.780 -60.363 1.00 90.69 385 THR A C 1
ATOM 3148 O O . THR A 1 385 ? 73.729 2.258 -61.002 1.00 90.69 385 THR A O 1
ATOM 3151 N N . GLU A 1 386 ? 71.746 2.094 -59.955 1.00 91.25 386 GLU A N 1
ATOM 3152 C CA . GLU A 1 386 ? 71.500 0.678 -60.260 1.00 91.25 386 GLU A CA 1
ATOM 3153 C C . GLU A 1 386 ? 71.414 0.439 -61.771 1.00 91.25 386 GLU A C 1
ATOM 3155 O O . GLU A 1 386 ? 72.119 -0.425 -62.293 1.00 91.25 386 GLU A O 1
ATOM 3160 N N . ASN A 1 387 ? 70.657 1.270 -62.495 1.00 89.62 387 ASN A N 1
ATOM 3161 C CA . ASN A 1 387 ? 70.571 1.196 -63.957 1.00 89.62 387 ASN A CA 1
ATOM 3162 C C . ASN A 1 387 ? 71.943 1.397 -64.630 1.00 89.62 387 ASN A C 1
ATOM 3164 O O . ASN A 1 387 ? 72.284 0.724 -65.606 1.00 89.62 387 ASN A O 1
ATOM 3168 N N . ASN A 1 388 ? 72.759 2.324 -64.118 1.00 90.94 388 ASN A N 1
ATOM 3169 C CA . ASN A 1 388 ? 74.112 2.553 -64.629 1.00 90.94 388 ASN A CA 1
ATOM 3170 C C . ASN A 1 388 ? 75.043 1.360 -64.371 1.00 90.94 388 ASN A C 1
ATOM 3172 O O . ASN A 1 388 ? 75.822 0.994 -65.256 1.00 90.94 388 ASN A O 1
ATOM 3176 N N . LEU A 1 389 ? 74.957 0.741 -63.191 1.00 90.12 389 LEU A N 1
ATOM 3177 C CA . LEU A 1 389 ? 75.710 -0.471 -62.862 1.00 90.12 389 LEU A CA 1
ATOM 3178 C C . LEU A 1 389 ? 75.323 -1.632 -63.780 1.00 90.12 389 LEU A C 1
ATOM 3180 O O . LEU A 1 389 ? 76.212 -2.270 -64.342 1.00 90.12 389 LEU A O 1
ATOM 3184 N N . GLU A 1 390 ? 74.027 -1.853 -64.004 1.00 90.44 390 GLU A N 1
ATOM 3185 C CA . GLU A 1 390 ? 73.536 -2.887 -64.921 1.00 90.44 390 GLU A CA 1
ATOM 3186 C C . GLU A 1 390 ? 74.072 -2.668 -66.347 1.00 90.44 390 GLU A C 1
ATOM 3188 O O . GLU A 1 390 ? 74.590 -3.590 -66.984 1.00 90.44 390 GLU A O 1
ATOM 3193 N N . ASN A 1 391 ? 74.052 -1.424 -66.836 1.00 89.44 391 ASN A N 1
ATOM 3194 C CA . ASN A 1 391 ? 74.636 -1.071 -68.133 1.00 89.44 391 ASN A CA 1
ATOM 3195 C C . ASN A 1 391 ? 76.145 -1.359 -68.199 1.00 89.44 391 ASN A C 1
ATOM 3197 O O . ASN A 1 391 ? 76.634 -1.900 -69.196 1.00 89.44 391 ASN A O 1
ATOM 3201 N N . MET A 1 392 ? 76.895 -1.026 -67.145 1.00 88.56 392 MET A N 1
ATOM 3202 C CA . MET A 1 392 ? 78.327 -1.316 -67.066 1.00 88.56 392 MET A CA 1
ATOM 3203 C C . MET A 1 392 ? 78.620 -2.819 -67.024 1.00 88.56 392 MET A C 1
ATOM 3205 O O . MET A 1 392 ? 79.561 -3.270 -67.681 1.00 88.56 392 MET A O 1
ATOM 3209 N N . GLU A 1 393 ? 77.837 -3.603 -66.281 1.00 88.69 393 GLU A N 1
ATOM 3210 C CA . GLU A 1 393 ? 77.962 -5.063 -66.244 1.00 88.69 393 GLU A CA 1
ATOM 3211 C C . GLU A 1 393 ? 77.696 -5.680 -67.619 1.00 88.69 393 GLU A C 1
ATOM 3213 O O . GLU A 1 393 ? 78.466 -6.530 -68.081 1.00 88.69 393 GLU A O 1
ATOM 3218 N N . ASN A 1 394 ? 76.664 -5.200 -68.315 1.00 87.94 394 ASN A N 1
ATOM 3219 C CA . ASN A 1 394 ? 76.352 -5.608 -69.682 1.00 87.94 394 ASN A CA 1
ATOM 3220 C C . ASN A 1 394 ? 77.511 -5.303 -70.649 1.00 87.94 394 ASN A C 1
ATOM 3222 O O . ASN A 1 394 ? 77.924 -6.175 -71.421 1.00 87.94 394 ASN A O 1
ATOM 3226 N N . GLU A 1 395 ? 78.107 -4.110 -70.569 1.00 87.56 395 GLU A N 1
ATOM 3227 C CA . GLU A 1 395 ? 79.289 -3.745 -71.361 1.00 87.56 395 GLU A CA 1
ATOM 3228 C C . GLU A 1 395 ? 80.526 -4.583 -71.008 1.00 87.56 395 GLU A C 1
ATOM 3230 O O . GLU A 1 395 ? 81.233 -5.064 -71.899 1.00 87.56 395 GLU A O 1
ATOM 3235 N N . LEU A 1 396 ? 80.777 -4.845 -69.723 1.00 84.44 396 LEU A N 1
ATOM 3236 C CA . LEU A 1 396 ? 81.871 -5.711 -69.285 1.00 84.44 396 LEU A CA 1
ATOM 3237 C C . LEU A 1 396 ? 81.707 -7.136 -69.833 1.00 84.44 396 LEU A C 1
ATOM 3239 O O . LEU A 1 396 ? 82.678 -7.732 -70.307 1.00 84.44 396 LEU A O 1
ATOM 3243 N N . ASN A 1 397 ? 80.490 -7.680 -69.807 1.00 84.50 397 ASN A N 1
ATOM 3244 C CA . ASN A 1 397 ? 80.173 -8.989 -70.378 1.00 84.50 397 ASN A CA 1
ATOM 3245 C C . ASN A 1 397 ? 80.381 -9.007 -71.904 1.00 84.50 397 ASN A C 1
ATOM 3247 O O . ASN A 1 397 ? 80.950 -9.962 -72.451 1.00 84.50 397 ASN A O 1
ATOM 3251 N N . ARG A 1 398 ? 80.023 -7.920 -72.601 1.00 87.69 398 ARG A N 1
ATOM 3252 C CA . ARG A 1 398 ? 80.334 -7.733 -74.029 1.00 87.69 398 ARG A CA 1
ATOM 3253 C C . ARG A 1 398 ? 81.845 -7.725 -74.290 1.00 87.69 398 ARG A C 1
ATOM 3255 O O . ARG A 1 398 ? 82.318 -8.395 -75.207 1.00 87.69 398 ARG A O 1
ATOM 3262 N N . ILE A 1 399 ? 82.630 -7.024 -73.471 1.00 84.12 399 ILE A N 1
ATOM 3263 C CA . ILE A 1 399 ? 84.096 -6.981 -73.600 1.00 84.12 399 ILE A CA 1
ATOM 3264 C C . ILE A 1 399 ? 84.708 -8.361 -73.334 1.00 84.12 399 ILE A C 1
ATOM 3266 O O . ILE A 1 399 ? 85.514 -8.828 -74.143 1.00 84.12 399 ILE A O 1
ATOM 3270 N N . LYS A 1 400 ? 84.306 -9.047 -72.256 1.00 80.00 400 LYS A N 1
ATOM 3271 C CA . LYS A 1 400 ? 84.790 -10.396 -71.907 1.00 80.00 400 LYS A CA 1
ATOM 3272 C C . LYS A 1 400 ? 84.504 -11.427 -73.000 1.00 80.00 400 LYS A C 1
ATOM 3274 O O . LYS A 1 400 ? 85.312 -12.321 -73.237 1.00 80.00 400 LYS A O 1
ATOM 3279 N N . SER A 1 401 ? 83.383 -11.286 -73.706 1.00 80.75 401 SER A N 1
ATOM 3280 C CA . SER A 1 401 ? 83.026 -12.164 -74.826 1.00 80.75 401 SER A CA 1
ATOM 3281 C C . SER A 1 401 ? 83.752 -11.827 -76.140 1.00 80.75 401 SER A C 1
ATOM 3283 O O . SER A 1 401 ? 83.709 -12.633 -77.077 1.00 80.75 401 SER A O 1
ATOM 3285 N N . SER A 1 402 ? 84.478 -10.705 -76.220 1.00 84.56 402 SER A N 1
ATOM 3286 C CA . SER A 1 402 ? 85.227 -10.290 -77.414 1.00 84.56 402 SER A CA 1
ATOM 3287 C C . SER A 1 402 ? 86.436 -11.188 -77.719 1.00 84.56 402 SER A C 1
ATOM 3289 O O . SER A 1 402 ? 87.025 -11.821 -76.841 1.00 84.56 402 SER A O 1
ATOM 3291 N N . ARG A 1 403 ? 86.856 -11.223 -78.992 1.00 79.38 403 ARG A N 1
ATOM 3292 C CA . ARG A 1 403 ? 88.039 -11.994 -79.426 1.00 79.38 403 ARG A CA 1
ATOM 3293 C C . ARG A 1 403 ? 89.331 -11.503 -78.764 1.00 79.38 403 ARG A C 1
ATOM 3295 O O . ARG A 1 403 ? 90.170 -12.321 -78.396 1.00 79.38 403 ARG A O 1
ATOM 3302 N N . SER A 1 404 ? 89.470 -10.191 -78.586 1.00 82.44 404 SER A N 1
ATOM 3303 C CA . SER A 1 404 ? 90.649 -9.564 -77.980 1.00 82.44 404 SER A CA 1
ATOM 3304 C C . SER A 1 404 ? 90.822 -9.957 -76.510 1.00 82.44 404 SER A C 1
ATOM 3306 O O . SER A 1 404 ? 91.943 -10.215 -76.075 1.00 82.44 404 SER A O 1
ATOM 3308 N N . TRP A 1 405 ? 89.722 -10.062 -75.756 1.00 76.88 405 TRP A N 1
ATOM 3309 C CA . TRP A 1 405 ? 89.768 -10.493 -74.356 1.00 76.88 405 TRP A CA 1
ATOM 3310 C C . TRP A 1 405 ? 90.187 -11.960 -74.220 1.00 76.88 405 TRP A C 1
ATOM 3312 O O . TRP A 1 405 ? 91.096 -12.265 -73.451 1.00 76.88 405 TRP A O 1
ATOM 3322 N N . ARG A 1 406 ? 89.617 -12.857 -75.037 1.00 78.12 406 ARG A N 1
ATOM 3323 C CA . ARG A 1 406 ? 90.013 -14.280 -75.068 1.00 78.12 406 ARG A CA 1
ATOM 3324 C C . ARG A 1 406 ? 91.495 -14.465 -75.414 1.00 78.12 406 ARG A C 1
ATOM 3326 O O . ARG A 1 406 ? 92.159 -15.332 -74.854 1.00 78.12 406 ARG A O 1
ATOM 3333 N N . TYR A 1 407 ? 92.034 -13.634 -76.310 1.00 77.56 407 TYR A N 1
ATOM 3334 C CA . TYR A 1 407 ? 93.467 -13.627 -76.620 1.00 77.56 407 TYR A CA 1
ATOM 3335 C C . TYR A 1 407 ? 94.320 -13.208 -75.410 1.00 77.56 407 TYR A C 1
ATOM 3337 O O . TYR A 1 407 ? 95.313 -13.864 -75.100 1.00 77.56 407 TYR A O 1
ATOM 3345 N N . MET A 1 408 ? 93.920 -12.159 -74.682 1.00 77.31 408 MET A N 1
ATOM 3346 C CA . MET A 1 408 ? 94.610 -11.737 -73.453 1.00 77.31 408 MET A CA 1
ATOM 3347 C C . MET A 1 408 ? 94.539 -12.787 -72.340 1.00 77.31 408 MET A C 1
ATOM 3349 O O . MET A 1 408 ? 95.526 -12.990 -71.637 1.00 77.31 408 MET A O 1
ATOM 3353 N N . GLU A 1 409 ? 93.417 -13.492 -72.209 1.00 74.25 409 GLU A N 1
ATOM 3354 C CA . GLU A 1 409 ? 93.257 -14.592 -71.256 1.00 74.25 409 GLU A CA 1
ATOM 3355 C C . GLU A 1 409 ? 94.242 -15.738 -71.542 1.00 74.25 409 GLU A C 1
ATOM 3357 O O . GLU A 1 409 ? 94.922 -16.213 -70.631 1.00 74.25 409 GLU A O 1
ATOM 3362 N N . TYR A 1 410 ? 94.421 -16.103 -72.816 1.00 75.31 410 TYR A N 1
ATOM 3363 C CA . TYR A 1 410 ? 95.443 -17.063 -73.243 1.00 75.31 410 TYR A CA 1
ATOM 3364 C C . TYR A 1 410 ? 96.871 -16.590 -72.906 1.00 75.31 410 TYR A C 1
ATOM 3366 O O . TYR A 1 410 ? 97.676 -17.353 -72.367 1.00 75.31 410 TYR A O 1
ATOM 3374 N N . ILE A 1 411 ? 97.182 -15.308 -73.142 1.00 75.50 411 ILE A N 1
ATOM 3375 C CA . ILE A 1 411 ? 98.472 -14.705 -72.763 1.00 75.50 411 ILE A CA 1
ATOM 3376 C C . ILE A 1 411 ? 98.688 -14.739 -71.239 1.00 75.50 411 ILE A C 1
ATOM 3378 O O . ILE A 1 411 ? 99.801 -15.015 -70.780 1.00 75.50 411 ILE A O 1
ATOM 3382 N N . TRP A 1 412 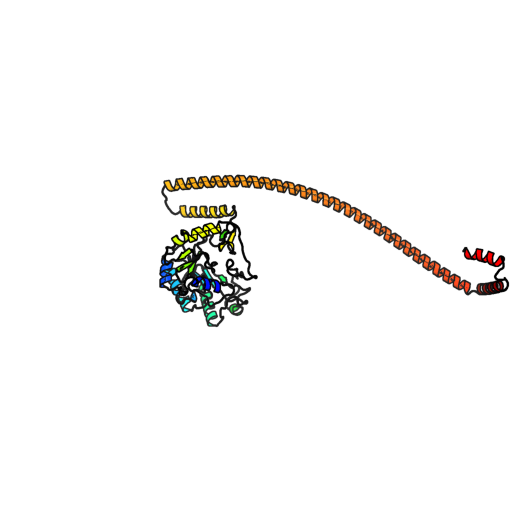? 97.652 -14.492 -70.431 1.00 72.12 412 TRP A N 1
ATOM 3383 C CA . TRP A 1 412 ? 97.735 -14.573 -68.968 1.00 72.12 412 TRP A CA 1
ATOM 3384 C C . TRP A 1 412 ? 97.945 -16.002 -68.462 1.00 72.12 412 TRP A C 1
ATOM 3386 O O . TRP A 1 412 ? 98.757 -16.201 -67.557 1.00 72.12 412 TRP A O 1
ATOM 3396 N N . GLN A 1 413 ? 97.293 -16.996 -69.067 1.00 70.94 413 GLN A N 1
ATOM 3397 C CA . GLN A 1 413 ? 97.517 -18.408 -68.744 1.00 70.94 413 GLN A CA 1
ATOM 3398 C C . GLN A 1 413 ? 98.948 -18.840 -69.092 1.00 70.94 413 GLN A C 1
ATOM 3400 O O . GLN A 1 413 ? 99.634 -19.432 -68.257 1.00 70.94 413 GLN A O 1
ATOM 3405 N N . LEU A 1 414 ? 99.451 -18.453 -70.270 1.00 66.75 414 LEU A N 1
ATOM 3406 C CA . LEU A 1 414 ? 100.849 -18.676 -70.652 1.00 66.75 414 LEU A CA 1
ATOM 3407 C C . LEU A 1 414 ? 101.826 -18.016 -69.669 1.00 66.75 414 LEU A C 1
ATOM 3409 O O . LEU A 1 414 ? 102.783 -18.652 -69.227 1.00 66.75 414 LEU A O 1
ATOM 3413 N N . ARG A 1 415 ? 101.576 -16.764 -69.261 1.00 68.94 415 ARG A N 1
ATOM 3414 C CA . ARG A 1 415 ? 102.369 -16.074 -68.225 1.00 68.94 415 ARG A CA 1
ATOM 3415 C C . ARG A 1 415 ? 102.411 -16.876 -66.924 1.00 68.94 415 ARG A C 1
ATOM 3417 O O . ARG A 1 415 ? 103.470 -16.986 -66.306 1.00 68.94 415 ARG A O 1
ATOM 3424 N N . ASP A 1 416 ? 101.266 -17.384 -66.480 1.00 65.44 416 ASP A N 1
ATOM 3425 C CA . ASP A 1 416 ? 101.139 -18.073 -65.196 1.00 65.44 416 ASP A CA 1
ATOM 3426 C C . ASP A 1 416 ? 101.818 -19.449 -65.164 1.00 65.44 416 ASP A C 1
ATOM 3428 O O . ASP A 1 416 ? 102.244 -19.866 -64.082 1.00 65.44 416 ASP A O 1
ATOM 3432 N N . ILE A 1 417 ? 101.994 -20.073 -66.333 1.00 65.56 417 ILE A N 1
ATOM 3433 C CA . ILE A 1 417 ? 102.794 -21.287 -66.556 1.00 65.56 417 ILE A CA 1
ATOM 3434 C C . ILE A 1 417 ? 104.297 -20.957 -66.614 1.00 65.56 417 ILE A C 1
ATOM 3436 O O . ILE A 1 417 ? 105.109 -21.665 -66.025 1.00 65.56 417 ILE A O 1
ATOM 3440 N N . ILE A 1 418 ? 104.682 -19.869 -67.291 1.00 64.19 418 ILE A N 1
ATOM 3441 C CA . ILE A 1 418 ? 106.094 -19.536 -67.560 1.00 64.19 418 ILE A CA 1
ATOM 3442 C C . ILE A 1 418 ? 106.789 -18.868 -66.355 1.00 64.19 418 ILE A C 1
ATOM 3444 O O . ILE A 1 418 ? 108.004 -18.986 -66.200 1.00 64.19 418 ILE A O 1
ATOM 3448 N N . ILE A 1 419 ? 106.059 -18.173 -65.471 1.00 61.91 419 ILE A N 1
ATOM 3449 C CA . ILE A 1 419 ? 106.647 -17.466 -64.317 1.00 61.91 419 ILE A CA 1
ATOM 3450 C C . ILE A 1 419 ? 106.497 -18.298 -63.024 1.00 61.91 419 ILE A C 1
ATOM 3452 O O . ILE A 1 419 ? 105.383 -18.401 -62.502 1.00 61.91 419 ILE A O 1
ATOM 3456 N N . PRO A 1 420 ? 107.591 -18.799 -62.407 1.00 59.62 420 PRO A N 1
ATOM 3457 C CA . PRO A 1 420 ? 107.530 -19.667 -61.226 1.00 59.62 420 PRO A CA 1
ATOM 3458 C C . PRO A 1 420 ? 106.785 -19.036 -60.043 1.00 59.62 420 PRO A C 1
ATOM 3460 O O . PRO A 1 420 ? 106.930 -17.837 -59.773 1.00 59.62 420 PRO A O 1
ATOM 3463 N N . HIS A 1 421 ? 106.044 -19.857 -59.288 1.00 57.88 421 HIS A N 1
ATOM 3464 C CA . HIS A 1 421 ? 105.145 -19.443 -58.195 1.00 57.88 421 HIS A CA 1
ATOM 3465 C C . HIS A 1 421 ? 105.801 -18.560 -57.105 1.00 57.88 421 HIS A C 1
ATOM 3467 O O . HIS A 1 421 ? 105.099 -17.818 -56.419 1.00 57.88 421 HIS A O 1
ATOM 3473 N N . ASN A 1 422 ? 107.137 -18.572 -56.991 1.00 57.81 422 ASN A N 1
ATOM 3474 C CA . ASN A 1 422 ? 107.915 -17.851 -55.976 1.00 57.81 422 ASN A CA 1
ATOM 3475 C C . ASN A 1 422 ? 108.788 -16.689 -56.503 1.00 57.81 422 ASN A C 1
ATOM 3477 O O . ASN A 1 422 ? 109.605 -16.156 -55.750 1.00 57.81 422 ASN A O 1
ATOM 3481 N N . SER A 1 423 ? 108.630 -16.242 -57.757 1.00 65.44 423 SER A N 1
ATOM 3482 C CA . SER A 1 423 ? 109.447 -15.131 -58.280 1.00 65.44 423 SER A CA 1
ATOM 3483 C C . SER A 1 423 ? 109.074 -13.771 -57.652 1.00 65.44 423 SER A C 1
ATOM 3485 O O . SER A 1 423 ? 107.894 -13.434 -57.492 1.00 65.44 423 SER A O 1
ATOM 3487 N N . LYS A 1 424 ? 110.081 -12.936 -57.331 1.00 59.47 424 LYS A N 1
ATOM 3488 C CA . LYS A 1 424 ? 109.882 -11.566 -56.795 1.00 59.47 424 LYS A CA 1
ATOM 3489 C C . LYS A 1 424 ? 108.984 -10.707 -57.703 1.00 59.47 424 LYS A C 1
ATOM 3491 O O . LYS A 1 424 ? 108.206 -9.902 -57.198 1.00 59.47 424 LYS A O 1
ATOM 3496 N N . ARG A 1 425 ? 109.029 -10.929 -59.026 1.00 63.75 425 ARG A N 1
ATOM 3497 C CA . ARG A 1 425 ? 108.192 -10.239 -60.026 1.00 63.75 425 ARG A CA 1
ATOM 3498 C C . ARG A 1 425 ? 106.698 -10.560 -59.873 1.00 63.75 425 ARG A C 1
ATOM 3500 O O . ARG A 1 425 ? 105.882 -9.649 -59.959 1.00 63.75 425 ARG A O 1
ATOM 3507 N N . ARG A 1 426 ? 106.328 -11.811 -59.562 1.00 61.84 426 ARG A N 1
ATOM 3508 C CA . ARG A 1 426 ? 104.919 -12.216 -59.365 1.00 61.84 426 ARG A CA 1
ATOM 3509 C C . ARG A 1 426 ? 104.324 -11.631 -58.073 1.00 61.84 426 ARG A C 1
ATOM 3511 O O . ARG A 1 426 ? 103.163 -11.228 -58.060 1.00 61.84 426 ARG A O 1
ATOM 3518 N N . LYS A 1 427 ? 105.132 -11.497 -57.009 1.00 60.84 427 LYS A N 1
ATOM 3519 C CA . LYS A 1 427 ? 104.737 -10.831 -55.747 1.00 60.84 427 LYS A CA 1
ATOM 3520 C C . LYS A 1 427 ? 104.561 -9.312 -55.895 1.00 60.84 427 LYS A C 1
ATOM 3522 O O . LYS A 1 427 ? 103.662 -8.755 -55.271 1.00 60.84 427 LYS A O 1
ATOM 3527 N N . LEU A 1 428 ? 105.379 -8.652 -56.723 1.00 59.81 428 LEU A N 1
ATOM 3528 C CA . LEU A 1 428 ? 105.277 -7.206 -56.972 1.00 59.81 428 LEU A CA 1
ATOM 3529 C C . LEU A 1 428 ? 103.977 -6.844 -57.710 1.00 59.81 428 LEU A C 1
ATOM 3531 O O . LEU A 1 428 ? 103.304 -5.887 -57.348 1.00 59.81 428 LEU A O 1
ATOM 3535 N N . VAL A 1 429 ? 103.594 -7.657 -58.697 1.00 59.22 429 VAL A N 1
ATOM 3536 C CA . VAL A 1 429 ? 102.383 -7.434 -59.500 1.00 59.22 429 VAL A CA 1
ATOM 3537 C C . VAL A 1 429 ? 101.108 -7.810 -58.735 1.00 59.22 429 VAL A C 1
ATOM 3539 O O . VAL A 1 429 ? 100.136 -7.067 -58.800 1.00 59.22 429 VAL A O 1
ATOM 3542 N N . LYS A 1 430 ? 101.108 -8.871 -57.909 1.00 57.56 430 LYS A N 1
ATOM 3543 C CA . LYS A 1 430 ? 99.979 -9.142 -56.987 1.00 57.56 430 LYS A CA 1
ATOM 3544 C C . LYS A 1 430 ? 99.727 -7.990 -56.004 1.00 57.56 430 LYS A C 1
ATOM 3546 O O . LYS A 1 430 ? 98.579 -7.714 -55.681 1.00 57.56 430 LYS A O 1
ATOM 3551 N N . LYS A 1 431 ? 100.779 -7.288 -55.563 1.00 57.09 431 LYS A N 1
ATOM 3552 C CA . LYS A 1 431 ? 100.649 -6.076 -54.734 1.00 57.09 431 LYS A CA 1
ATOM 3553 C C . LYS A 1 431 ? 100.029 -4.885 -55.475 1.00 57.09 431 LYS A C 1
ATOM 3555 O O . LYS A 1 431 ? 99.449 -4.032 -54.815 1.00 57.09 431 LYS A O 1
ATOM 3560 N N . LEU A 1 432 ? 100.165 -4.821 -56.801 1.00 54.50 432 LEU A N 1
ATOM 3561 C CA . LEU A 1 432 ? 99.577 -3.765 -57.632 1.00 54.50 432 LEU A CA 1
ATOM 3562 C C . LEU A 1 432 ? 98.104 -4.040 -57.970 1.00 54.50 432 LEU A C 1
ATOM 3564 O O . LEU A 1 432 ? 97.342 -3.094 -58.086 1.00 54.50 432 LEU A O 1
ATOM 3568 N N . ILE A 1 433 ? 97.703 -5.312 -58.072 1.00 54.72 433 ILE A N 1
ATOM 3569 C CA . ILE A 1 433 ? 96.320 -5.715 -58.390 1.00 54.72 433 ILE A CA 1
ATOM 3570 C C . ILE A 1 433 ? 95.420 -5.762 -57.137 1.00 54.72 433 ILE A C 1
ATOM 3572 O O . ILE A 1 433 ? 94.248 -5.443 -57.224 1.00 54.72 433 ILE A O 1
ATOM 3576 N N . ASN A 1 434 ? 95.944 -6.078 -55.945 1.00 45.16 434 ASN A N 1
ATOM 3577 C CA . ASN A 1 434 ? 95.149 -6.076 -54.699 1.00 45.16 434 ASN A CA 1
ATOM 3578 C C . ASN A 1 434 ? 94.936 -4.673 -54.077 1.00 45.16 434 ASN A C 1
ATOM 3580 O O . ASN A 1 434 ? 94.530 -4.577 -52.920 1.00 45.16 434 ASN A O 1
ATOM 3584 N N . ARG A 1 435 ? 95.277 -3.588 -54.785 1.00 44.78 435 ARG A N 1
ATOM 3585 C CA . ARG A 1 435 ? 95.089 -2.192 -54.334 1.00 44.78 435 ARG A CA 1
ATOM 3586 C C . ARG A 1 435 ? 94.061 -1.408 -55.165 1.00 44.78 435 ARG A C 1
ATOM 3588 O O . ARG A 1 435 ? 93.926 -0.209 -54.937 1.00 44.78 435 ARG A O 1
ATOM 3595 N N . SER A 1 436 ? 93.385 -2.067 -56.103 1.00 37.62 436 SER A N 1
ATOM 3596 C CA . SER A 1 436 ? 92.293 -1.522 -56.920 1.00 37.62 436 SER A CA 1
ATOM 3597 C C . SER A 1 436 ? 90.956 -2.083 -56.479 1.00 37.62 436 SER A C 1
ATOM 3599 O O . SER A 1 436 ? 90.899 -3.332 -56.378 1.00 37.62 436 SER A O 1
#

Solvent-accessible surface area (backbone atoms only — not comparable to full-atom values): 23987 Å² total; per-residue (Å²): 130,86,69,72,39,30,41,22,36,17,30,28,63,68,46,93,45,65,34,71,82,50,53,51,69,53,25,53,53,51,65,35,63,88,39,76,89,54,54,46,57,45,45,71,68,57,48,52,59,38,53,77,51,52,62,65,81,36,29,41,29,43,20,55,79,23,52,26,36,71,25,90,57,36,53,61,51,54,46,53,45,46,76,73,61,32,51,41,31,40,42,36,63,60,60,70,56,49,69,68,48,46,62,75,48,65,81,61,85,40,55,32,54,32,42,43,48,47,21,71,67,63,46,39,61,62,76,88,44,71,71,50,52,58,42,50,49,50,51,49,57,57,58,66,74,43,92,76,44,50,80,44,42,37,26,71,27,99,44,63,26,76,92,41,52,90,75,60,62,99,78,66,63,72,53,56,75,72,63,23,38,35,66,63,43,90,54,88,90,38,72,81,47,79,47,57,50,30,46,38,34,73,76,40,43,91,71,56,42,45,24,27,38,40,32,71,33,37,29,35,48,31,90,50,48,44,66,61,82,49,55,37,48,39,43,82,81,47,60,56,67,48,38,73,70,32,69,52,32,54,49,51,56,50,36,36,60,31,64,75,49,95,45,64,60,35,21,22,89,52,38,40,71,70,48,84,72,51,55,55,53,53,48,50,50,52,55,52,51,51,55,64,52,62,75,71,62,92,78,62,75,74,66,50,54,58,50,49,53,53,51,52,55,49,52,54,53,52,51,51,53,50,52,56,50,52,54,50,49,56,52,50,52,55,53,50,54,52,51,52,52,52,50,52,54,50,50,51,57,49,50,56,50,49,56,53,52,51,54,53,49,54,52,50,52,50,52,53,51,52,52,51,52,52,51,52,54,50,53,53,51,48,52,54,50,52,54,52,49,54,52,49,51,53,49,50,52,53,49,61,70,31,71,69,42,52,51,51,50,53,53,51,52,51,47,63,71,73,48,62,98,81,42,71,68,60,57,56,50,54,60,62,59,76,72,112

Nearest PDB structures (foldseek):
  8hzy-assembly1_A  TM=5.289E-01  e=2.206E-06  Homo sapiens
  8hzv-assembly1_D  TM=5.037E-01  e=7.894E-07  Homo sapiens
  5v1t-assembly1_A  TM=6.034E-01  e=2.194E-05  Streptococcus suis
  6efn-assembly1_A-2  TM=4.976E-01  e=2.054E-04  Bacillus subtilis subsp. subtilis str. 168
  2yx0-assembly1_A  TM=4.641E-01  e=2.601E-03  Pyrococcus horikoshii

pLDDT: mean 83.32, std 16.46, range [31.16, 98.81]

Radius of gyration: 47.38 Å; Cα contacts (8 Å, |Δi|>4): 550; chains: 1; bounding box: 136×58×105 Å

Mean predicted aligned error: 16.24 Å